Protein AF-A0A6J8DX84-F1 (afdb_monomer_lite)

pLDDT: mean 87.51, std 15.08, range [31.91, 98.5]

Sequence (432 aa):
MEESDRSSPSTPELLSYSADEEPLELAKKAGKKNLLQWMEITVSEPEKRTVTSMKVQDTFYVYLIETRITDNSLACKGDGTTSLWRRYNEFELLRNYLECTYPALVIPPLPEKKPSYLWQGAPTDKFDPEFVERRRAALEIFLLRLAAHPILSQDRMFISFLQQDEGWKETVYSTDFQSKSESRLKALSAAYRLKKPEKRFEELKNYSNELESNIANLLKIRARMADKVYGIHKVHSNYGRVFCEWSGIEKEMAEPLKSCGHYMNVYGQTVEGILEEEEQYADQLKEYMAFADSLRTVCRKYECMQYDFERAEDNLTNKQIQKEQLNLGKAGSSFSLTGMKSKIFGGDTPEQREQKIKQLEEQIKQADVDLRKVGEETQKFIDTALRDIDRFKRQKVKDLKEIFTNYAIMQIKQCKKGIAVWTSAKDCLTKM

Foldseek 3Di:
DDDDDDDDDDDPPLDDDDPPDDLLVVCVVVVNQFQVVFKDKAWDDWDWDWDDDPNDTDIFIKIKIKMAGRDPSRDDDPRRIAIAIGTPVVVVLVQLLCCLVPVLFLQFDAFDQWDPLAAPPDDGDSPPPLNVVLNSVRVRVNLVVLRPHRPSRSDPLSVCVRHPHPCSSVVSVVVVSVVSDDDPVLLVCLVVPQDDDDPVLVVLLVVLVVLLVVLVVVSNVVSVVLNVLLVVLVVLLVQLVVLQVVLVVDDPLNVLSNQLSVLSNVSSVCSVVLVSVVVSLNSLSVSSSSSSVSSVSSSSVLSSLSSVLVVLVVQLVVLVVVLVCLVVVVPDDCPDPRVVCCVVPNHDDPVRSVVVNVVSVVVSVVSVVVSVVSVVVSVVSVVSSVVNVVVVVVVVVVSVVVSVVVVVVSVVVSVVSVVVSVVSSVVSVVVD

Secondary structure (DSSP, 8-state):
------PPP---------TT--HHHHHHHTT--SGGGTEEEEEEEEEEEEEEETTEEEEEEEEEEEEEE--TTS--SSSSEEEEEEEHHHHHHHHHHHHHH-TTS-PPPPPPSS--S--TTS---TT-HHHHHHHHHHHHHHHHHHHHSTTGGG-HHHHHHHH--SSHHHHHHHTTGGGGSPPHHHHHHHHHH-SS--HHHHHHHHHHHHHHHHHHHHHHHHHHHHHHHHHHHHHHHHHHHHHHHHHTT-SSSHHHHHHHHHHHHHHHHTHHHHHHHHHHHHHHHHHHHHHHHHHHHHHHHHHHHHHHHHHHHHHHHHHHHHHHHHHTT--S-TTSHHHHHHHHS-PPPHHHHHHHHHHHHHHHHHHHHHHHHHHHHHHHHHHHHHHHHHHHHHHHHHHHHHHHHHHHHHHHHHHHHHHHHHHHHHHHHTT-

Radius of gyration: 33.15 Å; chains: 1; bounding box: 79×92×107 Å

Organism: Mytilus coruscus (NCBI:txid42192)

Structure (mmCIF, N/CA/C/O backbone):
data_AF-A0A6J8DX84-F1
#
_entry.id   AF-A0A6J8DX84-F1
#
loop_
_atom_site.group_PDB
_atom_site.id
_atom_site.type_symbol
_atom_site.label_atom_id
_atom_site.label_alt_id
_atom_site.label_comp_id
_atom_site.label_asym_id
_atom_site.label_entity_id
_atom_site.label_seq_id
_atom_site.pdbx_PDB_ins_code
_atom_site.Cartn_x
_atom_site.Cartn_y
_atom_site.Cartn_z
_atom_site.occupancy
_atom_site.B_iso_or_equiv
_atom_site.auth_seq_id
_atom_site.auth_comp_id
_atom_site.auth_asym_id
_atom_site.auth_atom_id
_atom_site.pdbx_PDB_model_num
ATOM 1 N N . MET A 1 1 ? -27.302 -58.833 -21.478 1.00 39.28 1 MET A N 1
ATOM 2 C CA . MET A 1 1 ? -26.771 -57.801 -22.385 1.00 39.28 1 MET A CA 1
ATOM 3 C C . MET A 1 1 ? -27.323 -56.499 -21.848 1.00 39.28 1 MET A C 1
ATOM 5 O O . MET A 1 1 ? -28.534 -56.342 -21.824 1.00 39.28 1 MET A O 1
ATOM 9 N N . GLU A 1 2 ? -26.454 -55.736 -21.196 1.00 37.16 2 GLU A N 1
ATOM 10 C CA . GLU A 1 2 ? -26.774 -54.548 -20.402 1.00 37.16 2 GLU A CA 1
ATOM 11 C C . GLU A 1 2 ? -27.304 -53.420 -21.294 1.00 37.16 2 GLU A C 1
ATOM 13 O O . GLU A 1 2 ? -26.654 -53.061 -22.273 1.00 37.16 2 GLU A O 1
ATOM 18 N N . GLU A 1 3 ? -28.448 -52.835 -20.937 1.00 36.31 3 GLU A N 1
ATOM 19 C CA . GLU A 1 3 ? -28.853 -51.513 -21.417 1.00 36.31 3 GLU A CA 1
ATOM 20 C C . GLU A 1 3 ? -28.711 -50.528 -20.258 1.00 36.31 3 GLU A C 1
ATOM 22 O O . GLU A 1 3 ? -29.363 -50.638 -19.221 1.00 36.31 3 GLU A O 1
ATOM 27 N N . SER A 1 4 ? -27.754 -49.619 -20.428 1.00 39.19 4 SER A N 1
ATOM 28 C CA . SER A 1 4 ? -27.330 -48.622 -19.457 1.00 39.19 4 SER A CA 1
ATOM 29 C C . SER A 1 4 ? -28.324 -47.466 -19.365 1.00 39.19 4 SER A C 1
ATOM 31 O O . SER A 1 4 ? -28.572 -46.771 -20.354 1.00 39.19 4 SER A O 1
ATOM 33 N N . ASP A 1 5 ? -28.791 -47.230 -18.147 1.00 37.59 5 ASP A N 1
ATOM 34 C CA . ASP A 1 5 ? -29.572 -46.082 -17.706 1.00 37.59 5 ASP A CA 1
ATOM 35 C C . ASP A 1 5 ? -28.742 -44.788 -17.855 1.00 37.59 5 ASP A C 1
ATOM 37 O O . ASP A 1 5 ? -27.687 -44.631 -17.233 1.00 37.59 5 ASP A O 1
ATOM 41 N N . ARG A 1 6 ? -29.166 -43.871 -18.736 1.00 39.31 6 ARG A N 1
ATOM 42 C CA . ARG A 1 6 ? -28.554 -42.540 -18.890 1.00 39.31 6 ARG A CA 1
ATOM 43 C C . ARG A 1 6 ? -29.381 -41.528 -18.111 1.00 39.31 6 ARG A C 1
ATOM 45 O O . ARG A 1 6 ? -30.400 -41.045 -18.597 1.00 39.31 6 ARG A O 1
ATOM 52 N N . SER A 1 7 ? -28.896 -41.176 -16.928 1.00 38.47 7 SER A N 1
ATOM 53 C CA . SER A 1 7 ? -29.360 -40.021 -16.170 1.00 38.47 7 SER A CA 1
ATOM 54 C C . SER A 1 7 ? -28.996 -38.719 -16.895 1.00 38.47 7 SER A C 1
ATOM 56 O O . SER A 1 7 ? -27.843 -38.456 -17.240 1.00 38.47 7 SER A O 1
ATOM 58 N N . SER A 1 8 ? -30.013 -37.900 -17.151 1.00 36.72 8 SER A N 1
ATOM 59 C CA . SER A 1 8 ? -29.891 -36.547 -17.692 1.00 36.72 8 SER A CA 1
ATOM 60 C C . SER A 1 8 ? -29.145 -35.633 -16.708 1.00 36.72 8 SER A C 1
ATOM 62 O O . SER A 1 8 ? -29.390 -35.728 -15.503 1.00 36.72 8 SER A O 1
ATOM 64 N N . PRO A 1 9 ? -28.286 -34.703 -17.166 1.00 35.38 9 PRO A N 1
ATOM 65 C CA . PRO A 1 9 ? -27.688 -33.719 -16.279 1.00 35.38 9 PRO A CA 1
ATOM 66 C C . PRO A 1 9 ? -28.745 -32.688 -15.872 1.00 35.38 9 PRO A C 1
ATOM 68 O O . PRO A 1 9 ? -29.364 -32.042 -16.716 1.00 35.38 9 PRO A O 1
ATOM 71 N N . SER A 1 10 ? -28.936 -32.542 -14.563 1.00 34.56 10 SER A N 1
ATOM 72 C CA . SER A 1 10 ? -29.720 -31.481 -13.939 1.00 34.56 10 SER A CA 1
ATOM 73 C C . SER A 1 10 ? -29.186 -30.110 -14.361 1.00 34.56 10 SER A C 1
ATOM 75 O O . SER A 1 10 ? -28.056 -29.745 -14.030 1.00 34.56 10 SER A O 1
ATOM 77 N N . THR A 1 11 ? -30.002 -29.355 -15.093 1.00 31.91 11 THR A N 1
ATOM 78 C CA . THR A 1 11 ? -29.823 -27.918 -15.333 1.00 31.91 11 THR A CA 1
ATOM 79 C C . THR A 1 11 ? -29.691 -27.177 -13.998 1.00 31.91 11 THR A C 1
ATOM 81 O O . THR A 1 11 ? -30.502 -27.439 -13.107 1.00 31.91 11 THR A O 1
ATOM 84 N N . PRO A 1 12 ? -28.727 -26.252 -13.831 1.00 36.62 12 PRO A N 1
ATOM 85 C CA . PRO A 1 12 ? -28.670 -25.414 -12.639 1.00 36.62 12 PRO A CA 1
ATOM 86 C C . PRO A 1 12 ? -29.944 -24.568 -12.562 1.00 36.62 12 PRO A C 1
ATOM 88 O O . PRO A 1 12 ? -30.301 -23.912 -13.542 1.00 36.62 12 PRO A O 1
ATOM 91 N N . GLU A 1 13 ? -30.629 -24.595 -11.419 1.00 33.78 13 GLU A N 1
ATOM 92 C CA . GLU A 1 13 ? -31.730 -23.678 -11.121 1.00 33.78 13 GLU A CA 1
ATOM 93 C C . GLU A 1 13 ? -31.248 -22.233 -11.309 1.00 33.78 13 GLU A C 1
ATOM 95 O O . GLU A 1 13 ? -30.372 -21.746 -10.592 1.00 33.78 13 GLU A O 1
ATOM 100 N N . LEU A 1 14 ? -31.817 -21.549 -12.303 1.00 34.41 14 LEU A N 1
ATOM 101 C CA . LEU A 1 14 ? -31.700 -20.106 -12.469 1.00 34.41 14 LEU A CA 1
ATOM 102 C C . LEU A 1 14 ? -32.360 -19.447 -11.256 1.00 34.41 14 LEU A C 1
ATOM 104 O O . LEU A 1 14 ? -33.585 -19.390 -11.156 1.00 34.41 14 LEU A O 1
ATOM 108 N N . LEU A 1 15 ? -31.534 -18.969 -10.325 1.00 38.62 15 LEU A N 1
ATOM 109 C CA . LEU A 1 15 ? -31.967 -18.123 -9.220 1.00 38.62 15 LEU A CA 1
ATOM 110 C C . LEU A 1 15 ? -32.721 -16.918 -9.803 1.00 38.62 15 LEU A C 1
ATOM 112 O O . LEU A 1 15 ? -32.176 -16.146 -10.590 1.00 38.62 15 LEU A O 1
ATOM 116 N N . SER A 1 16 ? -34.000 -16.781 -9.453 1.00 35.78 16 SER A N 1
ATOM 117 C CA . SER A 1 16 ? -34.826 -15.650 -9.868 1.00 35.78 16 SER A CA 1
ATOM 118 C C . SER A 1 16 ? -34.362 -14.392 -9.128 1.00 35.78 16 SER A C 1
ATOM 120 O O . SER A 1 16 ? -34.710 -14.191 -7.964 1.00 35.78 16 SER A O 1
ATOM 122 N N . TYR A 1 17 ? -33.550 -13.562 -9.778 1.00 42.50 17 TYR A N 1
ATOM 123 C CA . TYR A 1 17 ? -33.089 -12.291 -9.219 1.00 42.50 17 TYR A CA 1
ATOM 124 C C . TYR A 1 17 ? -34.085 -11.168 -9.534 1.00 42.50 17 TYR A C 1
ATOM 126 O O . TYR A 1 17 ? -34.532 -11.023 -10.673 1.00 42.50 17 TYR A O 1
ATOM 134 N N . SER A 1 18 ? -34.448 -10.368 -8.527 1.00 41.50 18 SER A N 1
ATOM 135 C CA . SER A 1 18 ? -35.234 -9.147 -8.731 1.00 41.50 18 SER A CA 1
ATOM 136 C C . SER A 1 18 ? -34.397 -8.096 -9.460 1.00 41.50 18 SER A C 1
ATOM 138 O O . SER A 1 18 ? -33.227 -7.911 -9.134 1.00 41.50 18 SER A O 1
ATOM 140 N N . ALA A 1 19 ? -35.007 -7.367 -10.395 1.00 48.06 19 ALA A N 1
ATOM 141 C CA . ALA A 1 19 ? -34.351 -6.420 -11.307 1.00 48.06 19 ALA A CA 1
ATOM 142 C C . ALA A 1 19 ? -33.681 -5.182 -10.652 1.00 48.06 19 ALA A C 1
ATOM 144 O O . ALA A 1 19 ? -33.149 -4.337 -11.374 1.00 48.06 19 ALA A O 1
ATOM 145 N N . ASP A 1 20 ? -33.695 -5.087 -9.318 1.00 52.03 20 ASP A N 1
ATOM 146 C CA . ASP A 1 20 ? -33.189 -3.957 -8.527 1.00 52.03 20 ASP A CA 1
ATOM 147 C C . ASP A 1 20 ? -32.052 -4.341 -7.550 1.00 52.03 20 ASP A C 1
ATOM 149 O O . ASP A 1 20 ? -31.664 -3.530 -6.711 1.00 52.03 20 ASP A O 1
ATOM 153 N N . GLU A 1 21 ? -31.506 -5.563 -7.612 1.00 62.00 21 GLU A N 1
ATOM 154 C CA . GLU A 1 21 ? -30.381 -5.951 -6.742 1.00 62.00 21 GLU A CA 1
ATOM 155 C C . GLU A 1 21 ? -29.042 -5.379 -7.232 1.00 62.00 21 GLU A C 1
ATOM 157 O O . GLU A 1 21 ? -28.645 -5.580 -8.378 1.00 62.00 21 GLU A O 1
ATOM 162 N N . GLU A 1 22 ? -28.317 -4.685 -6.344 1.00 74.62 22 GLU A N 1
ATOM 163 C CA . GLU A 1 22 ? -26.979 -4.163 -6.639 1.00 74.62 22 GLU A CA 1
ATOM 164 C C . GLU A 1 22 ? -25.992 -5.304 -6.979 1.00 74.62 22 GLU A C 1
ATOM 166 O O . GLU A 1 22 ? -25.985 -6.334 -6.292 1.00 74.62 22 GLU A O 1
ATOM 171 N N . PRO A 1 23 ? -25.080 -5.120 -7.961 1.00 77.50 23 PRO A N 1
ATOM 172 C CA . PRO A 1 23 ? -24.132 -6.154 -8.397 1.00 77.50 23 PRO A CA 1
ATOM 173 C C . PRO A 1 23 ? -23.300 -6.777 -7.268 1.00 77.50 23 PRO A C 1
ATOM 175 O O . PRO A 1 23 ? -22.990 -7.968 -7.299 1.00 77.50 23 PRO A O 1
ATOM 178 N N . LEU A 1 24 ? -22.975 -5.992 -6.236 1.00 81.69 24 LEU A N 1
ATOM 179 C CA . LEU A 1 24 ? -22.254 -6.475 -5.060 1.00 81.69 24 LEU A CA 1
ATOM 180 C C . LEU A 1 24 ? -23.029 -7.564 -4.302 1.00 81.69 24 LEU A C 1
ATOM 182 O O . LEU A 1 24 ? -22.434 -8.544 -3.852 1.00 81.69 24 LEU A O 1
ATOM 186 N N . GLU A 1 25 ? -24.340 -7.400 -4.136 1.00 83.06 25 GLU A N 1
ATOM 187 C CA . GLU A 1 25 ? -25.172 -8.351 -3.393 1.00 83.06 25 GLU A CA 1
ATOM 188 C C . GLU A 1 25 ? -25.382 -9.642 -4.192 1.00 83.06 25 GLU A C 1
ATOM 190 O O . GLU A 1 25 ? -25.306 -10.739 -3.633 1.00 83.06 25 GLU A O 1
ATOM 195 N N . LEU A 1 26 ? -25.521 -9.532 -5.516 1.00 81.50 26 LEU A N 1
ATOM 196 C CA . LEU A 1 26 ? -25.532 -10.683 -6.423 1.00 81.50 26 LEU A CA 1
ATOM 197 C C . LEU A 1 26 ? -24.214 -11.468 -6.354 1.00 81.50 26 LEU A C 1
ATOM 199 O O . LEU A 1 26 ? -24.224 -12.690 -6.192 1.00 81.50 26 LEU A O 1
ATOM 203 N N . ALA A 1 27 ? -23.074 -10.776 -6.382 1.00 80.12 27 ALA A N 1
ATOM 204 C CA . ALA A 1 27 ? -21.760 -11.403 -6.280 1.00 80.12 27 ALA A CA 1
ATOM 205 C C . ALA A 1 27 ? -21.558 -12.121 -4.934 1.00 80.12 27 ALA A C 1
ATOM 207 O O . ALA A 1 27 ? -21.010 -13.228 -4.895 1.00 80.12 27 ALA A O 1
ATOM 208 N N . LYS A 1 28 ? -22.048 -11.537 -3.831 1.00 82.56 28 LYS A N 1
ATOM 209 C CA . LYS A 1 28 ? -22.046 -12.189 -2.511 1.00 82.56 28 LYS A CA 1
ATOM 210 C C . LYS A 1 28 ? -22.879 -13.469 -2.514 1.00 82.56 28 LYS A C 1
ATOM 212 O O . LYS A 1 28 ? -22.397 -14.495 -2.031 1.00 82.56 28 LYS A O 1
ATOM 217 N N . LYS A 1 29 ? -24.087 -13.444 -3.091 1.00 83.81 29 LYS A N 1
ATOM 218 C CA . LYS A 1 29 ? -24.940 -14.640 -3.237 1.00 83.81 29 LYS A CA 1
ATOM 219 C C . LYS A 1 29 ? -24.279 -15.717 -4.102 1.00 83.81 29 LYS A C 1
ATOM 221 O O . LYS A 1 29 ? -24.393 -16.896 -3.789 1.00 83.81 29 LYS A O 1
ATOM 226 N N . ALA A 1 30 ? -23.533 -15.316 -5.129 1.00 82.38 30 ALA A N 1
ATOM 227 C CA . ALA A 1 30 ? -22.748 -16.209 -5.982 1.00 82.38 30 ALA A CA 1
ATOM 228 C C . ALA A 1 30 ? -21.448 -16.729 -5.324 1.00 82.38 30 ALA A C 1
ATOM 230 O O . ALA A 1 30 ? -20.655 -17.415 -5.969 1.00 82.38 30 ALA A O 1
ATOM 231 N N . GLY A 1 31 ? -21.191 -16.407 -4.049 1.00 84.25 31 GLY A N 1
ATOM 232 C CA . GLY A 1 31 ? -20.023 -16.887 -3.306 1.00 84.25 31 GLY A CA 1
ATOM 233 C C . GLY A 1 31 ? -18.696 -16.239 -3.718 1.00 84.25 31 GLY A C 1
ATOM 234 O O . GLY A 1 31 ? -17.626 -16.772 -3.399 1.00 84.25 31 GLY A O 1
ATOM 235 N N . LYS A 1 32 ? -18.736 -15.098 -4.419 1.00 86.31 32 LYS A N 1
ATOM 236 C CA . LYS A 1 32 ? -17.533 -14.366 -4.831 1.00 86.31 32 LYS A CA 1
ATOM 237 C C . LYS A 1 32 ? -16.861 -13.742 -3.609 1.00 86.31 32 LYS A C 1
ATOM 239 O O . LYS A 1 32 ? -17.492 -13.060 -2.806 1.00 86.31 32 LYS A O 1
ATOM 244 N N . LYS A 1 33 ? -15.557 -13.981 -3.456 1.00 88.38 33 LYS A N 1
ATOM 245 C CA . LYS A 1 33 ? -14.795 -13.588 -2.255 1.00 88.38 33 LYS A CA 1
ATOM 246 C C . LYS A 1 33 ? -14.284 -12.153 -2.294 1.00 88.38 33 LYS A C 1
ATOM 248 O O . LYS A 1 33 ? -14.005 -11.599 -1.234 1.00 88.38 33 LYS A O 1
ATOM 253 N N . ASN A 1 34 ? -14.073 -11.597 -3.484 1.00 92.69 34 ASN A N 1
ATOM 254 C CA . ASN A 1 34 ? -13.548 -10.249 -3.678 1.00 92.69 34 ASN A CA 1
ATOM 255 C C . ASN A 1 34 ? -13.954 -9.694 -5.059 1.00 92.69 34 ASN A C 1
ATOM 257 O O . ASN A 1 34 ? -14.447 -10.453 -5.899 1.00 92.69 34 ASN A O 1
ATOM 261 N N . LEU A 1 35 ? -13.771 -8.386 -5.280 1.00 92.62 35 LEU A N 1
ATOM 262 C CA . LEU A 1 35 ? -14.205 -7.699 -6.508 1.00 92.62 35 LEU A CA 1
ATOM 263 C C . LEU A 1 35 ? -13.506 -8.234 -7.763 1.00 92.62 35 LEU A C 1
ATOM 265 O O . LEU A 1 35 ? -14.151 -8.394 -8.792 1.00 92.62 35 LEU A O 1
ATOM 269 N N . LEU A 1 36 ? -12.222 -8.598 -7.672 1.00 93.88 36 LEU A N 1
ATOM 270 C CA . LEU A 1 36 ? -11.443 -9.065 -8.830 1.00 93.88 36 LEU A CA 1
ATOM 271 C C . LEU A 1 36 ? -11.960 -10.377 -9.452 1.00 93.88 36 LEU A C 1
ATOM 273 O O . LEU A 1 36 ? -11.496 -10.777 -10.514 1.00 93.88 36 LEU A O 1
ATOM 277 N N . GLN A 1 37 ? -12.899 -11.077 -8.807 1.00 92.12 37 GLN A N 1
ATOM 278 C CA . GLN A 1 37 ? -13.527 -12.286 -9.358 1.00 92.12 37 GLN A CA 1
ATOM 279 C C . GLN A 1 37 ? -14.687 -12.008 -10.324 1.00 92.12 37 GLN A C 1
ATOM 281 O O . GLN A 1 37 ? -15.241 -12.961 -10.882 1.00 92.12 37 GLN A O 1
ATOM 286 N N . TRP A 1 38 ? -15.108 -10.749 -10.446 1.00 90.75 38 TRP A N 1
ATOM 287 C CA . TRP A 1 38 ? -16.272 -10.361 -11.247 1.00 90.75 38 TRP A CA 1
ATOM 288 C C . TRP A 1 38 ? -16.231 -8.923 -11.781 1.00 90.75 38 TRP A C 1
ATOM 290 O O . TRP A 1 38 ? -17.115 -8.534 -12.542 1.00 90.75 38 TRP A O 1
ATOM 300 N N . MET A 1 39 ? -15.220 -8.137 -11.409 1.00 92.06 39 MET A N 1
ATOM 301 C CA . MET A 1 39 ? -15.001 -6.776 -11.878 1.00 92.06 39 MET A CA 1
ATOM 302 C C . MET A 1 39 ? -13.525 -6.567 -12.216 1.00 92.06 39 MET A C 1
ATOM 304 O O . MET A 1 39 ? -12.632 -6.906 -11.438 1.00 92.06 39 MET A O 1
ATOM 308 N N . GLU A 1 40 ? -13.289 -5.975 -13.374 1.00 94.56 40 GLU A N 1
ATOM 309 C CA . GLU A 1 40 ? -12.005 -5.439 -13.802 1.00 94.56 40 GLU A CA 1
ATOM 310 C C . GLU A 1 40 ? -11.945 -3.950 -13.476 1.00 94.56 40 GLU A C 1
ATOM 312 O O . GLU A 1 40 ? -12.950 -3.247 -13.598 1.00 94.56 40 GLU A O 1
ATOM 317 N N . ILE A 1 41 ? -10.782 -3.490 -13.019 1.00 96.94 41 ILE A N 1
ATOM 318 C CA . ILE A 1 41 ? -10.537 -2.110 -12.602 1.00 96.94 41 ILE A CA 1
ATOM 319 C C . ILE A 1 41 ? -9.221 -1.678 -13.235 1.00 96.94 41 ILE A C 1
ATOM 321 O O . ILE A 1 41 ? -8.202 -2.335 -13.023 1.00 96.94 41 ILE A O 1
ATOM 325 N N . THR A 1 42 ? -9.237 -0.568 -13.959 1.00 97.31 42 THR A N 1
ATOM 326 C CA . THR A 1 42 ? -8.048 0.053 -14.545 1.00 97.31 42 THR A CA 1
ATOM 327 C C . THR A 1 42 ? -8.008 1.527 -14.170 1.00 97.31 42 THR A C 1
ATOM 329 O O . THR A 1 42 ? -9.045 2.170 -13.997 1.00 97.31 42 THR A O 1
ATOM 332 N N . VAL A 1 43 ? -6.805 2.074 -14.004 1.00 97.12 43 VAL A N 1
ATOM 333 C CA . VAL A 1 43 ? -6.620 3.521 -13.855 1.00 97.12 43 VAL A CA 1
ATOM 334 C C . VAL A 1 43 ? -5.849 3.973 -15.074 1.00 97.12 43 VAL A C 1
ATOM 336 O O . VAL A 1 43 ? -4.654 3.734 -15.159 1.00 97.12 43 VAL A O 1
ATOM 339 N N . SER A 1 44 ? -6.522 4.568 -16.040 1.00 92.50 44 SER A N 1
ATOM 340 C CA . SER A 1 44 ? -5.943 4.983 -17.309 1.00 92.50 44 SER A CA 1
ATOM 341 C C . SER A 1 44 ? -5.518 6.458 -17.265 1.00 92.50 44 SER A C 1
ATOM 343 O O . SER A 1 44 ? -5.004 6.937 -16.251 1.00 92.50 44 SER A O 1
ATOM 345 N N . GLU A 1 45 ? -5.628 7.145 -18.397 1.00 88.25 45 GLU A N 1
ATOM 346 C CA . GLU A 1 45 ? -4.942 8.389 -18.745 1.00 88.25 45 GLU A CA 1
ATOM 347 C C . GLU A 1 45 ? -4.903 9.441 -17.614 1.00 88.25 45 GLU A C 1
ATOM 349 O O . GLU A 1 45 ? -5.935 9.754 -17.009 1.00 88.25 45 GLU A O 1
ATOM 354 N N . PRO A 1 46 ? -3.729 10.035 -17.319 1.00 94.00 46 PRO A N 1
ATOM 355 C CA . PRO A 1 46 ? -3.646 11.199 -16.451 1.00 94.00 46 PRO A CA 1
ATOM 356 C C . PRO A 1 46 ? -3.985 12.486 -17.221 1.00 94.00 46 PRO A C 1
ATOM 358 O O . PRO A 1 46 ? -3.348 12.819 -18.218 1.00 94.00 46 PRO A O 1
ATOM 361 N N . GLU A 1 47 ? -4.923 13.284 -16.710 1.00 94.12 47 GLU A N 1
ATOM 362 C CA . GLU A 1 47 ? -5.314 14.570 -17.302 1.00 94.12 47 GLU A CA 1
ATOM 363 C C . GLU A 1 47 ? -4.969 15.725 -16.352 1.00 94.12 47 GLU A C 1
ATOM 365 O O . GLU A 1 47 ? -5.328 15.732 -15.168 1.00 94.12 47 GLU A O 1
ATOM 370 N N . LYS A 1 48 ? -4.252 16.730 -16.865 1.00 93.88 48 LYS A N 1
ATOM 371 C CA . LYS A 1 48 ? -3.906 17.937 -16.109 1.00 93.88 48 LYS A CA 1
ATOM 372 C C . LYS A 1 48 ? -5.078 18.915 -16.135 1.00 93.88 48 LYS A C 1
ATOM 374 O O . LYS A 1 48 ? -5.389 19.479 -17.179 1.00 93.88 48 LYS A O 1
ATOM 379 N N . ARG A 1 49 ? -5.669 19.186 -14.972 1.00 93.00 49 ARG A N 1
ATOM 380 C CA . ARG A 1 49 ? -6.753 20.162 -14.799 1.00 93.00 49 ARG A CA 1
ATOM 381 C C . ARG A 1 49 ? -6.282 21.369 -13.997 1.00 93.00 49 ARG A C 1
ATOM 383 O O . ARG A 1 49 ? -5.549 21.239 -13.014 1.00 93.00 49 ARG A O 1
ATOM 390 N N . THR A 1 50 ? -6.748 22.546 -14.401 1.00 89.81 50 THR A N 1
ATOM 391 C CA . THR A 1 50 ? -6.505 23.805 -13.691 1.00 89.81 50 THR A CA 1
ATOM 392 C C . THR A 1 50 ? -7.838 24.412 -13.301 1.00 89.81 50 THR A C 1
ATOM 394 O O . THR A 1 50 ? -8.624 24.806 -14.160 1.00 89.81 50 THR A O 1
ATOM 397 N N . VAL A 1 51 ? -8.091 24.507 -11.999 1.00 86.00 51 VAL A N 1
ATOM 398 C CA . VAL A 1 51 ? -9.290 25.153 -11.463 1.00 86.00 51 VAL A CA 1
ATOM 399 C C . VAL A 1 51 ? -8.900 26.532 -10.954 1.00 86.00 51 VAL A C 1
ATOM 401 O O . VAL A 1 51 ? -7.989 26.675 -10.139 1.00 86.00 51 VAL A O 1
ATOM 404 N N . THR A 1 52 ? -9.593 27.560 -11.440 1.00 83.19 52 THR A N 1
ATOM 405 C CA . THR A 1 52 ? -9.414 28.934 -10.959 1.00 83.19 52 THR A CA 1
ATOM 406 C C . THR A 1 52 ? -10.535 29.253 -9.980 1.00 83.19 52 THR A C 1
ATOM 408 O O . THR A 1 52 ? -11.695 29.316 -10.376 1.00 83.19 52 THR A O 1
ATOM 411 N N . SER A 1 53 ? -10.201 29.467 -8.707 1.00 77.12 53 SER A N 1
ATOM 412 C CA . SER A 1 53 ? -11.159 29.913 -7.690 1.00 77.12 53 SER A CA 1
ATOM 413 C C . SER A 1 53 ? -10.588 31.095 -6.917 1.00 77.12 53 SER A C 1
ATOM 415 O O . SER A 1 53 ? -9.444 31.054 -6.474 1.00 77.12 53 SER A O 1
ATOM 417 N N . MET A 1 54 ? -11.371 32.173 -6.792 1.00 68.62 54 MET A N 1
ATOM 418 C CA . MET A 1 54 ? -11.071 33.362 -5.974 1.00 68.62 54 MET A CA 1
ATOM 419 C C . MET A 1 54 ? -9.594 33.826 -6.019 1.00 68.62 54 MET A C 1
ATOM 421 O O . MET A 1 54 ? -8.976 34.062 -4.985 1.00 68.62 54 MET A O 1
ATOM 425 N N . LYS A 1 55 ? -9.037 33.988 -7.233 1.00 67.19 55 LYS A N 1
ATOM 426 C CA . LYS A 1 55 ? -7.650 34.427 -7.537 1.00 67.19 55 LYS A CA 1
ATOM 427 C C . LYS A 1 55 ? -6.521 33.420 -7.261 1.00 67.19 55 LYS A C 1
ATOM 429 O O . LYS A 1 55 ? -5.361 33.765 -7.471 1.00 67.19 55 LYS A O 1
ATOM 434 N N . VAL A 1 56 ? -6.827 32.186 -6.868 1.00 72.88 56 VAL A N 1
ATOM 435 C CA . VAL A 1 56 ? -5.853 31.089 -6.775 1.00 72.88 56 VAL A CA 1
ATOM 436 C C . VAL A 1 56 ? -6.097 30.113 -7.926 1.00 72.88 56 VAL A C 1
ATOM 438 O O . VAL A 1 56 ? -7.210 29.618 -8.113 1.00 72.88 56 VAL A O 1
ATOM 441 N N . GLN A 1 57 ? -5.056 29.858 -8.720 1.00 81.81 57 GLN A N 1
ATOM 442 C CA . GLN A 1 57 ? -5.050 28.777 -9.705 1.00 81.81 57 GLN A CA 1
ATOM 443 C C . GLN A 1 57 ? -4.520 27.509 -9.029 1.00 81.81 57 GLN A C 1
ATOM 445 O O . GLN A 1 57 ? -3.346 27.453 -8.664 1.00 81.81 57 GLN A O 1
ATOM 450 N N . ASP A 1 58 ? -5.375 26.499 -8.854 1.00 84.44 58 ASP A N 1
ATOM 451 C CA . ASP A 1 58 ? -4.966 25.165 -8.399 1.00 84.44 58 ASP A CA 1
ATOM 452 C C . ASP A 1 58 ? -4.815 24.252 -9.618 1.00 84.44 58 ASP A C 1
ATOM 454 O O . ASP A 1 58 ? -5.773 24.017 -10.356 1.00 84.44 58 ASP A O 1
ATOM 458 N N . THR A 1 59 ? -3.596 23.764 -9.850 1.00 89.25 59 THR A N 1
ATOM 459 C CA . THR A 1 59 ? -3.273 22.853 -10.956 1.00 89.25 59 THR A CA 1
ATOM 460 C C . THR A 1 59 ? -2.981 21.467 -10.401 1.00 89.25 59 THR A C 1
ATOM 462 O O . THR A 1 59 ? -2.068 21.298 -9.586 1.00 89.25 59 THR A O 1
ATOM 465 N N . PHE A 1 60 ? -3.717 20.464 -10.868 1.00 91.50 60 PHE A N 1
ATOM 466 C CA . PHE A 1 60 ? -3.606 19.085 -10.400 1.00 91.50 60 PHE A CA 1
ATOM 467 C C . PHE A 1 60 ? -3.871 18.084 -11.525 1.00 91.50 60 PHE A C 1
ATOM 469 O O . PHE A 1 60 ? -4.473 18.415 -12.540 1.00 91.50 60 PHE A O 1
ATOM 476 N N . TYR A 1 61 ? -3.423 16.845 -11.327 1.00 93.75 61 TYR A N 1
ATOM 477 C CA . TYR A 1 61 ? -3.790 15.729 -12.194 1.00 93.75 61 TYR A CA 1
ATOM 478 C C . TYR A 1 61 ? -5.012 14.998 -11.643 1.00 93.75 61 TYR A C 1
ATOM 480 O O . TYR A 1 61 ? -5.130 14.783 -10.427 1.00 93.75 61 TYR A O 1
ATOM 488 N N . VAL A 1 62 ? -5.892 14.609 -12.554 1.00 95.56 62 VAL A N 1
ATOM 489 C CA . VAL A 1 62 ? -6.914 13.583 -12.353 1.00 95.56 62 VAL A CA 1
ATOM 490 C C . VAL A 1 62 ? -6.525 12.336 -13.142 1.00 95.56 62 VAL A C 1
ATOM 492 O O . VAL A 1 62 ? -5.763 12.422 -14.100 1.00 95.56 62 VAL A O 1
ATOM 495 N N . TYR A 1 63 ? -7.043 11.193 -12.723 1.00 97.25 63 TYR A N 1
ATOM 496 C CA . TYR A 1 63 ? -6.811 9.895 -13.338 1.00 97.25 63 TYR A CA 1
ATOM 497 C C . TYR A 1 63 ? -8.164 9.302 -13.704 1.00 97.25 63 TYR A C 1
ATOM 499 O O . TYR A 1 63 ? -9.093 9.349 -12.884 1.00 97.25 63 TYR A O 1
ATOM 507 N N . LEU A 1 64 ? -8.271 8.789 -14.923 1.00 97.38 64 LEU A N 1
ATOM 508 C CA . LEU A 1 64 ? -9.460 8.095 -15.385 1.00 97.38 64 LEU A CA 1
ATOM 509 C C . LEU A 1 64 ? -9.504 6.715 -14.726 1.00 97.38 64 LEU A C 1
ATOM 511 O O . LEU A 1 64 ? -8.557 5.947 -14.827 1.00 97.38 64 LEU A O 1
ATOM 515 N N . ILE A 1 65 ? -10.573 6.416 -14.002 1.00 97.94 65 ILE A N 1
ATOM 516 C CA . ILE A 1 65 ? -10.839 5.088 -13.453 1.00 97.94 65 ILE A CA 1
ATOM 517 C C . ILE A 1 65 ? -11.900 4.455 -14.330 1.00 97.94 65 ILE A C 1
ATOM 519 O O . ILE A 1 65 ? -12.984 5.018 -14.481 1.00 97.94 65 ILE A O 1
ATOM 523 N N . GLU A 1 66 ? -11.600 3.278 -14.857 1.00 96.06 66 GLU A N 1
ATOM 524 C CA . GLU A 1 66 ? -12.536 2.487 -15.641 1.00 96.06 66 GLU A CA 1
ATOM 525 C C . GLU A 1 66 ? -12.794 1.174 -14.913 1.00 96.06 66 GLU A C 1
ATOM 527 O O . GLU A 1 66 ? -11.886 0.527 -14.385 1.00 96.06 66 GLU A O 1
ATOM 532 N N . THR A 1 67 ? -14.060 0.786 -14.860 1.00 94.69 67 THR A N 1
ATOM 533 C CA . THR A 1 67 ? -14.477 -0.503 -14.322 1.00 94.69 67 THR A CA 1
ATOM 534 C C . THR A 1 67 ? -15.334 -1.232 -15.332 1.00 94.69 67 THR A C 1
ATOM 536 O O . THR A 1 67 ? -16.114 -0.612 -16.055 1.00 94.69 67 THR A O 1
ATOM 539 N N . ARG A 1 68 ? -15.183 -2.554 -15.386 1.00 91.75 68 ARG A N 1
ATOM 540 C CA . ARG A 1 68 ? -15.978 -3.435 -16.241 1.00 91.75 68 ARG A CA 1
ATOM 541 C C . ARG A 1 68 ? -16.394 -4.665 -15.460 1.00 91.75 68 ARG A C 1
ATOM 543 O O . ARG A 1 68 ? -15.548 -5.379 -14.926 1.00 91.75 68 ARG A O 1
ATOM 550 N N . ILE A 1 69 ? -17.688 -4.942 -15.418 1.00 89.19 69 ILE A N 1
ATOM 551 C CA . ILE A 1 69 ? -18.209 -6.186 -14.852 1.00 89.19 69 ILE A CA 1
ATOM 552 C C . ILE A 1 69 ? -17.915 -7.313 -15.843 1.00 89.19 69 ILE A C 1
ATOM 554 O O . ILE A 1 69 ? -18.313 -7.259 -17.003 1.00 89.19 69 ILE A O 1
ATOM 558 N N . THR A 1 70 ? -17.157 -8.311 -15.395 1.00 86.19 70 THR A N 1
ATOM 559 C CA . THR A 1 70 ? -16.683 -9.427 -16.229 1.00 86.19 70 THR A CA 1
ATOM 560 C C . THR A 1 70 ? -17.548 -10.673 -16.092 1.00 86.19 70 THR A C 1
ATOM 562 O O . THR A 1 70 ? -17.482 -11.568 -16.934 1.00 86.19 70 THR A O 1
ATOM 565 N N . ASP A 1 71 ? -18.356 -10.756 -15.035 1.00 82.12 71 ASP A N 1
ATOM 566 C CA . ASP A 1 71 ? -19.248 -11.884 -14.805 1.00 82.12 71 ASP A CA 1
ATOM 567 C C . ASP A 1 71 ? -20.633 -11.615 -15.399 1.00 82.12 71 ASP A C 1
ATOM 569 O O . ASP A 1 71 ? -21.453 -10.908 -14.815 1.00 82.12 71 ASP A O 1
ATOM 573 N N . ASN A 1 72 ? -20.904 -12.238 -16.548 1.00 73.56 72 ASN A N 1
ATOM 574 C CA . ASN A 1 72 ? -22.178 -12.126 -17.264 1.00 73.56 72 ASN A CA 1
ATOM 575 C C . ASN A 1 72 ? -23.383 -12.638 -16.454 1.00 73.56 72 ASN A C 1
ATOM 577 O O . ASN A 1 72 ? -24.521 -12.368 -16.835 1.00 73.56 72 ASN A O 1
ATOM 581 N N . SER A 1 73 ? -23.166 -13.395 -15.371 1.00 73.12 73 SER A N 1
ATOM 582 C CA . SER A 1 73 ? -24.255 -13.826 -14.486 1.00 73.12 73 SER A CA 1
ATOM 583 C C . SER A 1 73 ? -24.748 -12.715 -13.552 1.00 73.12 73 SER A C 1
ATOM 585 O O . SER A 1 73 ? -25.844 -12.818 -13.000 1.00 73.12 73 SER A O 1
ATOM 587 N N . LEU A 1 74 ? -23.973 -11.637 -13.395 1.00 71.94 74 LEU A N 1
ATOM 588 C CA . LEU A 1 74 ? -24.365 -10.455 -12.636 1.00 71.94 74 LEU A CA 1
ATOM 589 C C . LEU A 1 74 ? -25.171 -9.529 -13.550 1.00 71.94 74 LEU A C 1
ATOM 591 O O . LEU A 1 74 ? -24.618 -8.771 -14.345 1.00 71.94 74 LEU A O 1
ATOM 595 N N . ALA A 1 75 ? -26.499 -9.614 -13.452 1.00 57.62 75 ALA A N 1
ATOM 596 C CA . ALA A 1 75 ? -27.407 -8.775 -14.226 1.00 57.62 75 ALA A CA 1
ATOM 597 C C . ALA A 1 75 ? -27.133 -7.288 -13.948 1.00 57.62 75 ALA A C 1
ATOM 599 O O . ALA A 1 75 ? -27.298 -6.815 -12.826 1.00 57.62 75 ALA A O 1
ATOM 600 N N . CYS A 1 76 ? -26.729 -6.549 -14.981 1.00 58.84 76 CYS A N 1
ATOM 601 C CA . CYS A 1 76 ? -26.503 -5.109 -14.916 1.00 58.84 76 CYS A CA 1
ATOM 602 C C . CYS A 1 76 ? -27.334 -4.410 -15.995 1.00 58.84 76 CYS A C 1
ATOM 604 O O . CYS A 1 76 ? -27.499 -4.927 -17.100 1.00 58.84 76 CYS A O 1
ATOM 606 N N . LYS A 1 77 ? -27.867 -3.223 -15.689 1.00 54.34 77 LYS A N 1
ATOM 607 C CA . LYS A 1 77 ? -28.456 -2.349 -16.712 1.00 54.34 77 LYS A CA 1
ATOM 608 C C . LYS A 1 77 ? -27.305 -1.707 -17.501 1.00 54.34 77 LYS A C 1
ATOM 610 O O . LYS A 1 77 ? -26.604 -0.871 -16.947 1.00 54.34 77 LYS A O 1
ATOM 615 N N . GLY A 1 78 ? -27.116 -2.092 -18.765 1.00 63.22 78 GLY A N 1
ATOM 616 C CA . GLY A 1 78 ? -26.069 -1.550 -19.649 1.00 63.22 78 GLY A CA 1
ATOM 617 C C . GLY A 1 78 ? -24.961 -2.553 -19.982 1.00 63.22 78 GLY A C 1
ATOM 618 O O . GLY A 1 78 ? -25.115 -3.748 -19.752 1.00 63.22 78 GLY A O 1
ATOM 619 N N . ASP A 1 79 ? -23.845 -2.069 -20.531 1.00 67.00 79 ASP A N 1
ATOM 620 C CA . ASP A 1 79 ? -22.667 -2.883 -20.885 1.00 67.00 79 ASP A CA 1
ATOM 621 C C . ASP A 1 79 ? -21.784 -3.254 -19.675 1.00 67.00 79 ASP A C 1
ATOM 623 O O . ASP A 1 79 ? -20.749 -3.902 -19.826 1.00 67.00 79 ASP A O 1
ATOM 627 N N . GLY A 1 80 ? -22.203 -2.861 -18.466 1.00 75.69 80 GLY A N 1
ATOM 628 C CA . GLY A 1 80 ? -21.487 -3.135 -17.224 1.00 75.69 80 GLY A CA 1
ATOM 629 C C . GLY A 1 80 ? -20.190 -2.340 -17.082 1.00 75.69 80 GLY A C 1
ATOM 630 O O . GLY A 1 80 ? -19.362 -2.711 -16.247 1.00 75.69 80 GLY A O 1
ATOM 631 N N . THR A 1 81 ? -20.000 -1.288 -17.886 1.00 85.81 81 THR A N 1
ATOM 632 C CA . THR A 1 81 ? -18.831 -0.410 -17.820 1.00 85.81 81 THR A CA 1
ATOM 633 C C . THR A 1 81 ? -19.151 0.918 -17.138 1.00 85.81 81 THR A C 1
ATOM 635 O O . THR A 1 81 ? -20.228 1.487 -17.314 1.00 85.81 81 THR A O 1
ATOM 638 N N . THR A 1 82 ? -18.200 1.419 -16.352 1.00 90.12 82 THR A N 1
ATOM 639 C CA . THR A 1 82 ? -18.270 2.747 -15.731 1.00 90.12 82 THR A CA 1
ATOM 640 C C . THR A 1 82 ? -16.913 3.421 -15.834 1.00 90.12 82 THR A C 1
ATOM 642 O O . THR A 1 82 ? -15.897 2.801 -15.526 1.00 90.12 82 THR A O 1
ATOM 645 N N . SER A 1 83 ? -16.901 4.698 -16.211 1.00 94.25 83 SER A N 1
ATOM 646 C CA . SER A 1 83 ? -15.698 5.526 -16.293 1.00 94.25 83 SER A CA 1
ATOM 647 C C . SER A 1 83 ? -15.892 6.822 -15.508 1.00 94.25 83 SER A C 1
ATOM 649 O O . SER A 1 83 ? -16.886 7.515 -15.730 1.00 94.25 83 SER A O 1
ATOM 651 N N . LEU A 1 84 ? -14.958 7.174 -14.626 1.00 96.25 84 LEU A N 1
ATOM 652 C CA . LEU A 1 84 ? -15.008 8.426 -13.863 1.00 96.25 84 LEU A CA 1
ATOM 653 C C . LEU A 1 84 ? -13.615 8.981 -13.572 1.00 96.25 84 LEU A C 1
ATOM 655 O O . LEU A 1 84 ? -12.620 8.264 -13.627 1.00 96.25 84 LEU A O 1
ATOM 659 N N . TRP A 1 85 ? -13.529 10.265 -13.232 1.00 96.62 85 TRP A N 1
ATOM 660 C CA . TRP A 1 85 ? -12.250 10.929 -12.964 1.00 96.62 85 TRP A CA 1
ATOM 661 C C . TRP A 1 85 ? -12.025 11.136 -11.468 1.00 96.62 85 TRP A C 1
ATOM 663 O O . TRP A 1 85 ? -12.877 11.697 -10.777 1.00 96.62 85 TRP A O 1
ATOM 673 N N . ARG A 1 86 ? -10.840 10.765 -10.968 1.00 96.88 86 ARG A N 1
ATOM 674 C CA . ARG A 1 86 ? -10.428 11.032 -9.577 1.00 96.88 86 ARG A CA 1
ATOM 675 C C . ARG A 1 86 ? -9.089 11.737 -9.497 1.00 96.88 86 ARG A C 1
ATOM 677 O O . ARG A 1 86 ? -8.135 11.354 -10.163 1.00 96.88 86 ARG A O 1
ATOM 684 N N . ARG A 1 87 ? -8.964 12.738 -8.626 1.00 94.94 87 ARG A N 1
ATOM 685 C CA . ARG A 1 87 ? -7.663 13.338 -8.265 1.00 94.94 87 ARG A CA 1
ATOM 686 C C . ARG A 1 87 ? -7.017 12.589 -7.110 1.00 94.94 87 ARG A C 1
ATOM 688 O O . ARG A 1 87 ? -7.695 12.026 -6.259 1.00 94.94 87 ARG A O 1
ATOM 695 N N . TYR A 1 88 ? -5.696 12.706 -6.990 1.00 95.00 88 TYR A N 1
ATOM 696 C CA . TYR A 1 88 ? -4.912 12.067 -5.922 1.00 95.00 88 TYR A CA 1
ATOM 697 C C . TYR A 1 88 ? -5.482 12.291 -4.501 1.00 95.00 88 TYR A C 1
ATOM 699 O O . TYR A 1 88 ? -5.566 11.358 -3.710 1.00 95.00 88 TYR A O 1
ATOM 707 N N . ASN A 1 89 ? -5.946 13.505 -4.177 1.00 94.94 89 ASN A N 1
ATOM 708 C CA . ASN A 1 89 ? -6.507 13.802 -2.847 1.00 94.94 89 ASN A CA 1
ATOM 709 C C . ASN A 1 89 ? -7.784 12.997 -2.522 1.00 94.94 89 ASN A C 1
ATOM 711 O O . ASN A 1 89 ? -8.123 12.842 -1.353 1.00 94.94 89 ASN A O 1
ATOM 715 N N . GLU A 1 90 ? -8.508 12.503 -3.528 1.00 97.19 90 GLU A N 1
ATOM 716 C CA . GLU A 1 90 ? -9.679 11.640 -3.324 1.00 97.19 90 GLU A CA 1
ATOM 717 C C . GLU A 1 90 ? -9.264 10.229 -2.925 1.00 97.19 90 GLU A C 1
ATOM 719 O O . GLU A 1 90 ? -9.871 9.649 -2.029 1.00 97.19 90 GLU A O 1
ATOM 724 N N . PHE A 1 91 ? -8.168 9.726 -3.496 1.00 98.19 91 PHE A N 1
ATOM 725 C CA . PHE A 1 91 ? -7.540 8.492 -3.031 1.00 98.19 91 PHE A CA 1
ATOM 726 C C . PHE A 1 91 ? -7.046 8.633 -1.586 1.00 98.19 91 PHE A C 1
ATOM 728 O O . PHE A 1 91 ? -7.222 7.712 -0.791 1.00 98.19 91 PHE A O 1
ATOM 735 N N . GLU A 1 92 ? -6.487 9.793 -1.209 1.00 97.44 92 GLU A N 1
ATOM 736 C CA . GLU A 1 92 ? -6.118 10.063 0.191 1.00 97.44 92 GLU A CA 1
ATOM 737 C C . GLU A 1 92 ? -7.331 10.005 1.119 1.00 97.44 92 GLU A C 1
ATOM 739 O O . GLU A 1 92 ? -7.260 9.391 2.184 1.00 97.44 92 GLU A O 1
ATOM 744 N N . LEU A 1 93 ? -8.450 10.614 0.715 1.00 97.88 93 LEU A N 1
ATOM 745 C CA . LEU A 1 93 ? -9.686 10.572 1.491 1.00 97.88 93 LEU A CA 1
ATOM 746 C C . LEU A 1 93 ? -10.204 9.135 1.636 1.00 97.88 93 LEU A C 1
ATOM 748 O O . LEU A 1 93 ? -10.528 8.734 2.753 1.00 97.88 93 LEU A O 1
ATOM 752 N N . LEU A 1 94 ? -10.212 8.350 0.552 1.00 98.50 94 LEU A N 1
ATOM 753 C CA . LEU A 1 94 ? -10.606 6.938 0.577 1.00 98.50 94 LEU A CA 1
ATOM 754 C C . LEU A 1 94 ? -9.713 6.140 1.532 1.00 98.50 94 LEU A C 1
ATOM 756 O O . LEU A 1 94 ? -10.214 5.438 2.408 1.00 98.50 94 LEU A O 1
ATOM 760 N N . ARG A 1 95 ? -8.387 6.272 1.410 1.00 98.00 95 ARG A N 1
ATOM 761 C CA . ARG A 1 95 ? -7.448 5.561 2.284 1.00 98.00 95 ARG A CA 1
ATOM 762 C C . ARG A 1 95 ? -7.660 5.934 3.752 1.00 98.00 95 ARG A C 1
ATOM 764 O O . ARG A 1 95 ? -7.695 5.043 4.595 1.00 98.00 95 ARG A O 1
ATOM 771 N N . ASN A 1 96 ? -7.827 7.220 4.057 1.00 97.12 96 ASN A N 1
ATOM 772 C CA . ASN A 1 96 ? -8.062 7.691 5.425 1.00 97.12 96 ASN A CA 1
ATOM 773 C C . ASN A 1 96 ? -9.384 7.161 5.997 1.00 97.12 96 ASN A C 1
ATOM 775 O O . ASN A 1 96 ? -9.432 6.753 7.158 1.00 97.12 96 ASN A O 1
ATOM 779 N N . TYR A 1 97 ? -10.440 7.134 5.179 1.00 98.00 97 TYR A N 1
ATOM 780 C CA . TYR A 1 97 ? -11.721 6.530 5.538 1.00 98.00 97 TYR A CA 1
ATOM 781 C C . TYR A 1 97 ? -11.564 5.044 5.889 1.00 98.00 97 TYR A C 1
ATOM 783 O O . TYR A 1 97 ? -12.037 4.606 6.942 1.00 98.00 97 TYR A O 1
ATOM 791 N N . LEU A 1 98 ? -10.864 4.280 5.044 1.00 98.06 98 LEU A N 1
ATOM 792 C CA . LEU A 1 98 ? -10.637 2.849 5.257 1.00 98.06 98 LEU A CA 1
ATOM 793 C C . LEU A 1 98 ? -9.765 2.587 6.491 1.00 98.06 98 LEU A C 1
ATOM 795 O O . LEU A 1 98 ? -10.063 1.673 7.254 1.00 98.06 98 LEU A O 1
ATOM 799 N N . GLU A 1 99 ? -8.742 3.409 6.733 1.00 96.19 99 GLU A N 1
ATOM 800 C CA . GLU A 1 99 ? -7.872 3.309 7.913 1.00 96.19 99 GLU A CA 1
ATOM 801 C C . GLU A 1 99 ? -8.650 3.519 9.222 1.00 96.19 99 GLU A C 1
ATOM 803 O O . GLU A 1 99 ? -8.452 2.780 10.187 1.00 96.19 99 GLU A O 1
ATOM 808 N N . CYS A 1 100 ? -9.590 4.468 9.248 1.00 95.31 100 CYS A N 1
ATOM 809 C CA . CYS A 1 100 ? -10.437 4.708 10.421 1.00 95.31 100 CYS A CA 1
ATOM 810 C C . CYS A 1 100 ? -11.538 3.649 10.585 1.00 95.31 100 CYS A C 1
ATOM 812 O O . CYS A 1 100 ? -11.901 3.295 11.707 1.00 95.31 100 CYS A O 1
ATOM 814 N N . THR A 1 101 ? -12.095 3.158 9.477 1.00 96.06 101 THR A N 1
ATOM 815 C CA . THR A 1 101 ? -13.228 2.219 9.486 1.00 96.06 101 THR A CA 1
ATOM 816 C C . THR A 1 101 ? -12.783 0.783 9.755 1.00 96.06 101 THR A C 1
ATOM 818 O O . THR A 1 101 ? -13.486 0.043 10.444 1.00 96.06 101 THR A O 1
ATOM 821 N N . TYR A 1 102 ? -11.598 0.401 9.277 1.00 97.19 102 TYR A N 1
ATOM 822 C CA . TYR A 1 102 ? -11.051 -0.951 9.378 1.00 97.19 102 TYR A CA 1
ATOM 823 C C . TYR A 1 102 ? -9.676 -0.960 10.060 1.00 97.19 102 TYR A C 1
ATOM 825 O O . TYR A 1 102 ? -8.684 -1.377 9.461 1.00 97.19 102 TYR A O 1
ATOM 833 N N . PRO A 1 103 ? -9.585 -0.563 11.339 1.00 96.06 103 PRO A N 1
ATOM 834 C CA . PRO A 1 103 ? -8.297 -0.316 11.982 1.00 96.06 103 PRO A CA 1
ATOM 835 C C . PRO A 1 103 ? -7.497 -1.598 12.287 1.00 96.06 103 PRO A C 1
ATOM 837 O O . PRO A 1 103 ? -6.330 -1.524 12.663 1.00 96.06 103 PRO A O 1
ATOM 840 N N . ALA A 1 104 ? -8.123 -2.773 12.151 1.00 97.31 104 ALA A N 1
ATOM 841 C CA . ALA A 1 104 ? -7.467 -4.075 12.272 1.00 97.31 104 ALA A CA 1
ATOM 842 C C . ALA A 1 104 ? -6.832 -4.554 10.952 1.00 97.31 104 ALA A C 1
ATOM 844 O O . ALA A 1 104 ? -6.135 -5.561 10.961 1.00 97.31 104 ALA A O 1
ATOM 845 N N . LEU A 1 105 ? -7.089 -3.890 9.820 1.00 98.31 105 LEU A N 1
ATOM 846 C CA . LEU A 1 105 ? -6.621 -4.332 8.505 1.00 98.31 105 LEU A CA 1
ATOM 847 C C . LEU A 1 105 ? -5.383 -3.546 8.060 1.00 98.31 105 LEU A C 1
ATOM 849 O O . LEU A 1 105 ? -5.248 -2.350 8.320 1.00 98.31 105 LEU A O 1
ATOM 853 N N . VAL A 1 106 ? -4.486 -4.212 7.337 1.00 98.12 106 VAL A N 1
ATOM 854 C CA . VAL A 1 106 ? -3.308 -3.603 6.718 1.00 98.12 106 VAL A CA 1
ATOM 855 C C . VAL A 1 106 ? -3.742 -2.894 5.434 1.00 98.12 106 VAL A C 1
ATOM 857 O O . VAL A 1 106 ? -3.767 -3.476 4.347 1.00 98.12 106 VAL A O 1
ATOM 860 N N . ILE A 1 107 ? -4.098 -1.616 5.564 1.00 98.19 107 ILE A N 1
ATOM 861 C CA . ILE A 1 107 ? -4.563 -0.800 4.437 1.00 98.19 107 ILE A CA 1
ATOM 862 C C . ILE A 1 107 ? -3.406 -0.524 3.460 1.00 98.19 107 ILE A C 1
ATOM 864 O O . ILE A 1 107 ? -2.349 -0.059 3.901 1.00 98.19 107 ILE A O 1
ATOM 868 N N . PRO A 1 108 ? -3.572 -0.769 2.144 1.00 97.94 108 PRO A N 1
ATOM 869 C CA . PRO A 1 108 ? -2.560 -0.435 1.145 1.00 97.94 108 PRO A CA 1
ATOM 870 C C . PRO A 1 108 ? -2.111 1.039 1.217 1.00 97.94 108 PRO A C 1
ATOM 872 O O . PRO A 1 108 ? -2.942 1.931 1.426 1.00 97.94 108 PRO A O 1
ATOM 875 N N . PRO A 1 109 ? -0.803 1.328 1.103 1.00 97.00 109 PRO A N 1
ATOM 876 C CA . PRO A 1 109 ? -0.299 2.694 1.047 1.00 97.00 109 PRO A CA 1
ATOM 877 C C . PRO A 1 109 ? -0.610 3.341 -0.308 1.00 97.00 109 PRO A C 1
ATOM 879 O O . PRO A 1 109 ? -0.854 2.657 -1.298 1.00 97.00 109 PRO A O 1
ATOM 882 N N . LEU A 1 110 ? -0.585 4.673 -0.348 1.00 96.81 110 LEU A N 1
ATOM 883 C CA . LEU A 1 110 ? -0.635 5.432 -1.600 1.00 96.81 110 LEU A CA 1
ATOM 884 C C . LEU A 1 110 ? 0.783 5.740 -2.093 1.00 96.81 110 LEU A C 1
ATOM 886 O O . LEU A 1 110 ? 1.696 5.841 -1.267 1.00 96.81 110 LEU A O 1
ATOM 890 N N . PRO A 1 111 ? 0.977 5.931 -3.411 1.00 93.81 111 PRO A N 1
ATOM 891 C CA . PRO A 1 111 ? 2.257 6.375 -3.948 1.00 93.81 111 PRO A CA 1
ATOM 892 C C . PRO A 1 111 ? 2.655 7.753 -3.420 1.00 93.81 111 PRO A C 1
ATOM 894 O O . PRO A 1 111 ? 1.834 8.553 -2.987 1.00 93.81 111 PRO A O 1
ATOM 897 N N . GLU A 1 112 ? 3.941 8.066 -3.491 1.00 88.06 112 GLU A N 1
ATOM 898 C CA . GLU A 1 112 ? 4.484 9.307 -2.951 1.00 88.06 112 GLU A CA 1
ATOM 899 C C . GLU A 1 112 ? 3.959 10.588 -3.636 1.00 88.06 112 GLU A C 1
ATOM 901 O O . GLU A 1 112 ? 3.685 10.663 -4.841 1.00 88.06 112 GLU A O 1
ATOM 906 N N . LYS A 1 113 ? 3.860 11.672 -2.852 1.00 85.19 113 LYS A N 1
ATOM 907 C CA . LYS A 1 113 ? 3.481 13.006 -3.360 1.00 85.19 113 LYS A CA 1
ATOM 908 C C . LYS A 1 113 ? 4.584 13.667 -4.179 1.00 85.19 113 LYS A C 1
ATOM 910 O O . LYS A 1 113 ? 4.292 14.516 -5.025 1.00 85.19 113 LYS A O 1
ATOM 915 N N . LYS A 1 114 ? 5.833 13.308 -3.902 1.00 84.75 114 LYS A N 1
ATOM 916 C CA . LYS A 1 114 ? 7.027 13.837 -4.552 1.00 84.75 114 LYS A CA 1
ATOM 917 C C . LYS A 1 114 ? 7.962 12.673 -4.861 1.00 84.75 114 LYS A C 1
ATOM 919 O O . LYS A 1 114 ? 8.038 11.795 -4.007 1.00 84.75 114 LYS A O 1
ATOM 924 N N . PRO A 1 115 ? 8.668 12.701 -5.999 1.00 82.44 115 PRO A N 1
ATOM 925 C CA . PRO A 1 115 ? 9.664 11.688 -6.311 1.00 82.44 115 PRO A CA 1
ATOM 926 C C . PRO A 1 115 ? 10.711 11.555 -5.194 1.00 82.44 115 PRO A C 1
ATOM 928 O O . PRO A 1 115 ? 11.224 12.566 -4.701 1.00 82.44 115 PRO A O 1
ATOM 931 N N . SER A 1 116 ? 11.054 10.328 -4.811 1.00 86.56 116 SER A N 1
ATOM 932 C CA . SER A 1 116 ? 12.159 10.035 -3.894 1.00 86.56 116 SER A CA 1
ATOM 933 C C . SER A 1 116 ? 13.019 8.863 -4.381 1.00 86.56 116 SER A C 1
ATOM 935 O O . SER A 1 116 ? 12.636 8.111 -5.274 1.00 86.56 116 SER A O 1
ATOM 937 N N . TYR A 1 117 ? 14.229 8.734 -3.817 1.00 84.69 117 TYR A N 1
ATOM 938 C CA . TYR A 1 117 ? 15.250 7.750 -4.231 1.00 84.69 117 TYR A CA 1
ATOM 939 C C . TYR A 1 117 ? 15.652 7.829 -5.713 1.00 84.69 117 TYR A C 1
ATOM 941 O O . TYR A 1 117 ? 16.048 6.832 -6.315 1.00 84.69 117 TYR A O 1
ATOM 949 N N . LEU A 1 118 ? 15.583 9.035 -6.274 1.00 83.31 118 LEU A N 1
ATOM 950 C CA . LEU A 1 118 ? 16.013 9.325 -7.633 1.00 83.31 118 LEU A CA 1
ATOM 951 C C . LEU A 1 118 ? 17.539 9.258 -7.776 1.00 83.31 118 LEU A C 1
ATOM 953 O O . LEU A 1 118 ? 18.280 9.639 -6.866 1.00 83.31 118 LEU A O 1
ATOM 957 N N . TRP A 1 119 ? 17.994 8.809 -8.944 1.00 83.56 119 TRP A N 1
ATOM 958 C CA . TRP A 1 119 ? 19.373 8.975 -9.404 1.00 83.56 119 TRP A CA 1
ATOM 959 C C . TRP A 1 119 ? 19.552 10.380 -10.016 1.00 83.56 119 TRP A C 1
ATOM 961 O O . TRP A 1 119 ? 18.565 11.055 -10.316 1.00 83.56 119 TRP A O 1
ATOM 971 N N . GLN A 1 120 ? 20.788 10.863 -10.173 1.00 74.44 120 GLN A N 1
ATOM 972 C CA . GLN A 1 120 ? 21.077 12.282 -10.457 1.00 74.44 120 GLN A CA 1
ATOM 973 C C . GLN A 1 120 ? 20.461 12.821 -11.756 1.00 74.44 120 GLN A C 1
ATOM 975 O O . GLN A 1 120 ? 20.258 14.029 -11.868 1.00 74.44 120 GLN A O 1
ATOM 980 N N . GLY A 1 121 ? 20.180 11.958 -12.733 1.00 65.50 121 GLY A N 1
ATOM 981 C CA . GLY A 1 121 ? 19.583 12.348 -14.011 1.00 65.50 121 GLY A CA 1
ATOM 982 C C . GLY A 1 121 ? 18.057 12.293 -14.055 1.00 65.50 121 GLY A C 1
ATOM 983 O O . GLY A 1 121 ? 17.494 12.641 -15.089 1.00 65.50 121 GLY A O 1
ATOM 984 N N . ALA A 1 122 ? 17.381 11.875 -12.980 1.00 73.31 122 ALA A N 1
ATOM 985 C CA . ALA A 1 122 ? 15.927 11.766 -12.986 1.00 73.31 122 ALA A CA 1
ATOM 986 C C . ALA A 1 122 ? 15.244 13.116 -12.665 1.00 73.31 122 ALA A C 1
ATOM 988 O O . ALA A 1 122 ? 15.727 13.879 -11.818 1.00 73.31 122 ALA A O 1
ATOM 989 N N . PRO A 1 123 ? 14.100 13.420 -13.299 1.00 74.19 123 PRO A N 1
ATOM 990 C CA . PRO A 1 123 ? 13.361 14.653 -13.057 1.00 74.19 123 PRO A CA 1
ATOM 991 C C . PRO A 1 123 ? 12.812 14.711 -11.624 1.00 74.19 123 PRO A C 1
ATOM 993 O O . PRO A 1 123 ? 12.269 13.745 -11.094 1.00 74.19 123 PRO A O 1
ATOM 996 N N . THR A 1 124 ? 12.936 15.879 -10.986 1.00 77.81 124 THR A N 1
ATOM 997 C CA . THR A 1 124 ? 12.481 16.112 -9.598 1.00 77.81 124 THR A CA 1
ATOM 998 C C . THR A 1 124 ? 11.100 16.767 -9.511 1.00 77.81 124 THR A C 1
ATOM 1000 O O . THR A 1 124 ? 10.548 16.914 -8.415 1.00 77.81 124 THR A O 1
ATOM 1003 N N . ASP A 1 125 ? 10.532 17.175 -10.649 1.00 82.12 125 ASP A N 1
ATOM 1004 C CA . ASP A 1 125 ? 9.238 17.848 -10.701 1.00 82.12 125 ASP A CA 1
ATOM 1005 C C . ASP A 1 125 ? 8.090 16.851 -10.486 1.00 82.12 125 ASP A C 1
ATOM 1007 O O . ASP A 1 125 ? 8.021 15.787 -11.090 1.00 82.12 125 ASP A O 1
ATOM 1011 N N . LYS A 1 126 ? 7.124 17.231 -9.648 1.00 79.12 126 LYS A N 1
ATOM 1012 C CA . LYS A 1 126 ? 5.893 16.462 -9.422 1.00 79.12 126 LYS A CA 1
ATOM 1013 C C . LYS A 1 126 ? 4.947 16.467 -10.631 1.00 79.12 126 LYS A C 1
ATOM 1015 O O . LYS A 1 126 ? 3.964 15.726 -10.608 1.00 79.12 126 LYS A O 1
ATOM 1020 N N . PHE A 1 127 ? 5.168 17.363 -11.595 1.00 82.94 127 PHE A N 1
ATOM 1021 C CA . PHE A 1 127 ? 4.417 17.434 -12.850 1.00 82.94 127 PHE A CA 1
ATOM 1022 C C . PHE A 1 127 ? 5.120 16.741 -14.018 1.00 82.94 127 PHE A C 1
ATOM 1024 O O . PHE A 1 127 ? 4.576 16.758 -15.123 1.00 82.94 127 PHE A O 1
ATOM 1031 N N . ASP A 1 128 ? 6.286 16.143 -13.768 1.00 87.38 128 ASP A N 1
ATOM 1032 C CA . ASP A 1 128 ? 7.001 15.341 -14.745 1.00 87.38 128 ASP A CA 1
ATOM 1033 C C . ASP A 1 128 ? 6.106 14.201 -15.283 1.00 87.38 128 ASP A C 1
ATOM 1035 O O . ASP A 1 128 ? 5.519 13.471 -14.476 1.00 87.38 128 ASP A O 1
ATOM 1039 N N . PRO A 1 129 ? 5.957 14.049 -16.615 1.00 88.81 129 PRO A N 1
ATOM 1040 C CA . PRO A 1 129 ? 5.070 13.045 -17.199 1.00 88.81 129 PRO A CA 1
ATOM 1041 C C . PRO A 1 129 ? 5.392 11.612 -16.765 1.00 88.81 129 PRO A C 1
ATOM 1043 O O . PRO A 1 129 ? 4.474 10.841 -16.494 1.00 88.81 129 PRO A O 1
ATOM 1046 N N . GLU A 1 130 ? 6.676 11.268 -16.639 1.00 86.88 130 GLU A N 1
ATOM 1047 C CA . GLU A 1 130 ? 7.113 9.929 -16.235 1.00 86.88 130 GLU A CA 1
ATOM 1048 C C . GLU A 1 130 ? 6.715 9.654 -14.778 1.00 86.88 130 GLU A C 1
ATOM 1050 O O . GLU A 1 130 ? 6.166 8.604 -14.448 1.00 86.88 130 GLU A O 1
ATOM 1055 N N . PHE A 1 131 ? 6.904 10.633 -13.890 1.00 88.69 131 PHE A N 1
ATOM 1056 C CA . PHE A 1 131 ? 6.438 10.530 -12.508 1.00 88.69 131 PHE A CA 1
ATOM 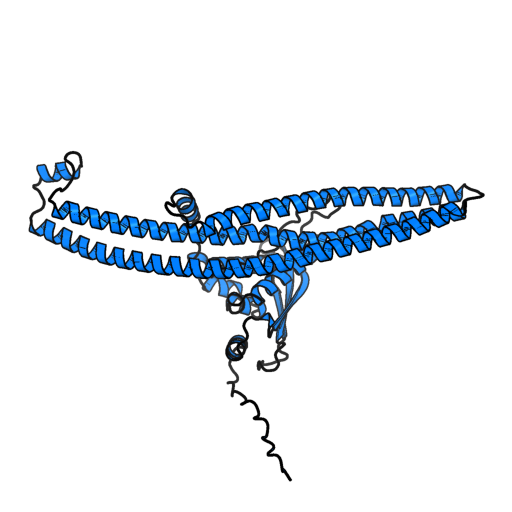1057 C C . PHE A 1 131 ? 4.913 10.423 -12.389 1.00 88.69 131 PHE A C 1
ATOM 1059 O O . PHE A 1 131 ? 4.410 9.672 -11.549 1.00 88.69 131 PHE A O 1
ATOM 1066 N N . VAL A 1 132 ? 4.169 11.170 -13.203 1.00 91.81 132 VAL A N 1
ATOM 1067 C CA . VAL A 1 132 ? 2.700 11.124 -13.217 1.00 91.81 132 VAL A CA 1
ATOM 1068 C C . VAL A 1 132 ? 2.207 9.753 -13.679 1.00 91.81 132 VAL A C 1
ATOM 1070 O O . VAL A 1 132 ? 1.292 9.209 -13.060 1.00 91.81 132 VAL A O 1
ATOM 1073 N N . GLU A 1 133 ? 2.850 9.165 -14.686 1.00 91.81 133 GLU A N 1
ATOM 1074 C CA . GLU A 1 133 ? 2.536 7.819 -15.168 1.00 91.81 133 GLU A CA 1
ATOM 1075 C C . GLU A 1 133 ? 2.878 6.739 -14.129 1.00 91.81 133 GLU A C 1
ATOM 1077 O O . GLU A 1 133 ? 2.043 5.887 -13.817 1.00 91.81 133 GLU A O 1
ATOM 1082 N N . ARG A 1 134 ? 4.048 6.821 -13.481 1.00 90.62 134 ARG A N 1
ATOM 1083 C CA . ARG A 1 134 ? 4.410 5.918 -12.366 1.00 90.62 134 ARG A CA 1
ATOM 1084 C C . ARG A 1 134 ? 3.407 6.007 -11.217 1.00 90.62 134 ARG A C 1
ATOM 1086 O O . ARG A 1 134 ? 2.995 4.994 -10.648 1.00 90.62 134 ARG A O 1
ATOM 1093 N N . ARG A 1 135 ? 2.940 7.219 -10.899 1.00 93.81 135 ARG A N 1
ATOM 1094 C CA . ARG A 1 135 ? 1.877 7.420 -9.908 1.00 93.81 135 ARG A CA 1
ATOM 1095 C C . ARG A 1 135 ? 0.557 6.798 -10.357 1.00 93.81 135 ARG A C 1
ATOM 1097 O O . ARG A 1 135 ? -0.084 6.168 -9.522 1.00 93.81 135 ARG A O 1
ATOM 1104 N N . ARG A 1 136 ? 0.141 6.964 -11.616 1.00 95.75 136 ARG A N 1
ATOM 1105 C CA . ARG A 1 136 ? -1.077 6.336 -12.158 1.00 95.75 136 ARG A CA 1
ATOM 1106 C C . ARG A 1 136 ? -1.023 4.816 -11.980 1.00 95.75 136 ARG A C 1
ATOM 1108 O O . ARG A 1 136 ? -1.941 4.255 -11.384 1.00 95.75 136 ARG A O 1
ATOM 1115 N N . ALA A 1 137 ? 0.084 4.181 -12.372 1.00 94.75 137 ALA A N 1
ATOM 1116 C CA . ALA A 1 137 ? 0.294 2.743 -12.187 1.00 94.75 137 ALA A CA 1
ATOM 1117 C C . ALA A 1 137 ? 0.179 2.320 -10.712 1.00 94.75 137 ALA A C 1
ATOM 1119 O O . ALA A 1 137 ? -0.493 1.346 -10.380 1.00 94.75 137 ALA A O 1
ATOM 1120 N N . ALA A 1 138 ? 0.782 3.079 -9.796 1.00 95.56 138 ALA A N 1
ATOM 1121 C CA . ALA A 1 138 ? 0.702 2.785 -8.368 1.00 95.56 138 ALA A CA 1
ATOM 1122 C C . ALA A 1 138 ? -0.698 3.029 -7.764 1.00 95.56 138 ALA A C 1
ATOM 1124 O O . ALA A 1 138 ? -1.096 2.323 -6.836 1.00 95.56 138 ALA A O 1
ATOM 1125 N N . LEU A 1 139 ? -1.468 3.993 -8.283 1.00 97.62 139 LEU A N 1
ATOM 1126 C CA . LEU A 1 139 ? -2.874 4.187 -7.908 1.00 97.62 139 LEU A CA 1
ATOM 1127 C C . LEU A 1 139 ? -3.749 3.024 -8.394 1.00 97.62 139 LEU A C 1
ATOM 1129 O O . LEU A 1 139 ? -4.637 2.594 -7.659 1.00 97.62 139 LEU A O 1
ATOM 1133 N N . GLU A 1 140 ? -3.472 2.476 -9.577 1.00 97.62 140 GLU A N 1
ATOM 1134 C CA . GLU A 1 140 ? -4.117 1.250 -10.056 1.00 97.62 140 GLU A CA 1
ATOM 1135 C C . GLU A 1 140 ? -3.837 0.077 -9.118 1.00 97.62 140 GLU A C 1
ATOM 1137 O O . GLU A 1 140 ? -4.771 -0.554 -8.623 1.00 97.62 140 GLU A O 1
ATOM 1142 N N . ILE A 1 141 ? -2.564 -0.156 -8.780 1.00 96.75 141 ILE A N 1
ATOM 1143 C CA . ILE A 1 141 ? -2.162 -1.201 -7.828 1.00 96.75 141 ILE A CA 1
ATOM 1144 C C . ILE A 1 141 ? -2.880 -1.014 -6.485 1.00 96.75 141 ILE A C 1
ATOM 1146 O O . ILE A 1 141 ? -3.388 -1.988 -5.926 1.00 96.75 141 ILE A O 1
ATOM 1150 N N . PHE A 1 142 ? -2.989 0.219 -5.980 1.00 98.19 142 PHE A N 1
ATOM 1151 C CA . PHE A 1 142 ? -3.741 0.518 -4.760 1.00 98.19 142 PHE A CA 1
ATOM 1152 C C . PHE A 1 142 ? -5.202 0.040 -4.853 1.00 98.19 142 PHE A C 1
ATOM 1154 O O . PHE A 1 142 ? -5.651 -0.701 -3.972 1.00 98.19 142 PHE A O 1
ATOM 1161 N N . LEU A 1 143 ? -5.927 0.385 -5.925 1.00 98.44 143 LEU A N 1
ATOM 1162 C CA . LEU A 1 143 ? -7.317 -0.057 -6.118 1.00 98.44 143 LEU A CA 1
ATOM 1163 C C . LEU A 1 143 ? -7.415 -1.575 -6.283 1.00 98.44 143 LEU A C 1
ATOM 1165 O O . LEU A 1 143 ? -8.276 -2.198 -5.662 1.00 98.44 143 LEU A O 1
ATOM 1169 N N . LEU A 1 144 ? -6.506 -2.187 -7.042 1.00 98.00 144 LEU A N 1
ATOM 1170 C CA . LEU A 1 144 ? -6.459 -3.638 -7.225 1.00 98.00 144 LEU A CA 1
ATOM 1171 C C . LEU A 1 144 ? -6.202 -4.365 -5.899 1.00 98.00 144 LEU A C 1
ATOM 1173 O O . LEU A 1 144 ? -6.814 -5.399 -5.629 1.00 98.00 144 LEU A O 1
ATOM 1177 N N . ARG A 1 145 ? -5.358 -3.821 -5.014 1.00 97.75 145 ARG A N 1
ATOM 1178 C CA . ARG A 1 145 ? -5.120 -4.402 -3.682 1.00 97.75 145 ARG A CA 1
ATOM 1179 C C . ARG A 1 145 ? -6.338 -4.297 -2.771 1.00 97.75 145 ARG A C 1
ATOM 1181 O O . ARG A 1 145 ? -6.593 -5.247 -2.023 1.00 97.75 145 ARG A O 1
ATOM 1188 N N . LEU A 1 146 ? -7.088 -3.194 -2.836 1.00 98.31 146 LEU A N 1
ATOM 1189 C CA . LEU A 1 146 ? -8.375 -3.060 -2.145 1.00 98.31 146 LEU A CA 1
ATOM 1190 C C . LEU A 1 146 ? -9.399 -4.059 -2.696 1.00 98.31 146 LEU A C 1
ATOM 1192 O O . LEU A 1 146 ? -10.003 -4.809 -1.931 1.00 98.31 146 LEU A O 1
ATOM 1196 N N . ALA A 1 147 ? -9.519 -4.140 -4.020 1.00 97.69 147 ALA A N 1
ATOM 1197 C CA . ALA A 1 147 ? -10.423 -5.040 -4.726 1.00 97.69 147 ALA A CA 1
ATOM 1198 C C . ALA A 1 147 ? -10.095 -6.524 -4.512 1.00 97.69 147 ALA A C 1
ATOM 1200 O O . ALA A 1 147 ? -11.005 -7.348 -4.494 1.00 97.69 147 ALA A O 1
ATOM 1201 N N . ALA A 1 148 ? -8.825 -6.877 -4.299 1.00 96.94 148 ALA A N 1
ATOM 1202 C CA . ALA A 1 148 ? -8.391 -8.234 -3.966 1.00 96.94 148 ALA A CA 1
ATOM 1203 C C . ALA A 1 148 ? -8.676 -8.617 -2.503 1.00 96.94 148 ALA A C 1
ATOM 1205 O O . ALA A 1 148 ? -8.696 -9.806 -2.158 1.00 96.94 148 ALA A O 1
ATOM 1206 N N . HIS A 1 149 ? -8.833 -7.633 -1.616 1.00 97.19 149 HIS A N 1
ATOM 1207 C CA . HIS A 1 149 ? -8.984 -7.869 -0.188 1.00 97.19 149 HIS A CA 1
ATOM 1208 C C . HIS A 1 149 ? -10.418 -8.337 0.141 1.00 97.19 149 HIS A C 1
ATOM 1210 O O . HIS A 1 149 ? -11.368 -7.608 -0.136 1.00 97.19 149 HIS A O 1
ATOM 1216 N N . PRO A 1 150 ? -10.619 -9.481 0.829 1.00 94.31 150 PRO A N 1
ATOM 1217 C CA . PRO A 1 150 ? -11.956 -10.042 1.060 1.00 94.31 150 PRO A CA 1
ATOM 1218 C C . PRO A 1 150 ? -12.945 -9.108 1.770 1.00 94.31 150 PRO A C 1
ATOM 1220 O O . PRO A 1 150 ? -14.118 -9.092 1.429 1.00 94.31 150 PRO A O 1
ATOM 1223 N N . ILE A 1 151 ? -12.468 -8.329 2.749 1.00 95.69 151 ILE A N 1
ATOM 1224 C CA . ILE A 1 151 ? -13.285 -7.359 3.499 1.00 95.69 151 ILE A CA 1
ATOM 1225 C C . ILE A 1 151 ? -13.374 -5.997 2.787 1.00 95.69 151 ILE A C 1
ATOM 1227 O O . ILE A 1 151 ? -14.477 -5.555 2.496 1.00 95.69 151 ILE A O 1
ATOM 1231 N N . LEU A 1 152 ? -12.241 -5.344 2.479 1.00 97.31 152 LEU A N 1
ATOM 1232 C CA . LEU A 1 152 ? -12.234 -3.991 1.889 1.00 97.31 152 LEU A CA 1
ATOM 1233 C C . LEU A 1 152 ? -12.955 -3.918 0.537 1.00 97.31 152 LEU A C 1
ATOM 1235 O O . LEU A 1 152 ? -13.595 -2.919 0.242 1.00 97.31 152 LEU A O 1
ATOM 1239 N N . SER A 1 153 ? -12.903 -4.985 -0.262 1.00 95.62 153 SER A N 1
ATOM 1240 C CA . SER A 1 153 ? -13.590 -5.052 -1.556 1.00 95.62 153 SER A CA 1
ATOM 1241 C C . SER A 1 153 ? -15.123 -5.005 -1.449 1.00 95.62 153 SER A C 1
ATOM 1243 O O . SER A 1 153 ? -15.798 -4.734 -2.433 1.00 95.62 153 SER A O 1
ATOM 1245 N N . GLN A 1 154 ? -15.680 -5.237 -0.257 1.00 93.12 154 GLN A N 1
ATOM 1246 C CA . GLN A 1 154 ? -17.119 -5.167 0.011 1.00 93.12 154 GLN A CA 1
ATOM 1247 C C . GLN A 1 154 ? -17.545 -3.831 0.632 1.00 93.12 154 GLN A C 1
ATOM 1249 O O . GLN A 1 154 ? -18.720 -3.659 0.963 1.00 93.12 154 GLN A O 1
ATOM 1254 N N . ASP A 1 155 ? -16.602 -2.911 0.849 1.00 95.75 155 ASP A N 1
ATOM 1255 C CA . ASP A 1 155 ? -16.890 -1.613 1.442 1.00 95.75 155 ASP A CA 1
ATOM 1256 C C . ASP A 1 155 ? -17.701 -0.729 0.484 1.00 95.75 155 ASP A C 1
ATOM 1258 O O . ASP A 1 155 ? -17.378 -0.581 -0.697 1.00 95.75 155 ASP A O 1
ATOM 1262 N N . ARG A 1 156 ? -18.756 -0.102 1.014 1.00 94.06 156 ARG A N 1
ATOM 1263 C CA . ARG A 1 156 ? -19.671 0.715 0.209 1.00 94.06 156 ARG A CA 1
ATOM 1264 C C . ARG A 1 156 ? -19.013 1.990 -0.306 1.00 94.06 156 ARG A C 1
ATOM 1266 O O . ARG A 1 156 ? -19.304 2.388 -1.428 1.00 94.06 156 ARG A O 1
ATOM 1273 N N . MET A 1 157 ? -18.146 2.630 0.483 1.00 96.00 157 MET A N 1
ATOM 1274 C CA . MET A 1 157 ? -17.480 3.865 0.054 1.00 96.00 157 MET A CA 1
ATOM 1275 C C . MET A 1 157 ? -16.416 3.583 -1.003 1.00 96.00 157 MET A C 1
ATOM 1277 O O . MET A 1 157 ? -16.243 4.395 -1.909 1.00 96.00 157 MET A O 1
ATOM 1281 N N . PHE A 1 158 ? -15.745 2.433 -0.933 1.00 97.56 158 PHE A N 1
ATOM 1282 C CA . PHE A 1 158 ? -14.836 1.976 -1.979 1.00 97.56 158 PHE A CA 1
ATOM 1283 C C . PHE A 1 158 ? -15.570 1.656 -3.287 1.00 97.56 158 PHE A C 1
ATOM 1285 O O . PHE A 1 158 ? -15.150 2.113 -4.343 1.00 97.56 158 PHE A O 1
ATOM 1292 N N . ILE A 1 159 ? -16.694 0.941 -3.242 1.00 94.25 159 ILE A N 1
ATOM 1293 C CA . ILE A 1 159 ? -17.475 0.648 -4.458 1.00 94.25 159 ILE A CA 1
ATOM 1294 C C . ILE A 1 159 ? -18.049 1.936 -5.055 1.00 94.25 159 ILE A C 1
ATOM 1296 O O . ILE A 1 159 ? -17.910 2.190 -6.248 1.00 94.25 159 ILE A O 1
ATOM 1300 N N . SER A 1 160 ? -18.601 2.804 -4.208 1.00 94.50 160 SER A N 1
ATOM 1301 C CA . SER A 1 160 ? -19.053 4.136 -4.604 1.00 94.50 160 SER A CA 1
ATOM 1302 C C . SER A 1 160 ? -17.902 4.985 -5.173 1.00 94.50 160 SER A C 1
ATOM 1304 O O . SER A 1 160 ? -18.099 5.698 -6.151 1.00 94.50 160 SER A O 1
ATOM 1306 N N . PHE A 1 161 ? -16.663 4.848 -4.681 1.00 97.19 161 PHE A N 1
ATOM 1307 C CA . PHE A 1 161 ? -15.502 5.546 -5.254 1.00 97.19 161 PHE A CA 1
ATOM 1308 C C . PHE A 1 161 ? -15.273 5.184 -6.725 1.00 97.19 161 PHE A C 1
ATOM 1310 O O . PHE A 1 161 ? -14.870 6.061 -7.492 1.00 97.19 161 PHE A O 1
ATOM 1317 N N . LEU A 1 162 ? -15.568 3.937 -7.107 1.00 95.50 162 LEU A N 1
ATOM 1318 C CA . LEU A 1 162 ? -15.433 3.408 -8.467 1.00 95.50 162 LEU A CA 1
ATOM 1319 C C . LEU A 1 162 ? -16.631 3.721 -9.381 1.00 95.50 162 LEU A C 1
ATOM 1321 O O . LEU A 1 162 ? -16.498 3.601 -10.594 1.00 95.50 162 LEU A O 1
ATOM 1325 N N . GLN A 1 163 ? -17.787 4.104 -8.825 1.00 91.06 163 GLN A N 1
ATOM 1326 C CA . GLN A 1 163 ? -19.047 4.188 -9.582 1.00 91.06 163 GLN A CA 1
ATOM 1327 C C . GLN A 1 163 ? -19.763 5.547 -9.512 1.00 91.06 163 GLN A C 1
ATOM 1329 O O . GLN A 1 163 ? -20.482 5.907 -10.439 1.00 91.06 163 GLN A O 1
ATOM 1334 N N . GLN A 1 164 ? -19.602 6.304 -8.427 1.00 92.38 164 GLN A N 1
ATOM 1335 C CA . GLN A 1 164 ? -20.348 7.538 -8.171 1.00 92.38 164 GLN A CA 1
ATOM 1336 C C . GLN A 1 164 ? -19.564 8.764 -8.647 1.00 92.38 164 GLN A C 1
ATOM 1338 O O . GLN A 1 164 ? -18.668 9.218 -7.944 1.00 92.38 164 GLN A O 1
ATOM 1343 N N . ASP A 1 165 ? -19.899 9.347 -9.795 1.00 88.81 165 ASP A N 1
ATOM 1344 C CA . ASP A 1 165 ? -19.135 10.479 -10.344 1.00 88.81 165 ASP A CA 1
ATOM 1345 C C . ASP A 1 165 ? -19.170 11.728 -9.431 1.00 88.81 165 ASP A C 1
ATOM 1347 O O . ASP A 1 165 ? -18.119 12.216 -9.001 1.00 88.81 165 ASP A O 1
ATOM 1351 N N . GLU A 1 166 ? -20.365 12.166 -9.013 1.00 91.06 166 GLU A N 1
ATOM 1352 C CA . GLU A 1 166 ? -20.575 13.375 -8.199 1.00 91.06 166 GLU A CA 1
ATOM 1353 C C . GLU A 1 166 ? -20.974 13.089 -6.738 1.00 91.06 166 GLU A C 1
ATOM 1355 O O . GLU A 1 166 ? -21.635 12.100 -6.420 1.00 91.06 166 GLU A O 1
ATOM 1360 N N . GLY A 1 167 ? -20.610 13.985 -5.813 1.00 92.12 167 GLY A N 1
ATOM 1361 C CA . GLY A 1 167 ? -21.057 13.921 -4.411 1.00 92.12 167 GLY A CA 1
ATOM 1362 C C . GLY A 1 167 ? -20.374 12.849 -3.546 1.00 92.12 167 GLY A C 1
ATOM 1363 O O . GLY A 1 167 ? -20.787 12.599 -2.407 1.00 92.12 167 GLY A O 1
ATOM 1364 N N . TRP A 1 168 ? -19.352 12.165 -4.077 1.00 96.00 168 TRP A N 1
ATOM 1365 C CA . TRP A 1 168 ? -18.685 11.061 -3.379 1.00 96.00 168 TRP A CA 1
ATOM 1366 C C . TRP A 1 168 ? -18.024 11.516 -2.069 1.00 96.00 168 TRP A C 1
ATOM 1368 O O . TRP A 1 168 ? -18.168 10.866 -1.034 1.00 96.00 168 TRP A O 1
ATOM 1378 N N . LYS A 1 169 ? -17.341 12.670 -2.073 1.00 95.44 169 LYS A N 1
ATOM 1379 C CA . LYS A 1 169 ? -16.657 13.200 -0.879 1.00 95.44 169 LYS A CA 1
ATOM 1380 C C . LYS A 1 169 ? -17.642 13.493 0.240 1.00 95.44 169 LYS A C 1
ATOM 1382 O O . LYS A 1 169 ? -17.402 13.124 1.385 1.00 95.44 169 LYS A O 1
ATOM 1387 N N . GLU A 1 170 ? -18.739 14.155 -0.098 1.00 96.00 170 GLU A N 1
ATOM 1388 C CA . GLU A 1 170 ? -19.823 14.515 0.808 1.00 96.00 170 GLU A CA 1
ATOM 1389 C C . GLU A 1 170 ? -20.418 13.251 1.431 1.00 96.00 170 GLU A C 1
ATOM 1391 O O . GLU A 1 170 ? -20.605 13.189 2.647 1.00 96.00 170 GLU A O 1
ATOM 1396 N N . THR A 1 171 ? -20.603 12.208 0.616 1.00 95.12 171 THR A N 1
ATOM 1397 C CA . THR A 1 171 ? -21.056 10.887 1.067 1.00 95.12 171 THR A CA 1
ATOM 1398 C C . THR A 1 171 ? -20.067 10.277 2.064 1.00 95.12 171 THR A C 1
ATOM 1400 O O . THR A 1 171 ? -20.475 9.853 3.144 1.00 95.12 171 THR A O 1
ATOM 1403 N N . VAL A 1 172 ? -18.759 10.318 1.791 1.00 95.75 172 VAL A N 1
ATOM 1404 C CA . VAL A 1 172 ? -17.737 9.834 2.736 1.00 95.75 172 VAL A CA 1
ATOM 1405 C C . VAL A 1 172 ? -17.737 10.637 4.036 1.00 95.75 172 VAL A C 1
ATOM 1407 O O . VAL A 1 172 ? -17.700 10.045 5.116 1.00 95.75 172 VAL A O 1
ATOM 1410 N N . TYR A 1 173 ? -17.812 11.967 3.976 1.00 95.50 173 TYR A N 1
ATOM 1411 C CA . TYR A 1 173 ? -17.863 12.805 5.179 1.00 95.50 173 TYR A CA 1
ATOM 1412 C C . TYR A 1 173 ? -19.139 12.581 5.997 1.00 95.50 173 TYR A C 1
ATOM 1414 O O . TYR A 1 173 ? -19.076 12.608 7.225 1.00 95.50 173 TYR A O 1
ATOM 1422 N N . SER A 1 174 ? -20.265 12.272 5.351 1.00 95.19 174 SER A N 1
ATOM 1423 C CA . SER A 1 174 ? -21.525 11.951 6.036 1.00 95.19 174 SER A CA 1
ATOM 1424 C C . SER A 1 174 ? -21.461 10.679 6.892 1.00 95.19 174 SER A C 1
ATOM 1426 O O . SER A 1 174 ? -22.266 10.514 7.805 1.00 95.19 174 SER A O 1
ATOM 1428 N N . THR A 1 175 ? -20.476 9.800 6.656 1.00 94.38 175 THR A N 1
ATOM 1429 C CA . THR A 1 175 ? -20.256 8.599 7.484 1.00 94.38 175 THR A CA 1
ATOM 1430 C C . THR A 1 175 ? -19.703 8.901 8.878 1.00 94.38 175 THR A C 1
ATOM 1432 O O . THR A 1 175 ? -19.607 7.984 9.697 1.00 94.38 175 THR A O 1
ATOM 1435 N N . ASP A 1 176 ? -19.280 10.146 9.125 1.00 93.56 176 ASP A N 1
ATOM 1436 C CA . ASP A 1 176 ? -18.601 10.581 10.348 1.00 93.56 176 ASP A CA 1
ATOM 1437 C C . ASP A 1 176 ? -17.394 9.693 10.716 1.00 93.56 176 ASP A C 1
ATOM 1439 O O . ASP A 1 176 ? -17.095 9.428 11.877 1.00 93.56 176 ASP A O 1
ATOM 1443 N N . PHE A 1 177 ? -16.648 9.196 9.720 1.00 93.00 177 PHE A N 1
ATOM 1444 C CA . PHE A 1 177 ? -15.488 8.329 9.977 1.00 93.00 177 PHE A CA 1
ATOM 1445 C C . PHE A 1 177 ? -14.408 9.003 10.837 1.00 93.00 177 PHE A C 1
ATOM 1447 O O . PHE A 1 177 ? -13.619 8.320 11.490 1.00 93.00 177 PHE A O 1
ATOM 1454 N N . GLN A 1 178 ? -14.369 10.337 10.845 1.00 90.25 178 GLN A N 1
ATOM 1455 C CA . GLN A 1 178 ? -13.400 11.118 11.605 1.00 90.25 178 GLN A CA 1
ATOM 1456 C C . GLN A 1 178 ? -13.582 10.956 13.117 1.00 90.25 178 GLN A C 1
ATOM 1458 O O . GLN A 1 178 ? -12.583 10.957 13.836 1.00 90.25 178 GLN A O 1
ATOM 1463 N N . SER A 1 179 ? -14.810 10.740 13.604 1.00 89.12 179 SER A N 1
ATOM 1464 C CA . SER A 1 179 ? -15.060 10.486 15.031 1.00 89.12 179 SER A CA 1
ATOM 1465 C C . SER A 1 179 ? -14.479 9.152 15.512 1.00 89.12 179 SER A C 1
ATOM 1467 O O . SER A 1 179 ? -14.228 8.981 16.704 1.00 89.12 179 SER A O 1
ATOM 1469 N N . LYS A 1 180 ? -14.181 8.227 14.587 1.00 85.56 180 LYS A N 1
ATOM 1470 C CA . LYS A 1 180 ? -13.527 6.938 14.873 1.00 85.56 180 LYS A CA 1
ATOM 1471 C C . LYS A 1 180 ? -12.004 7.045 15.001 1.00 85.56 180 LYS A C 1
ATOM 1473 O O . LYS A 1 180 ? -11.362 6.087 15.438 1.00 85.56 180 LYS A O 1
ATOM 1478 N N . SER A 1 181 ? -11.411 8.178 14.615 1.00 82.88 181 SER A N 1
ATOM 1479 C CA . SER A 1 181 ? -9.969 8.398 14.732 1.00 82.88 181 SER A CA 1
ATOM 1480 C C . SER A 1 181 ? -9.565 8.557 16.195 1.00 82.88 181 SER A C 1
ATOM 1482 O O . SER A 1 181 ? -10.100 9.388 16.924 1.00 82.88 181 SER A O 1
ATOM 1484 N N . GLU A 1 182 ? -8.533 7.826 16.610 1.00 81.38 182 GLU A N 1
ATOM 1485 C CA . GLU A 1 182 ? -7.948 8.007 17.936 1.00 81.38 182 GLU A CA 1
ATOM 1486 C C . GLU A 1 182 ? -7.199 9.343 18.030 1.00 81.38 182 GLU A C 1
ATOM 1488 O O . GLU A 1 182 ? -6.542 9.790 17.084 1.00 81.38 182 GLU A O 1
ATOM 1493 N N . SER A 1 183 ? -7.251 9.978 19.202 1.00 83.75 183 SER A N 1
ATOM 1494 C CA . SER A 1 183 ? -6.463 11.185 19.459 1.00 83.75 183 SER A CA 1
ATOM 1495 C C . SER A 1 183 ? -4.972 10.853 19.533 1.00 83.75 183 SER A C 1
ATOM 1497 O O . SER A 1 183 ? -4.561 9.898 20.196 1.00 83.75 183 SER A O 1
ATOM 1499 N N . ARG A 1 184 ? -4.129 11.708 18.940 1.00 80.75 184 ARG A N 1
ATOM 1500 C CA . ARG A 1 184 ? -2.660 11.583 19.015 1.00 80.75 184 ARG A CA 1
ATOM 1501 C C . ARG A 1 184 ? -2.152 11.522 20.458 1.00 80.75 184 ARG A C 1
ATOM 1503 O O . ARG A 1 184 ? -1.225 10.774 20.744 1.00 80.75 184 ARG A O 1
ATOM 1510 N N . LEU A 1 185 ? -2.776 12.270 21.372 1.00 82.06 185 LEU A N 1
ATOM 1511 C CA . LEU A 1 185 ? -2.416 12.260 22.795 1.00 82.06 185 LEU A CA 1
ATOM 1512 C C . LEU A 1 185 ? -2.694 10.900 23.446 1.00 82.06 185 LEU A C 1
ATOM 1514 O O . LEU A 1 185 ? -1.898 10.438 24.267 1.00 82.06 185 LEU A O 1
ATOM 1518 N N . LYS A 1 186 ? -3.795 10.245 23.061 1.00 87.62 186 LYS A N 1
ATOM 1519 C CA . LYS A 1 186 ? -4.136 8.903 23.539 1.00 87.62 186 LYS A CA 1
ATOM 1520 C C . LYS A 1 186 ? -3.150 7.874 22.999 1.00 87.62 186 LYS A C 1
ATOM 1522 O O . LYS A 1 186 ? -2.611 7.113 23.790 1.00 87.62 186 LYS A O 1
ATOM 1527 N N . ALA A 1 187 ? -2.840 7.921 21.704 1.00 86.44 187 ALA A N 1
ATOM 1528 C CA . ALA A 1 187 ? -1.859 7.022 21.096 1.00 86.44 187 ALA A CA 1
ATOM 1529 C C . ALA A 1 187 ? -0.471 7.134 21.754 1.00 86.44 187 ALA A C 1
ATOM 1531 O O . ALA A 1 187 ? 0.146 6.123 22.074 1.00 86.44 187 ALA A O 1
ATOM 1532 N N . LEU A 1 188 ? -0.003 8.357 22.029 1.00 84.88 188 LEU A N 1
ATOM 1533 C CA . LEU A 1 188 ? 1.259 8.578 22.747 1.00 84.88 188 LEU A CA 1
ATOM 1534 C C . LEU A 1 188 ? 1.204 8.072 24.194 1.00 84.88 188 LEU A C 1
ATOM 1536 O O . LEU A 1 188 ? 2.161 7.469 24.676 1.00 84.88 188 LEU A O 1
ATOM 1540 N N . SER A 1 189 ? 0.083 8.304 24.883 1.00 86.25 189 SER A N 1
ATOM 1541 C CA . SER A 1 189 ? -0.112 7.819 26.253 1.00 86.25 189 SER A CA 1
ATOM 1542 C C . SER A 1 189 ? -0.093 6.294 26.311 1.00 86.25 189 SER A C 1
ATOM 1544 O O . SER A 1 189 ? 0.577 5.738 27.177 1.00 86.25 189 SER A O 1
ATOM 1546 N N . ALA A 1 190 ? -0.779 5.637 25.375 1.00 89.44 190 ALA A N 1
ATOM 1547 C CA . ALA A 1 190 ? -0.815 4.188 25.249 1.00 89.44 190 ALA A CA 1
ATOM 1548 C C . ALA A 1 190 ? 0.586 3.618 24.999 1.00 89.44 190 ALA A C 1
ATOM 1550 O O . ALA A 1 190 ? 1.032 2.765 25.757 1.00 89.44 190 ALA A O 1
ATOM 1551 N N . ALA A 1 191 ? 1.325 4.163 24.028 1.00 86.56 191 ALA A N 1
ATOM 1552 C CA . ALA A 1 191 ? 2.670 3.695 23.692 1.00 86.56 191 ALA A CA 1
ATOM 1553 C C . ALA A 1 191 ? 3.670 3.771 24.865 1.00 86.56 191 ALA A C 1
ATOM 1555 O O . ALA A 1 191 ? 4.593 2.964 24.925 1.00 86.56 191 ALA A O 1
ATOM 1556 N N . TYR A 1 192 ? 3.508 4.729 25.787 1.00 85.25 192 TYR A N 1
ATOM 1557 C CA . TYR A 1 192 ? 4.422 4.909 26.923 1.00 85.25 192 TYR A CA 1
ATOM 1558 C C . TYR A 1 192 ? 3.967 4.209 28.213 1.00 85.25 192 TYR A C 1
ATOM 1560 O O . TYR A 1 192 ? 4.793 3.907 29.072 1.00 85.25 192 TYR A O 1
ATOM 1568 N N . ARG A 1 193 ? 2.658 4.000 28.402 1.00 88.12 193 ARG A N 1
ATOM 1569 C CA . ARG A 1 193 ? 2.081 3.529 29.679 1.00 88.12 193 ARG A CA 1
ATOM 1570 C C . ARG A 1 193 ? 1.587 2.087 29.654 1.00 88.12 193 ARG A C 1
ATOM 1572 O O . ARG A 1 193 ? 1.055 1.638 30.667 1.00 88.12 193 ARG A O 1
ATOM 1579 N N . LEU A 1 194 ? 1.736 1.394 28.530 1.00 89.38 194 LEU A N 1
ATOM 1580 C CA . LEU A 1 194 ? 1.324 0.005 28.387 1.00 89.38 194 LEU A CA 1
ATOM 1581 C C . LEU A 1 194 ? 2.107 -0.896 29.347 1.00 89.38 194 LEU A C 1
ATOM 1583 O O . LEU A 1 194 ? 3.339 -0.872 29.354 1.00 89.38 194 LEU A O 1
ATOM 1587 N N . LYS A 1 195 ? 1.403 -1.691 30.155 1.00 88.94 195 LYS A N 1
ATOM 1588 C CA . LYS A 1 195 ? 2.030 -2.581 31.143 1.00 88.94 195 LYS A CA 1
ATOM 1589 C C . LYS A 1 195 ? 2.277 -3.977 30.580 1.00 88.94 195 LYS A C 1
ATOM 1591 O O . LYS A 1 195 ? 3.297 -4.586 30.898 1.00 88.94 195 LYS A O 1
ATOM 1596 N N . LYS A 1 196 ? 1.339 -4.503 29.788 1.00 87.31 196 LYS A N 1
ATOM 1597 C CA . LYS A 1 196 ? 1.329 -5.892 29.304 1.00 87.31 196 LYS A CA 1
ATOM 1598 C C . LYS A 1 196 ? 1.125 -5.935 27.778 1.00 87.31 196 LYS A C 1
ATOM 1600 O O . LYS A 1 196 ? 0.066 -6.367 27.322 1.00 87.31 196 LYS A O 1
ATOM 1605 N N . PRO A 1 197 ? 2.108 -5.495 26.966 1.00 87.94 197 PRO A N 1
ATOM 1606 C CA . PRO A 1 197 ? 2.027 -5.636 25.517 1.00 87.94 197 PRO A CA 1
ATOM 1607 C C . PRO A 1 197 ? 2.048 -7.105 25.093 1.00 87.94 197 PRO A C 1
ATOM 1609 O O . PRO A 1 197 ? 2.790 -7.930 25.628 1.00 87.94 197 PRO A O 1
ATOM 1612 N N . GLU A 1 198 ? 1.280 -7.427 24.061 1.00 90.88 198 GLU A N 1
ATOM 1613 C CA . GLU A 1 198 ? 1.349 -8.718 23.405 1.00 90.88 198 GLU A CA 1
ATOM 1614 C C . GLU A 1 198 ? 2.579 -8.802 22.495 1.00 90.88 198 GLU A C 1
ATOM 1616 O O . GLU A 1 198 ? 2.744 -8.031 21.544 1.00 90.88 198 GLU A O 1
ATOM 1621 N N . LYS A 1 199 ? 3.405 -9.826 22.734 1.00 94.00 199 LYS A N 1
ATOM 1622 C CA . LYS A 1 199 ? 4.668 -10.067 22.023 1.00 94.00 199 LYS A CA 1
ATOM 1623 C C . LYS A 1 199 ? 4.538 -10.036 20.493 1.00 94.00 199 LYS A C 1
ATOM 1625 O O . LYS A 1 199 ? 5.412 -9.512 19.811 1.00 94.00 199 LYS A O 1
ATOM 1630 N N . ARG A 1 200 ? 3.436 -10.557 19.938 1.00 94.69 200 ARG A N 1
ATOM 1631 C CA . ARG A 1 200 ? 3.207 -10.622 18.480 1.00 94.69 200 ARG A CA 1
ATOM 1632 C C . ARG A 1 200 ? 3.160 -9.238 17.820 1.00 94.69 200 ARG A C 1
ATOM 1634 O O . ARG A 1 200 ? 3.640 -9.086 16.698 1.00 94.69 200 ARG A O 1
ATOM 1641 N N . PHE A 1 201 ? 2.606 -8.232 18.498 1.00 95.62 201 PHE A N 1
ATOM 1642 C CA . PHE A 1 201 ? 2.545 -6.861 17.979 1.00 95.62 201 PHE A CA 1
ATOM 1643 C C . PHE A 1 201 ? 3.869 -6.115 18.153 1.00 95.62 201 PHE A C 1
ATOM 1645 O O . PHE A 1 201 ? 4.227 -5.305 17.297 1.00 95.62 201 PHE A O 1
ATOM 1652 N N . GLU A 1 202 ? 4.627 -6.421 19.205 1.00 93.19 202 GLU A N 1
ATOM 1653 C CA . GLU A 1 202 ? 5.988 -5.907 19.381 1.00 93.19 202 GLU A CA 1
ATOM 1654 C C . GLU A 1 202 ? 6.929 -6.444 18.292 1.00 93.19 202 GLU A C 1
ATOM 1656 O O . GLU A 1 202 ? 7.611 -5.671 17.615 1.00 93.19 202 GLU A O 1
ATOM 1661 N N . GLU A 1 203 ? 6.884 -7.754 18.033 1.00 95.94 203 GLU A N 1
ATOM 1662 C CA . GLU A 1 203 ? 7.596 -8.390 16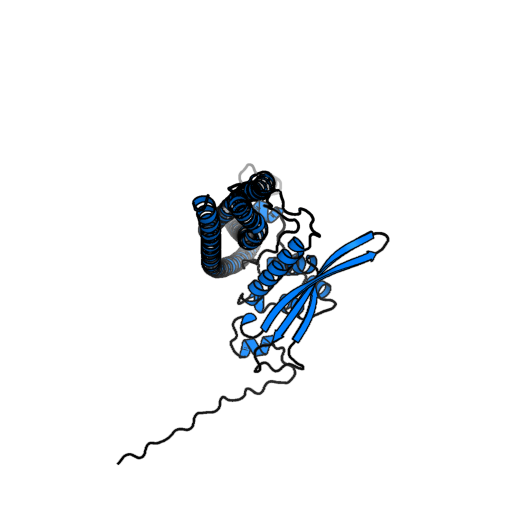.921 1.00 95.94 203 GLU A C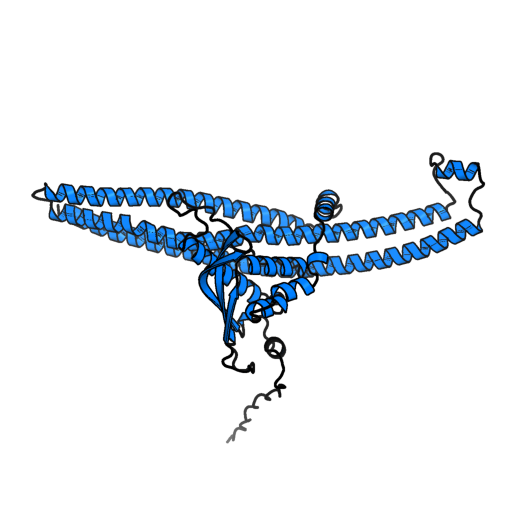A 1
ATOM 1663 C C . GLU A 1 203 ? 7.192 -7.777 15.573 1.00 95.94 203 GLU A C 1
ATOM 1665 O O . GLU A 1 203 ? 8.053 -7.495 14.740 1.00 95.94 203 GLU A O 1
ATOM 1670 N N . LEU A 1 204 ? 5.898 -7.513 15.357 1.00 96.62 204 LEU A N 1
ATOM 1671 C CA . LEU A 1 204 ? 5.416 -6.867 14.134 1.00 96.62 204 LEU A CA 1
ATOM 1672 C C . LEU A 1 204 ? 5.930 -5.431 13.981 1.00 96.62 204 LEU A C 1
ATOM 1674 O O . LEU A 1 204 ? 6.283 -5.020 12.874 1.00 96.62 204 LEU A O 1
ATOM 1678 N N . LYS A 1 205 ? 5.984 -4.666 15.075 1.00 95.06 205 LYS A N 1
ATOM 1679 C CA . LYS A 1 205 ? 6.495 -3.291 15.083 1.00 95.06 205 LYS A CA 1
ATOM 1680 C C . LYS A 1 205 ? 7.983 -3.271 14.739 1.00 95.06 205 LYS A C 1
ATOM 1682 O O . LYS A 1 205 ? 8.384 -2.527 13.844 1.00 95.06 205 LYS A O 1
ATOM 1687 N N . ASN A 1 206 ? 8.776 -4.140 15.360 1.00 96.19 206 ASN A N 1
ATOM 1688 C CA . ASN A 1 206 ? 10.198 -4.291 15.041 1.00 96.19 206 ASN A CA 1
ATOM 1689 C C . ASN A 1 206 ? 10.393 -4.711 13.581 1.00 96.19 206 ASN A C 1
ATOM 1691 O O . ASN A 1 206 ? 11.131 -4.059 12.845 1.00 96.19 206 ASN A O 1
ATOM 1695 N N . TYR A 1 207 ? 9.626 -5.704 13.130 1.00 96.19 207 TYR A N 1
ATOM 1696 C CA . TYR A 1 207 ? 9.617 -6.145 11.740 1.00 96.19 207 TYR A CA 1
ATOM 1697 C C . TYR A 1 207 ? 9.301 -5.009 10.756 1.00 96.19 207 TYR A C 1
ATOM 1699 O O . TYR A 1 207 ? 9.943 -4.901 9.715 1.00 96.19 207 TYR A O 1
ATOM 1707 N N . SER A 1 208 ? 8.330 -4.144 11.067 1.00 97.06 208 SER A N 1
ATOM 1708 C CA . SER A 1 208 ? 7.974 -3.018 10.195 1.00 97.06 208 SER A CA 1
ATOM 1709 C C . SER A 1 208 ? 9.117 -2.006 10.051 1.00 97.06 208 SER A C 1
ATOM 1711 O O . SER A 1 208 ? 9.397 -1.565 8.939 1.00 97.06 208 SER A O 1
ATOM 1713 N N . ASN A 1 209 ? 9.837 -1.715 11.141 1.00 96.62 209 ASN A N 1
ATOM 1714 C CA . ASN A 1 209 ? 11.005 -0.831 11.116 1.00 96.62 209 ASN A CA 1
ATOM 1715 C C . ASN A 1 209 ? 12.155 -1.444 10.303 1.00 96.62 209 ASN A C 1
ATOM 1717 O O . ASN A 1 209 ? 12.815 -0.754 9.527 1.00 96.62 209 ASN A O 1
ATOM 1721 N N . GLU A 1 210 ? 12.389 -2.749 10.459 1.00 97.12 210 GLU A N 1
ATOM 1722 C CA . GLU A 1 210 ? 13.398 -3.473 9.683 1.00 97.12 210 GLU A CA 1
ATOM 1723 C C . GLU A 1 210 ? 13.051 -3.515 8.194 1.00 97.12 210 GLU A C 1
ATOM 1725 O O . GLU A 1 210 ? 13.925 -3.299 7.358 1.00 97.12 210 GLU A O 1
ATOM 1730 N N . LEU A 1 211 ? 11.783 -3.759 7.848 1.00 95.88 211 LEU A N 1
ATOM 1731 C CA . LEU A 1 211 ? 11.307 -3.762 6.465 1.00 95.88 211 LEU A CA 1
ATOM 1732 C C . LEU A 1 211 ? 11.557 -2.407 5.793 1.00 95.88 211 LEU A C 1
ATOM 1734 O O . LEU A 1 211 ? 12.147 -2.363 4.712 1.00 95.88 211 LEU A O 1
ATOM 1738 N N . GLU A 1 212 ? 11.157 -1.318 6.451 1.00 96.94 212 GLU A N 1
ATOM 1739 C CA . GLU A 1 212 ? 11.371 0.049 5.973 1.00 96.94 212 GLU A CA 1
ATOM 1740 C C . GLU A 1 212 ? 12.863 0.346 5.787 1.00 96.94 212 GLU A C 1
ATOM 1742 O O . GLU A 1 212 ? 13.286 0.763 4.709 1.00 96.94 212 GLU A O 1
ATOM 1747 N N . SER A 1 213 ? 13.678 0.062 6.808 1.00 97.69 213 SER A N 1
ATOM 1748 C CA . SER A 1 213 ? 15.125 0.299 6.786 1.00 97.69 213 SER A CA 1
ATOM 1749 C C . SER A 1 213 ? 15.826 -0.487 5.675 1.00 97.69 213 SER A C 1
ATOM 1751 O O . SER A 1 213 ? 16.610 0.074 4.904 1.00 97.69 213 SER A O 1
ATOM 1753 N N . ASN A 1 214 ? 15.519 -1.779 5.540 1.00 97.00 214 ASN A N 1
ATOM 1754 C CA . ASN A 1 214 ? 16.146 -2.650 4.549 1.00 97.00 214 ASN A CA 1
ATOM 1755 C C . ASN A 1 214 ? 15.793 -2.229 3.120 1.00 97.00 214 ASN A C 1
ATOM 1757 O O . ASN A 1 214 ? 16.688 -2.136 2.276 1.00 97.00 214 ASN A O 1
ATOM 1761 N N . ILE A 1 215 ? 14.520 -1.920 2.850 1.00 97.00 215 ILE A N 1
ATOM 1762 C CA . ILE A 1 215 ? 14.105 -1.453 1.523 1.00 97.00 215 ILE A CA 1
ATOM 1763 C C . ILE A 1 215 ? 14.679 -0.061 1.237 1.00 97.00 215 ILE A C 1
ATOM 1765 O O . ILE A 1 215 ? 15.214 0.160 0.152 1.00 97.00 215 ILE A O 1
ATOM 1769 N N . ALA A 1 216 ? 14.668 0.860 2.203 1.00 96.75 216 ALA A N 1
ATOM 1770 C CA . ALA A 1 216 ? 15.269 2.182 2.033 1.00 96.75 216 ALA A CA 1
ATOM 1771 C C . ALA A 1 216 ? 16.771 2.095 1.712 1.00 96.75 216 ALA A C 1
ATOM 1773 O O . ALA A 1 216 ? 17.274 2.837 0.865 1.00 96.75 216 ALA A O 1
ATOM 1774 N N . ASN A 1 217 ? 17.500 1.188 2.366 1.00 97.19 217 ASN A N 1
ATOM 1775 C CA . ASN A 1 217 ? 18.913 0.945 2.076 1.00 97.19 217 ASN A CA 1
ATOM 1776 C C . ASN A 1 217 ? 19.111 0.357 0.676 1.00 97.19 217 ASN A C 1
ATOM 1778 O O . ASN A 1 217 ? 20.000 0.811 -0.048 1.00 97.19 217 ASN A O 1
ATOM 1782 N N . LEU A 1 218 ? 18.265 -0.592 0.271 1.00 96.38 218 LEU A N 1
ATOM 1783 C CA . LEU A 1 218 ? 18.279 -1.164 -1.074 1.00 96.38 218 LEU A CA 1
ATOM 1784 C C . LEU A 1 218 ? 18.047 -0.087 -2.144 1.00 96.38 218 LEU A C 1
ATOM 1786 O O . LEU A 1 218 ? 18.844 0.021 -3.073 1.00 96.38 218 LEU A O 1
ATOM 1790 N N . LEU A 1 219 ? 17.034 0.767 -1.973 1.00 95.94 219 LEU A N 1
ATOM 1791 C CA . LEU A 1 219 ? 16.730 1.872 -2.888 1.00 95.94 219 LEU A CA 1
ATOM 1792 C C . LEU A 1 219 ? 17.891 2.877 -2.985 1.00 95.94 219 LEU A C 1
ATOM 1794 O O . LEU A 1 219 ? 18.260 3.294 -4.082 1.00 95.94 219 LEU A O 1
ATOM 1798 N N . LYS A 1 220 ? 18.541 3.215 -1.861 1.00 95.69 220 LYS A N 1
ATOM 1799 C CA . LYS A 1 220 ? 19.742 4.079 -1.845 1.00 95.69 220 LYS A CA 1
ATOM 1800 C C . LYS A 1 220 ? 20.939 3.447 -2.554 1.00 95.69 220 LYS A C 1
ATOM 1802 O O . LYS A 1 220 ? 21.734 4.151 -3.177 1.00 95.69 220 LYS A O 1
ATOM 1807 N N . ILE A 1 221 ? 21.144 2.139 -2.400 1.00 95.75 221 ILE A N 1
ATOM 1808 C CA . ILE A 1 221 ? 22.204 1.419 -3.117 1.00 95.75 221 ILE A CA 1
ATOM 1809 C C . ILE A 1 221 ? 21.894 1.428 -4.612 1.00 95.75 221 ILE A C 1
ATOM 1811 O O . ILE A 1 221 ? 22.767 1.792 -5.394 1.00 95.75 221 ILE A O 1
ATOM 1815 N N . ARG A 1 222 ? 20.652 1.115 -4.989 1.00 94.50 222 ARG A N 1
ATOM 1816 C CA . ARG A 1 222 ? 20.183 1.117 -6.375 1.00 94.50 222 ARG A CA 1
ATOM 1817 C C . ARG A 1 222 ? 20.374 2.477 -7.045 1.00 94.50 222 ARG A C 1
ATOM 1819 O O . ARG A 1 222 ? 20.994 2.521 -8.097 1.00 94.50 222 ARG A O 1
ATOM 1826 N N . ALA A 1 223 ? 19.973 3.583 -6.414 1.00 93.50 223 ALA A N 1
ATOM 1827 C CA . ALA A 1 223 ? 20.180 4.928 -6.966 1.00 93.50 223 ALA A CA 1
ATOM 1828 C C . ALA A 1 223 ? 21.670 5.227 -7.240 1.00 93.50 223 ALA A C 1
ATOM 1830 O O . ALA A 1 223 ? 22.035 5.660 -8.329 1.00 93.50 223 ALA A O 1
ATOM 1831 N N . ARG A 1 224 ? 22.559 4.884 -6.294 1.00 94.38 224 ARG A N 1
ATOM 1832 C CA . ARG A 1 224 ? 24.017 5.030 -6.482 1.00 94.38 224 ARG A CA 1
ATOM 1833 C C . ARG A 1 224 ? 24.579 4.119 -7.575 1.00 94.38 224 ARG A C 1
ATOM 1835 O O . ARG A 1 224 ? 25.584 4.459 -8.196 1.00 94.38 224 ARG A O 1
ATOM 1842 N N . MET A 1 225 ? 24.000 2.935 -7.763 1.00 94.38 225 MET A N 1
ATOM 1843 C CA . MET A 1 225 ? 24.389 2.018 -8.835 1.00 94.38 225 MET A CA 1
ATOM 1844 C C . MET A 1 225 ? 23.932 2.541 -10.196 1.00 94.38 225 MET A C 1
ATOM 1846 O O . MET A 1 225 ? 24.737 2.529 -11.124 1.00 94.38 225 MET A O 1
ATOM 1850 N N . ALA A 1 226 ? 22.712 3.074 -10.287 1.00 93.94 226 ALA A N 1
ATOM 1851 C CA . ALA A 1 226 ? 22.188 3.722 -11.484 1.00 93.94 226 ALA A CA 1
ATOM 1852 C C . ALA A 1 226 ? 23.097 4.872 -11.944 1.00 93.94 226 ALA A C 1
ATOM 18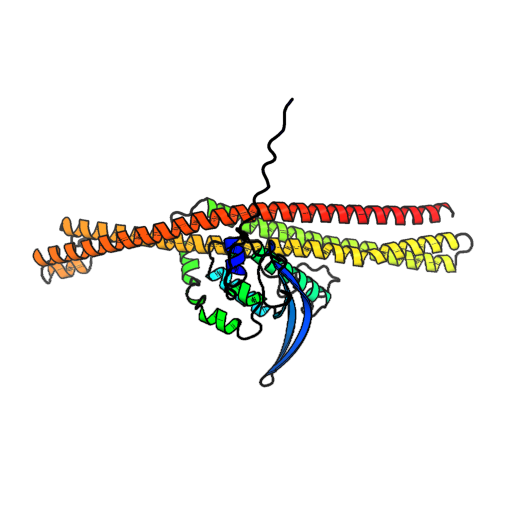54 O O . ALA A 1 226 ? 23.502 4.889 -13.104 1.00 93.94 226 ALA A O 1
ATOM 1855 N N . ASP A 1 227 ? 23.535 5.749 -11.030 1.00 93.06 227 ASP A N 1
ATOM 1856 C CA . ASP A 1 227 ? 24.482 6.834 -11.347 1.00 93.06 227 ASP A CA 1
ATOM 1857 C C . ASP A 1 227 ? 25.794 6.309 -11.959 1.00 93.06 227 ASP A C 1
ATOM 1859 O O . ASP A 1 227 ? 26.305 6.840 -12.949 1.00 93.06 227 ASP A O 1
ATOM 1863 N N . LYS A 1 228 ? 26.348 5.231 -11.389 1.00 94.38 228 LYS A N 1
ATOM 1864 C CA . LYS A 1 228 ? 27.589 4.618 -11.886 1.00 94.38 228 LYS A CA 1
ATOM 1865 C C . LYS A 1 228 ? 27.398 3.974 -13.254 1.00 94.38 228 LYS A C 1
ATOM 1867 O O . LYS A 1 228 ? 28.239 4.164 -14.129 1.00 94.38 228 LYS A O 1
ATOM 1872 N N . VAL A 1 229 ? 26.318 3.216 -13.435 1.00 93.25 229 VAL A N 1
ATOM 1873 C CA . VAL A 1 229 ? 25.988 2.562 -14.709 1.00 93.25 229 VAL A CA 1
ATOM 1874 C C . VAL A 1 229 ? 25.774 3.618 -15.790 1.00 93.25 229 VAL A C 1
ATOM 1876 O O . VAL A 1 229 ? 26.376 3.523 -16.859 1.00 93.25 229 VAL A O 1
ATOM 1879 N N . TYR A 1 230 ? 25.027 4.679 -15.484 1.00 94.44 230 TYR A N 1
ATOM 1880 C CA . TYR A 1 230 ? 24.852 5.825 -16.370 1.00 94.44 230 TYR A CA 1
ATOM 1881 C C . TYR A 1 230 ? 26.194 6.430 -16.792 1.00 94.44 230 TYR A C 1
ATOM 1883 O O . TYR A 1 230 ? 26.473 6.547 -17.986 1.00 94.44 230 TYR A O 1
ATOM 1891 N N . GLY A 1 231 ? 27.069 6.735 -15.828 1.00 94.25 231 GLY A N 1
ATOM 1892 C CA . GLY A 1 231 ? 28.404 7.269 -16.101 1.00 94.25 231 GLY A CA 1
ATOM 1893 C C . GLY A 1 231 ? 29.240 6.359 -17.006 1.00 94.25 231 GLY A C 1
ATOM 1894 O O . GLY A 1 231 ? 29.816 6.830 -17.987 1.00 94.25 231 GLY A O 1
ATOM 1895 N N . ILE A 1 232 ? 29.255 5.050 -16.736 1.00 93.75 232 ILE A N 1
ATOM 1896 C CA . ILE A 1 232 ? 29.964 4.060 -17.561 1.00 93.75 232 ILE A CA 1
ATOM 1897 C C . ILE A 1 232 ? 29.431 4.074 -18.997 1.00 93.75 232 ILE A C 1
ATOM 1899 O O . ILE A 1 232 ? 30.218 4.129 -19.941 1.00 93.75 232 ILE A O 1
ATOM 1903 N N . HIS A 1 233 ? 28.116 4.064 -19.198 1.00 94.31 233 HIS A N 1
ATOM 1904 C CA . HIS A 1 233 ? 27.538 4.082 -20.543 1.00 94.31 233 HIS A CA 1
ATOM 1905 C C . HIS A 1 233 ? 27.826 5.389 -21.293 1.00 94.31 233 HIS A C 1
ATOM 1907 O O . HIS A 1 233 ? 28.117 5.350 -22.488 1.00 94.31 233 HIS A O 1
ATOM 1913 N N . LYS A 1 234 ? 27.855 6.540 -20.609 1.00 94.56 234 LYS A N 1
ATOM 1914 C CA . LYS A 1 234 ? 28.238 7.813 -21.244 1.00 94.56 234 LYS A CA 1
ATOM 1915 C C . LYS A 1 234 ? 29.719 7.844 -21.641 1.00 94.56 234 LYS A C 1
ATOM 1917 O O . LYS A 1 234 ? 30.052 8.435 -22.666 1.00 94.56 234 LYS A O 1
ATOM 1922 N N . VAL A 1 235 ? 30.600 7.137 -20.924 1.00 95.62 235 VAL A N 1
ATOM 1923 C CA . VAL A 1 235 ? 31.984 6.903 -21.387 1.00 95.62 235 VAL A CA 1
ATOM 1924 C C . VAL A 1 235 ? 32.002 6.099 -22.692 1.00 95.62 235 VAL A C 1
ATOM 1926 O O . VAL A 1 235 ? 32.749 6.454 -23.600 1.00 95.62 235 VAL A O 1
ATOM 1929 N N . HIS A 1 236 ? 31.144 5.087 -22.845 1.00 94.69 236 HIS A N 1
ATOM 1930 C CA . HIS A 1 236 ? 31.045 4.338 -24.105 1.00 94.69 236 HIS A CA 1
ATOM 1931 C C . HIS A 1 236 ? 30.513 5.205 -25.251 1.00 94.69 236 HIS A C 1
ATOM 1933 O O . HIS A 1 236 ? 31.069 5.157 -26.343 1.00 94.69 236 HIS A O 1
ATOM 1939 N N . SER A 1 237 ? 29.527 6.078 -25.014 1.00 95.12 237 SER A N 1
ATOM 1940 C CA . SER A 1 237 ? 29.126 7.080 -26.017 1.00 95.12 237 SER A CA 1
ATOM 1941 C C . SER A 1 237 ? 30.294 7.988 -26.424 1.00 95.12 237 SER A C 1
ATOM 1943 O O . SER A 1 237 ? 30.468 8.293 -27.603 1.00 95.12 237 SER A O 1
ATOM 1945 N N . ASN A 1 238 ? 31.146 8.384 -25.473 1.00 96.25 238 ASN A N 1
ATOM 1946 C CA . ASN A 1 238 ? 32.340 9.168 -25.787 1.00 96.25 238 ASN A CA 1
ATOM 1947 C C . ASN A 1 238 ? 33.353 8.370 -26.622 1.00 96.25 238 ASN A C 1
ATOM 1949 O O . ASN A 1 238 ? 33.887 8.920 -27.582 1.00 96.25 238 ASN A O 1
ATOM 1953 N N . TYR A 1 239 ? 33.586 7.088 -26.319 1.00 94.50 239 TYR A N 1
ATOM 1954 C CA . TYR A 1 239 ? 34.401 6.217 -27.178 1.00 94.50 239 TYR A CA 1
ATOM 1955 C C . TYR A 1 239 ? 33.811 6.090 -28.577 1.00 94.50 239 TYR A C 1
ATOM 1957 O O . TYR A 1 239 ? 34.549 6.166 -29.554 1.00 94.50 239 TYR A O 1
ATOM 1965 N N . GLY A 1 240 ? 32.486 5.983 -28.680 1.00 95.12 240 GLY A N 1
ATOM 1966 C CA . GLY A 1 240 ? 31.781 5.986 -29.953 1.00 95.12 240 GLY A CA 1
ATOM 1967 C C . GLY A 1 240 ? 32.106 7.215 -30.797 1.00 95.12 240 GLY A C 1
ATOM 1968 O O . GLY A 1 240 ? 32.479 7.084 -31.962 1.00 95.12 240 GLY A O 1
ATOM 1969 N N . ARG A 1 241 ? 32.049 8.410 -30.195 1.00 95.62 241 ARG A N 1
ATOM 1970 C CA . ARG A 1 241 ? 32.453 9.662 -30.856 1.00 95.62 241 ARG A CA 1
ATOM 1971 C C . ARG A 1 241 ? 33.930 9.657 -31.257 1.00 95.62 241 ARG A C 1
ATOM 1973 O O . ARG A 1 241 ? 34.233 9.936 -32.412 1.00 95.62 241 ARG A O 1
ATOM 1980 N N . VAL A 1 242 ? 34.830 9.314 -30.334 1.00 96.19 242 VAL A N 1
ATOM 1981 C CA . VAL A 1 242 ? 36.286 9.339 -30.571 1.00 96.19 242 VAL A CA 1
ATOM 1982 C C . VAL A 1 242 ? 36.693 8.373 -31.685 1.00 96.19 242 VAL A C 1
ATOM 1984 O O . VAL A 1 242 ? 37.476 8.746 -32.553 1.00 96.19 242 VAL A O 1
ATOM 1987 N N . PHE A 1 243 ? 36.149 7.153 -31.711 1.00 94.94 243 PHE A N 1
ATOM 1988 C CA . PHE A 1 243 ? 36.442 6.191 -32.776 1.00 94.94 243 PHE A CA 1
ATOM 1989 C C . PHE A 1 243 ? 35.920 6.655 -34.137 1.00 94.94 243 PHE A C 1
ATOM 1991 O O . PHE A 1 243 ? 36.618 6.496 -35.137 1.00 94.94 243 PHE A O 1
ATOM 1998 N N . CYS A 1 244 ? 34.741 7.281 -34.188 1.00 94.06 244 CYS A N 1
ATOM 1999 C CA . CYS A 1 244 ? 34.234 7.882 -35.420 1.00 94.06 244 CYS A CA 1
ATOM 2000 C C . CYS A 1 244 ? 35.122 9.040 -35.906 1.00 94.06 244 CYS A C 1
ATOM 2002 O O . CYS A 1 244 ? 35.441 9.103 -37.090 1.00 94.06 244 CYS A O 1
ATOM 2004 N N . GLU A 1 245 ? 35.562 9.931 -35.018 1.00 95.69 245 GLU A N 1
ATOM 2005 C CA . GLU A 1 245 ? 36.463 11.036 -35.377 1.00 95.69 245 GLU A CA 1
ATOM 2006 C C . GLU A 1 245 ? 37.828 10.521 -35.855 1.00 95.69 245 GLU A C 1
ATOM 2008 O O . GLU A 1 245 ? 38.311 10.948 -36.905 1.00 95.69 245 GLU A O 1
ATOM 2013 N N . TRP A 1 246 ? 38.416 9.544 -35.153 1.00 95.25 246 TRP A N 1
ATOM 2014 C CA . TRP A 1 246 ? 39.675 8.916 -35.562 1.00 95.25 246 TRP A CA 1
ATOM 2015 C C . TRP A 1 246 ? 39.533 8.218 -36.919 1.00 95.25 246 TRP A C 1
ATOM 2017 O O . TRP A 1 246 ? 40.390 8.390 -37.784 1.00 95.25 246 TRP A O 1
ATOM 2027 N N . SER A 1 247 ? 38.415 7.531 -37.173 1.00 95.12 247 SER A N 1
ATOM 2028 C CA . SER A 1 247 ? 38.170 6.892 -38.473 1.00 95.12 247 SER A CA 1
ATOM 2029 C C . SER A 1 247 ? 38.189 7.862 -39.660 1.00 95.12 247 SER A C 1
ATOM 2031 O O . SER A 1 247 ? 38.479 7.440 -40.772 1.00 95.12 247 SER A O 1
ATOM 2033 N N . GLY A 1 248 ? 37.905 9.152 -39.441 1.00 94.19 248 GLY A N 1
ATOM 2034 C CA . GLY A 1 248 ? 37.942 10.173 -40.493 1.00 94.19 248 GLY A CA 1
ATOM 2035 C C . GLY A 1 248 ? 39.352 10.639 -40.872 1.00 94.19 248 GLY A C 1
ATOM 2036 O O . GLY A 1 248 ? 39.523 11.261 -41.918 1.00 94.19 248 GLY A O 1
ATOM 2037 N N . ILE A 1 249 ? 40.349 10.357 -40.030 1.00 95.38 249 ILE A N 1
ATOM 2038 C CA . ILE A 1 249 ? 41.755 10.744 -40.231 1.00 95.38 249 ILE A CA 1
ATOM 2039 C C . ILE A 1 249 ? 42.608 9.515 -40.576 1.00 95.38 249 ILE A C 1
ATOM 2041 O O . ILE A 1 249 ? 43.584 9.616 -41.321 1.00 95.38 249 ILE A O 1
ATOM 2045 N N . GLU A 1 250 ? 42.236 8.358 -40.033 1.00 92.88 250 GLU A N 1
ATOM 2046 C CA . GLU A 1 250 ? 42.924 7.088 -40.227 1.00 92.88 250 GLU A CA 1
ATOM 2047 C C . GLU A 1 250 ? 42.725 6.537 -41.646 1.00 92.88 250 GLU A C 1
ATOM 2049 O O . GLU A 1 250 ? 41.659 6.702 -42.235 1.00 92.88 250 GLU A O 1
ATOM 2054 N N . LYS A 1 251 ? 43.740 5.866 -42.206 1.00 87.19 251 LYS A N 1
ATOM 2055 C CA . LYS A 1 251 ? 43.688 5.368 -43.596 1.00 87.19 251 LYS A CA 1
ATOM 2056 C C . LYS A 1 251 ? 43.443 3.869 -43.688 1.00 87.19 251 LYS A C 1
ATOM 2058 O O . LYS A 1 251 ? 42.651 3.441 -44.520 1.00 87.19 251 LYS A O 1
ATOM 2063 N N . GLU A 1 252 ? 44.112 3.078 -42.855 1.00 88.31 252 GLU A N 1
ATOM 2064 C CA . GLU A 1 252 ? 44.092 1.611 -42.972 1.00 88.31 252 GLU A CA 1
ATOM 2065 C C . GLU A 1 252 ? 42.976 0.985 -42.127 1.00 88.31 252 GLU A C 1
ATOM 2067 O O . GLU A 1 252 ? 42.295 0.063 -42.567 1.00 88.31 252 GLU A O 1
ATOM 2072 N N . MET A 1 253 ? 42.720 1.543 -40.940 1.00 90.25 253 MET A N 1
ATOM 2073 C CA . MET A 1 253 ? 41.761 1.001 -39.965 1.00 90.25 253 MET A CA 1
ATOM 2074 C C . MET A 1 253 ? 40.450 1.799 -39.883 1.00 90.25 253 MET A C 1
ATOM 2076 O O . MET A 1 253 ? 39.685 1.634 -38.930 1.00 90.25 253 MET A O 1
ATOM 2080 N N . ALA A 1 254 ? 40.172 2.670 -40.858 1.00 92.00 254 ALA A N 1
ATOM 2081 C CA . ALA A 1 254 ? 39.020 3.573 -40.831 1.00 92.00 254 ALA A CA 1
ATOM 2082 C C . ALA A 1 254 ? 37.684 2.831 -40.644 1.00 92.00 254 ALA A C 1
ATOM 2084 O O . ALA A 1 254 ? 36.908 3.142 -39.741 1.00 92.00 254 ALA A O 1
ATOM 2085 N N . GLU A 1 255 ? 37.423 1.806 -41.458 1.00 91.19 255 GLU A N 1
ATOM 2086 C CA . GLU A 1 255 ? 36.142 1.092 -41.436 1.00 91.19 255 GLU A CA 1
ATOM 2087 C C . GLU A 1 255 ? 35.935 0.264 -40.144 1.00 91.19 255 GLU A C 1
ATOM 2089 O O . GLU A 1 255 ? 34.864 0.370 -39.527 1.00 91.19 255 GLU A O 1
ATOM 2094 N N . PRO A 1 256 ? 36.942 -0.487 -39.645 1.00 92.25 256 PRO A N 1
ATOM 2095 C CA . PRO A 1 256 ? 36.882 -1.098 -38.318 1.00 92.25 256 PRO A CA 1
ATOM 2096 C C . PRO A 1 256 ? 36.681 -0.102 -37.164 1.00 92.25 256 PRO A C 1
ATOM 2098 O O . PRO A 1 256 ? 35.879 -0.377 -36.266 1.00 92.25 256 PRO A O 1
ATOM 2101 N N . LEU A 1 257 ? 37.354 1.059 -37.183 1.00 92.81 257 LEU A N 1
ATOM 2102 C CA . LEU A 1 257 ? 37.191 2.111 -36.167 1.00 92.81 257 LEU A CA 1
ATOM 2103 C C . LEU A 1 257 ? 35.768 2.669 -36.177 1.00 92.81 257 LEU A C 1
ATOM 2105 O O . LEU A 1 257 ? 35.126 2.748 -35.130 1.00 92.81 257 LEU A O 1
ATOM 2109 N N . LYS A 1 258 ? 35.240 2.990 -37.359 1.00 93.81 258 LYS A N 1
ATOM 2110 C CA . LYS A 1 258 ? 33.871 3.487 -37.526 1.00 93.81 258 LYS A CA 1
ATOM 2111 C C . LYS A 1 258 ? 32.837 2.475 -37.031 1.00 93.81 258 LYS A C 1
ATOM 2113 O O . LYS A 1 258 ? 31.903 2.844 -36.318 1.00 93.81 258 LYS A O 1
ATOM 2118 N N . SER A 1 259 ? 33.029 1.195 -37.354 1.00 93.56 259 SER A N 1
ATOM 2119 C CA . SER A 1 259 ? 32.157 0.107 -36.896 1.00 93.56 259 SER A CA 1
ATOM 2120 C C . SER A 1 259 ? 32.204 -0.064 -35.374 1.00 93.56 259 SER A C 1
ATOM 2122 O O . SER A 1 259 ? 31.160 -0.138 -34.726 1.00 93.56 259 SER A O 1
ATOM 2124 N N . CYS A 1 260 ? 33.400 -0.055 -34.775 1.00 93.81 260 CYS A N 1
ATOM 2125 C CA . CYS A 1 260 ? 33.562 -0.084 -33.320 1.00 93.81 260 CYS A CA 1
ATOM 2126 C C . CYS A 1 260 ? 32.890 1.134 -32.662 1.00 93.81 260 CYS A C 1
ATOM 2128 O O . CYS A 1 260 ? 32.155 0.992 -31.683 1.00 93.81 260 CYS A O 1
ATOM 2130 N N . GLY A 1 261 ? 33.059 2.322 -33.251 1.00 94.56 261 GLY A N 1
ATOM 2131 C CA . GLY A 1 261 ? 32.419 3.555 -32.802 1.00 94.56 261 GLY A CA 1
ATOM 2132 C C . GLY A 1 261 ? 30.891 3.470 -32.797 1.00 94.56 261 GLY A C 1
ATOM 2133 O O . GLY A 1 261 ? 30.246 3.868 -31.823 1.00 94.56 261 GLY A O 1
ATOM 2134 N N . HIS A 1 262 ? 30.302 2.874 -33.837 1.00 94.81 262 HIS A N 1
ATOM 2135 C CA . HIS A 1 262 ? 28.867 2.600 -33.888 1.00 94.81 262 HIS A CA 1
ATOM 2136 C C . HIS A 1 262 ? 28.414 1.696 -32.732 1.00 94.81 262 HIS A C 1
ATOM 2138 O O . HIS A 1 262 ? 27.494 2.067 -32.003 1.00 94.81 262 HIS A O 1
ATOM 2144 N N . TYR A 1 263 ? 29.082 0.560 -32.503 1.00 94.81 263 TYR A N 1
ATOM 2145 C CA . TYR A 1 263 ? 28.723 -0.358 -31.414 1.00 94.81 263 TYR A CA 1
ATOM 2146 C C . TYR A 1 263 ? 28.841 0.289 -30.026 1.00 94.81 263 TYR A C 1
ATOM 2148 O O . TYR A 1 263 ? 27.961 0.094 -29.186 1.00 94.81 263 TYR A O 1
ATOM 2156 N N . MET A 1 264 ? 29.866 1.113 -29.789 1.00 94.81 264 MET A N 1
ATOM 2157 C CA . MET A 1 264 ? 30.020 1.847 -28.525 1.00 94.81 264 MET A CA 1
ATOM 2158 C C . MET A 1 264 ? 28.912 2.888 -28.313 1.00 94.81 264 MET A C 1
ATOM 2160 O O . MET A 1 264 ? 28.391 3.016 -27.203 1.00 94.81 264 MET A O 1
ATOM 2164 N N . ASN A 1 265 ? 28.494 3.583 -29.377 1.00 94.06 265 ASN A N 1
ATOM 2165 C CA . ASN A 1 265 ? 27.350 4.496 -29.327 1.00 94.06 265 ASN A CA 1
ATOM 2166 C C . ASN A 1 265 ? 26.042 3.760 -29.028 1.00 94.06 265 ASN A C 1
ATOM 2168 O O . ASN A 1 265 ? 25.304 4.184 -28.139 1.00 94.06 265 ASN A O 1
ATOM 2172 N N . VAL A 1 266 ? 25.789 2.642 -29.717 1.00 92.44 266 VAL A N 1
ATOM 2173 C CA . VAL A 1 266 ? 24.617 1.790 -29.469 1.00 92.44 266 VAL A CA 1
ATOM 2174 C C . VAL A 1 266 ? 24.597 1.345 -28.011 1.00 92.44 266 VAL A C 1
ATOM 2176 O O . VAL A 1 266 ? 23.577 1.502 -27.343 1.00 92.44 266 VAL A O 1
ATOM 2179 N N . TYR A 1 267 ? 25.726 0.865 -27.478 1.00 93.62 267 TYR A N 1
ATOM 2180 C CA . TYR A 1 267 ? 25.810 0.469 -26.074 1.00 93.62 267 TYR A CA 1
ATOM 2181 C C . TYR A 1 267 ? 25.505 1.636 -25.132 1.00 93.62 267 TYR A C 1
ATOM 2183 O O . TYR A 1 267 ? 24.680 1.501 -24.226 1.00 93.62 267 TYR A O 1
ATOM 2191 N N . GLY A 1 268 ? 26.114 2.799 -25.364 1.00 93.19 268 GLY A N 1
ATOM 2192 C CA . GLY A 1 268 ? 25.902 3.988 -24.543 1.00 93.19 268 GLY A CA 1
ATOM 2193 C C . GLY A 1 268 ? 24.451 4.484 -24.533 1.00 93.19 268 GLY A C 1
ATOM 2194 O O . GLY A 1 268 ? 23.967 4.914 -23.490 1.00 93.19 268 GLY A O 1
ATOM 2195 N N . GLN A 1 269 ? 23.725 4.348 -25.648 1.00 91.44 269 GLN A N 1
ATOM 2196 C CA . GLN A 1 269 ? 22.309 4.727 -25.762 1.00 91.44 269 GLN A CA 1
ATOM 2197 C C . GLN A 1 269 ? 21.351 3.760 -25.052 1.00 91.44 269 GLN A C 1
ATOM 2199 O O . GLN A 1 269 ? 20.237 4.148 -24.717 1.00 91.44 269 GLN A O 1
ATOM 2204 N N . THR A 1 270 ? 21.762 2.517 -24.773 1.00 92.06 270 THR A N 1
ATOM 2205 C CA . THR A 1 270 ? 20.872 1.553 -24.097 1.00 92.06 270 THR A CA 1
ATOM 2206 C C . THR A 1 270 ? 20.542 1.922 -22.651 1.00 92.06 270 THR A C 1
ATOM 2208 O O . THR A 1 270 ? 19.540 1.445 -22.128 1.00 92.06 270 THR A O 1
ATOM 2211 N N . VAL A 1 271 ? 21.357 2.760 -22.001 1.00 92.94 271 VAL A N 1
ATOM 2212 C CA . VAL A 1 271 ? 21.282 2.963 -20.548 1.00 92.94 271 VAL A CA 1
ATOM 2213 C C . VAL A 1 271 ? 19.984 3.606 -20.079 1.00 92.94 271 VAL A C 1
ATOM 2215 O O . VAL A 1 271 ? 19.497 3.253 -19.015 1.00 92.94 271 VAL A O 1
ATOM 2218 N N . GLU A 1 272 ? 19.399 4.503 -20.868 1.00 90.25 272 GLU A N 1
ATOM 2219 C CA . GLU A 1 272 ? 18.181 5.224 -20.479 1.00 90.25 272 GLU A CA 1
ATOM 2220 C C . GLU A 1 272 ? 17.007 4.251 -20.319 1.00 90.25 272 GLU A C 1
ATOM 2222 O O . GLU A 1 272 ? 16.415 4.188 -19.245 1.00 90.25 272 GLU A O 1
ATOM 2227 N N . GLY A 1 273 ? 16.783 3.376 -21.305 1.00 90.75 273 GLY A N 1
ATOM 2228 C CA . GLY A 1 273 ? 15.751 2.340 -21.206 1.00 90.75 273 GLY A CA 1
ATOM 2229 C C . GLY A 1 273 ? 16.030 1.289 -20.123 1.00 90.75 273 GLY A C 1
ATOM 2230 O O . GLY A 1 273 ? 15.096 0.728 -19.559 1.00 90.75 273 GLY A O 1
ATOM 2231 N N . ILE A 1 274 ? 17.303 1.020 -19.797 1.00 91.69 274 ILE A N 1
ATOM 2232 C CA . ILE A 1 274 ? 17.659 0.124 -18.681 1.00 91.69 274 ILE A CA 1
ATOM 2233 C C . ILE A 1 274 ? 17.240 0.741 -17.348 1.00 91.69 274 ILE A C 1
ATOM 2235 O O . ILE A 1 274 ? 16.660 0.051 -16.514 1.00 91.69 274 ILE A O 1
ATOM 2239 N N . LEU A 1 275 ? 17.557 2.019 -17.140 1.00 92.19 275 LEU A N 1
ATOM 2240 C CA . LEU A 1 275 ? 17.266 2.709 -15.887 1.00 92.19 275 LEU A CA 1
ATOM 2241 C C . LEU A 1 275 ? 15.768 2.980 -15.716 1.00 92.19 275 LEU A C 1
ATOM 2243 O O . LEU A 1 275 ? 15.283 2.913 -14.587 1.00 92.19 275 LEU A O 1
ATOM 2247 N N . GLU A 1 276 ? 15.043 3.216 -16.812 1.00 88.88 276 GLU A N 1
ATOM 2248 C CA . GLU A 1 276 ? 13.579 3.320 -16.831 1.00 88.88 276 GLU A CA 1
ATOM 2249 C C . GLU A 1 276 ? 12.914 1.986 -16.444 1.00 88.88 276 GLU A C 1
ATOM 2251 O O . GLU A 1 276 ? 12.096 1.947 -15.524 1.00 88.88 276 GLU A O 1
ATOM 2256 N N . GLU A 1 277 ? 13.323 0.865 -17.059 1.00 90.81 277 GLU A N 1
ATOM 2257 C CA . GLU A 1 277 ? 12.854 -0.483 -16.681 1.00 90.81 277 GLU A CA 1
ATOM 2258 C C . GLU A 1 277 ? 13.217 -0.793 -15.214 1.00 90.81 277 GLU A C 1
ATOM 2260 O O . GLU A 1 277 ? 12.420 -1.371 -14.474 1.00 90.81 277 GLU A O 1
ATOM 2265 N N . GLU A 1 278 ? 14.392 -0.352 -14.750 1.00 92.44 278 GLU A N 1
ATOM 2266 C CA . GLU A 1 278 ? 14.820 -0.508 -13.360 1.00 92.44 278 GLU A CA 1
ATOM 2267 C C . GLU A 1 278 ? 13.973 0.315 -12.364 1.00 92.44 278 GLU A C 1
ATOM 2269 O O . GLU A 1 278 ? 13.755 -0.127 -11.230 1.00 92.44 278 GLU A O 1
ATOM 2274 N N . GLU A 1 279 ? 13.497 1.502 -12.751 1.00 90.00 279 GLU A N 1
ATOM 2275 C CA . GLU A 1 279 ? 12.676 2.373 -11.891 1.00 90.00 279 GLU A CA 1
ATOM 2276 C C . GLU A 1 279 ? 11.328 1.727 -11.557 1.00 90.00 279 GLU A C 1
ATOM 2278 O O . GLU A 1 279 ? 10.867 1.834 -10.421 1.00 90.00 279 GLU A O 1
ATOM 2283 N N . GLN A 1 280 ? 10.750 0.957 -12.482 1.00 90.31 280 GLN A N 1
ATOM 2284 C CA . GLN A 1 280 ? 9.497 0.232 -12.243 1.00 90.31 280 GLN A CA 1
ATOM 2285 C C . GLN A 1 280 ? 9.612 -0.746 -11.061 1.00 90.31 280 GLN A C 1
ATOM 2287 O O . GLN A 1 280 ? 8.709 -0.838 -10.226 1.00 90.31 280 GLN A O 1
ATOM 2292 N N . TYR A 1 281 ? 10.747 -1.443 -10.929 1.00 92.94 281 TYR A N 1
ATOM 2293 C CA . TYR A 1 281 ? 11.003 -2.313 -9.773 1.00 92.94 281 TYR A CA 1
ATOM 2294 C C . TYR A 1 281 ? 11.256 -1.510 -8.494 1.00 92.94 281 TYR A C 1
ATOM 2296 O O . TYR A 1 281 ? 10.868 -1.940 -7.405 1.00 92.94 281 TYR A O 1
ATOM 2304 N N . ALA A 1 282 ? 11.895 -0.341 -8.604 1.00 93.69 282 ALA A N 1
ATOM 2305 C CA . ALA A 1 282 ? 12.088 0.554 -7.469 1.00 93.69 282 ALA A CA 1
ATOM 2306 C C . ALA A 1 282 ? 10.741 1.036 -6.912 1.00 93.69 282 ALA A C 1
ATOM 2308 O O . ALA A 1 282 ? 10.564 1.044 -5.696 1.00 93.69 282 ALA A O 1
ATOM 2309 N N . ASP A 1 283 ? 9.770 1.356 -7.766 1.00 92.44 283 ASP A N 1
ATOM 2310 C CA . ASP A 1 283 ? 8.431 1.770 -7.338 1.00 92.44 283 ASP A CA 1
ATOM 2311 C C . ASP A 1 283 ? 7.664 0.656 -6.619 1.00 92.44 283 ASP A C 1
ATOM 2313 O O . ASP A 1 283 ? 7.068 0.893 -5.565 1.00 92.44 283 ASP A O 1
ATOM 2317 N N . GLN A 1 284 ? 7.757 -0.583 -7.109 1.00 93.81 284 GLN A N 1
ATOM 2318 C CA . GLN A 1 284 ? 7.184 -1.750 -6.425 1.00 93.81 284 GLN A CA 1
ATOM 2319 C C . GLN A 1 284 ? 7.820 -1.973 -5.039 1.00 93.81 284 GLN A C 1
ATOM 2321 O O . GLN A 1 284 ? 7.149 -2.366 -4.084 1.00 93.81 284 GLN A O 1
ATOM 2326 N N . LEU A 1 285 ? 9.115 -1.679 -4.884 1.00 95.94 285 LEU A N 1
ATOM 2327 C CA . LEU A 1 285 ? 9.785 -1.708 -3.581 1.00 95.94 285 LEU A CA 1
ATOM 2328 C C . LEU A 1 285 ? 9.357 -0.537 -2.681 1.00 95.94 285 LEU A C 1
ATOM 2330 O O . LEU A 1 285 ? 9.111 -0.755 -1.492 1.00 95.94 285 LEU A O 1
ATOM 2334 N N . LYS A 1 286 ? 9.226 0.684 -3.221 1.00 95.19 286 LYS A N 1
ATOM 2335 C CA . LYS A 1 286 ? 8.729 1.865 -2.484 1.00 95.19 286 LYS A CA 1
ATOM 2336 C C . LYS A 1 286 ? 7.341 1.600 -1.898 1.00 95.19 286 LYS A C 1
ATOM 2338 O O . LYS A 1 286 ? 7.081 1.991 -0.762 1.00 95.19 286 LYS A O 1
ATOM 2343 N N . GLU A 1 287 ? 6.483 0.873 -2.612 1.00 95.19 287 GLU A N 1
ATOM 2344 C CA . GLU A 1 287 ? 5.193 0.426 -2.082 1.00 95.19 287 GLU A CA 1
ATOM 2345 C C . GLU A 1 287 ? 5.359 -0.413 -0.800 1.00 95.19 287 GLU A C 1
ATOM 2347 O O . GLU A 1 287 ? 4.744 -0.122 0.227 1.00 95.19 287 GLU A O 1
ATOM 2352 N N . TYR A 1 288 ? 6.227 -1.429 -0.815 1.00 95.81 288 TYR A N 1
ATOM 2353 C CA . TYR A 1 288 ? 6.475 -2.275 0.359 1.00 95.81 288 TYR A CA 1
ATOM 2354 C C . TYR A 1 288 ? 7.168 -1.562 1.513 1.00 95.81 288 TYR A C 1
ATOM 2356 O O . TYR A 1 288 ? 6.919 -1.899 2.672 1.00 95.81 288 TYR A O 1
ATOM 2364 N N . MET A 1 289 ? 7.997 -0.568 1.212 1.00 96.19 289 MET A N 1
ATOM 2365 C CA . MET A 1 289 ? 8.524 0.344 2.220 1.00 96.19 289 MET A CA 1
ATOM 2366 C C . MET A 1 289 ? 7.382 1.124 2.882 1.00 96.19 289 MET A C 1
ATOM 2368 O O . MET A 1 289 ? 7.310 1.171 4.106 1.00 96.19 289 MET A O 1
ATOM 2372 N N . ALA A 1 290 ? 6.437 1.653 2.100 1.00 95.94 290 ALA A N 1
ATOM 2373 C CA . ALA A 1 290 ? 5.288 2.393 2.621 1.00 95.94 290 ALA A CA 1
ATOM 2374 C C . ALA A 1 290 ? 4.291 1.506 3.397 1.00 95.94 290 ALA A C 1
ATOM 2376 O O . ALA A 1 290 ? 3.621 1.980 4.315 1.00 95.94 290 ALA A O 1
ATOM 2377 N N . PHE A 1 291 ? 4.226 0.200 3.119 1.00 97.31 291 PHE A N 1
ATOM 2378 C CA . PHE A 1 291 ? 3.451 -0.743 3.937 1.00 97.31 291 PHE A CA 1
ATOM 2379 C C . PHE A 1 291 ? 3.938 -0.828 5.394 1.00 97.31 291 PHE A C 1
ATOM 2381 O O . PHE A 1 291 ? 3.154 -1.215 6.265 1.00 97.31 291 PHE A O 1
ATOM 2388 N N . ALA A 1 292 ? 5.186 -0.448 5.692 1.00 97.25 292 ALA A N 1
ATOM 2389 C CA . ALA A 1 292 ? 5.677 -0.387 7.068 1.00 97.25 292 ALA A CA 1
ATOM 2390 C C . ALA A 1 292 ? 4.847 0.576 7.932 1.00 97.25 292 ALA A C 1
ATOM 2392 O O . ALA A 1 292 ? 4.492 0.231 9.061 1.00 97.25 292 ALA A O 1
ATOM 2393 N N . ASP A 1 293 ? 4.454 1.734 7.389 1.00 96.25 293 ASP A N 1
ATOM 2394 C CA . ASP A 1 293 ? 3.558 2.673 8.072 1.00 96.25 293 ASP A CA 1
ATOM 2395 C C . ASP A 1 293 ? 2.190 2.042 8.359 1.00 96.25 293 ASP A C 1
ATOM 2397 O O . ASP A 1 293 ? 1.676 2.174 9.473 1.00 96.25 293 ASP A O 1
ATOM 2401 N N . SER A 1 294 ? 1.622 1.309 7.395 1.00 97.31 294 SER A N 1
ATOM 2402 C CA . SER A 1 294 ? 0.339 0.616 7.569 1.00 97.31 294 SER A CA 1
ATOM 2403 C C . SER A 1 294 ? 0.400 -0.434 8.684 1.00 97.31 294 SER A C 1
ATOM 2405 O O . SER A 1 294 ? -0.506 -0.496 9.514 1.00 97.31 294 SER A O 1
ATOM 2407 N N . LEU A 1 295 ? 1.490 -1.205 8.778 1.00 97.94 295 LEU A N 1
ATOM 2408 C CA . LEU A 1 295 ? 1.708 -2.137 9.894 1.00 97.94 295 LEU A CA 1
ATOM 2409 C C . LEU A 1 295 ? 1.814 -1.397 11.234 1.00 97.94 295 LEU A C 1
ATOM 2411 O O . LEU A 1 295 ? 1.179 -1.792 12.214 1.00 97.94 295 LEU A O 1
ATOM 2415 N N . ARG A 1 296 ? 2.563 -0.287 11.278 1.00 96.50 296 ARG A N 1
ATOM 2416 C CA . ARG A 1 296 ? 2.688 0.546 12.485 1.00 96.50 296 ARG A CA 1
ATOM 2417 C C . ARG A 1 296 ? 1.355 1.167 12.896 1.00 96.50 296 ARG A C 1
ATOM 2419 O O . ARG A 1 296 ? 1.128 1.353 14.089 1.00 96.50 296 ARG A O 1
ATOM 2426 N N . THR A 1 297 ? 0.460 1.487 11.964 1.00 95.56 297 THR A N 1
ATOM 2427 C CA . THR A 1 297 ? -0.904 1.932 12.290 1.00 95.56 297 THR A CA 1
ATOM 2428 C C . THR A 1 297 ? -1.699 0.844 13.010 1.00 95.56 297 THR A C 1
ATOM 2430 O O . THR A 1 297 ? -2.278 1.134 14.057 1.00 95.56 297 THR A O 1
ATOM 2433 N N . VAL A 1 298 ? -1.658 -0.404 12.534 1.00 97.06 298 VAL A N 1
ATOM 2434 C CA . VAL A 1 298 ? -2.327 -1.529 13.214 1.00 97.06 298 VAL A CA 1
ATOM 2435 C C . VAL A 1 298 ? -1.753 -1.731 14.624 1.00 97.06 298 VAL A C 1
ATOM 2437 O O . VAL A 1 298 ? -2.516 -1.839 15.585 1.00 97.06 298 VAL A O 1
ATOM 2440 N N . CYS A 1 299 ? -0.423 -1.683 14.787 1.00 96.19 299 CYS A N 1
ATOM 2441 C CA . CYS A 1 299 ? 0.214 -1.758 16.111 1.00 96.19 299 CYS A CA 1
ATOM 2442 C C . CYS A 1 299 ? -0.210 -0.606 17.034 1.00 96.19 299 CYS A C 1
ATOM 2444 O O . CYS A 1 299 ? -0.513 -0.836 18.199 1.00 96.19 299 CYS A O 1
ATOM 2446 N N . ARG A 1 300 ? -0.279 0.632 16.528 1.00 94.88 300 ARG A N 1
ATOM 2447 C CA . ARG A 1 300 ? -0.728 1.791 17.320 1.00 94.88 300 ARG A CA 1
ATOM 2448 C C . ARG A 1 300 ? -2.172 1.636 17.788 1.00 94.88 300 ARG A C 1
ATOM 2450 O O . ARG A 1 300 ? -2.491 2.022 18.913 1.00 94.88 300 ARG A O 1
ATOM 2457 N N . LYS A 1 301 ? -3.051 1.067 16.953 1.00 95.19 301 LYS A N 1
ATOM 2458 C CA . LYS A 1 301 ? -4.426 0.779 17.377 1.00 95.19 301 LYS A CA 1
ATOM 2459 C C . LYS A 1 301 ? -4.459 -0.304 18.451 1.00 95.19 301 LYS A C 1
ATOM 2461 O O . LYS A 1 301 ? -5.146 -0.104 19.449 1.00 95.19 301 LYS A O 1
ATOM 2466 N N . TYR A 1 302 ? -3.702 -1.389 18.275 1.00 96.00 302 TYR A N 1
ATOM 2467 C CA . TYR A 1 302 ? -3.550 -2.427 19.298 1.00 96.00 302 TYR A CA 1
ATOM 2468 C C . TYR A 1 302 ? -3.136 -1.820 20.646 1.00 96.00 302 TYR A C 1
ATOM 2470 O O . TYR A 1 302 ? -3.816 -2.032 21.647 1.00 96.00 302 TYR A O 1
ATOM 2478 N N . GLU A 1 303 ? -2.078 -1.002 20.655 1.00 95.12 303 GLU A N 1
ATOM 2479 C CA . GLU A 1 303 ? -1.571 -0.333 21.860 1.00 95.12 303 GLU A CA 1
ATOM 2480 C C . GLU A 1 303 ? -2.669 0.504 22.540 1.00 95.12 303 GLU A C 1
ATOM 2482 O O . GLU A 1 303 ? -2.823 0.441 23.758 1.00 95.12 303 GLU A O 1
ATOM 2487 N N . CYS A 1 304 ? -3.479 1.243 21.770 1.00 94.81 304 CYS A N 1
ATOM 2488 C CA . CYS A 1 304 ? -4.602 2.018 22.311 1.00 94.81 304 CYS A CA 1
ATOM 2489 C C . CYS A 1 304 ? -5.678 1.135 22.955 1.00 94.81 304 CYS A C 1
ATOM 2491 O O . CYS A 1 304 ? -6.163 1.467 24.033 1.00 94.81 304 CYS A O 1
ATOM 2493 N N . MET A 1 305 ? -6.053 0.031 22.306 1.00 94.19 305 MET A N 1
ATOM 2494 C CA . MET A 1 305 ? -7.093 -0.872 22.813 1.00 94.19 305 MET A CA 1
ATOM 2495 C C . MET A 1 305 ? -6.626 -1.623 24.060 1.00 94.19 305 MET A C 1
ATOM 2497 O O . MET A 1 305 ? -7.342 -1.673 25.056 1.00 94.19 305 MET A O 1
ATOM 2501 N N . GLN A 1 306 ? -5.388 -2.117 24.046 1.00 94.94 306 GLN A N 1
ATOM 2502 C CA . GLN A 1 306 ? -4.769 -2.754 25.203 1.00 94.94 306 GLN A CA 1
ATOM 2503 C C . GLN A 1 306 ? -4.640 -1.772 26.380 1.00 94.94 306 GLN A C 1
ATOM 2505 O O . GLN A 1 306 ? -4.898 -2.141 27.523 1.00 94.94 306 GLN A O 1
ATOM 2510 N N . TYR A 1 307 ? -4.313 -0.504 26.116 1.00 94.94 307 TYR A N 1
ATOM 2511 C CA . TYR A 1 307 ? -4.284 0.537 27.145 1.00 94.94 307 TYR A CA 1
ATOM 2512 C C . TYR A 1 307 ? -5.668 0.802 27.762 1.00 94.94 307 TYR A C 1
ATOM 2514 O O . TYR A 1 307 ? -5.785 0.937 28.982 1.00 94.94 307 TYR A O 1
ATOM 2522 N N . ASP A 1 308 ? -6.723 0.859 26.944 1.00 93.69 308 ASP A N 1
ATOM 2523 C CA . ASP A 1 308 ? -8.095 1.028 27.435 1.00 93.69 308 ASP A CA 1
ATOM 2524 C C . ASP A 1 308 ? -8.546 -0.183 28.273 1.00 93.69 308 ASP A C 1
ATOM 2526 O O . ASP A 1 308 ? -9.182 -0.003 29.315 1.00 93.69 308 ASP A O 1
ATOM 2530 N N . PHE A 1 309 ? -8.156 -1.398 27.873 1.00 95.19 309 PHE A N 1
ATOM 2531 C CA . PHE A 1 309 ? -8.394 -2.627 28.633 1.00 95.19 309 PHE A CA 1
ATOM 2532 C C . PHE A 1 309 ? -7.700 -2.603 30.003 1.00 95.19 309 PHE A C 1
ATOM 2534 O O . PHE A 1 309 ? -8.355 -2.793 31.029 1.00 95.19 309 PHE A O 1
ATOM 2541 N N . GLU A 1 310 ? -6.403 -2.283 30.048 1.00 95.06 310 GLU A N 1
ATOM 2542 C CA . GLU A 1 310 ? -5.641 -2.164 31.302 1.00 95.06 310 GLU A CA 1
ATOM 2543 C C . GLU A 1 310 ? -6.223 -1.083 32.226 1.00 95.06 310 GLU A C 1
ATOM 2545 O O . GLU A 1 310 ? -6.273 -1.246 33.445 1.00 95.06 310 GLU A O 1
ATOM 2550 N N . ARG A 1 311 ? -6.725 0.020 31.659 1.00 94.38 311 ARG A N 1
ATOM 2551 C CA . ARG A 1 311 ? -7.384 1.081 32.429 1.00 94.38 311 ARG A CA 1
ATOM 2552 C C . ARG A 1 311 ? -8.725 0.628 33.010 1.00 94.38 311 ARG A C 1
ATOM 2554 O O . ARG A 1 311 ? -9.067 1.039 34.123 1.00 94.38 311 ARG A O 1
ATOM 2561 N N . ALA A 1 312 ? -9.492 -0.178 32.279 1.00 95.50 312 ALA A N 1
ATOM 2562 C CA . ALA A 1 312 ? -10.720 -0.776 32.794 1.00 95.50 312 ALA A CA 1
ATOM 2563 C C . ALA A 1 312 ? -10.418 -1.779 33.926 1.00 95.50 312 ALA A C 1
ATOM 2565 O O . ALA A 1 312 ? -11.101 -1.752 34.953 1.00 95.50 312 ALA A O 1
ATOM 2566 N N . GLU A 1 313 ? -9.350 -2.575 33.789 1.00 95.50 313 GLU A N 1
ATOM 2567 C CA . GLU A 1 313 ? -8.866 -3.521 34.811 1.00 95.50 313 GLU A CA 1
ATOM 2568 C C . GLU A 1 313 ? -8.452 -2.778 36.095 1.00 95.50 313 GLU A C 1
ATOM 2570 O O . GLU A 1 313 ? -8.920 -3.102 37.193 1.00 95.50 313 GLU A O 1
ATOM 2575 N N . ASP A 1 314 ? -7.650 -1.717 35.958 1.00 95.25 314 ASP A N 1
ATOM 2576 C CA . ASP A 1 314 ? -7.234 -0.861 37.074 1.00 95.25 314 ASP A CA 1
ATOM 2577 C C . ASP A 1 314 ? -8.449 -0.202 37.758 1.00 95.25 314 ASP A C 1
ATOM 2579 O O . ASP A 1 314 ? -8.515 -0.131 38.985 1.00 95.25 314 ASP A O 1
ATOM 2583 N N . ASN A 1 315 ? -9.435 0.284 36.993 1.00 95.25 315 ASN A N 1
ATOM 2584 C CA . ASN A 1 315 ? -10.647 0.907 37.540 1.00 95.25 315 ASN A CA 1
ATOM 2585 C C . ASN A 1 315 ? -11.473 -0.082 38.376 1.00 95.25 315 ASN A C 1
ATOM 2587 O O . ASN A 1 315 ? -11.894 0.255 39.486 1.00 95.25 315 ASN A O 1
ATOM 2591 N N . LEU A 1 316 ? -11.677 -1.302 37.870 1.00 95.38 316 LEU A N 1
ATOM 2592 C CA . LEU A 1 316 ? -12.381 -2.357 38.599 1.00 95.38 316 LEU A CA 1
ATOM 2593 C C . LEU A 1 316 ? -11.639 -2.721 39.890 1.00 95.38 316 LEU A C 1
ATOM 2595 O O . LEU A 1 316 ? -12.238 -2.710 40.968 1.00 95.38 316 LEU A O 1
ATOM 2599 N N . THR A 1 317 ? -10.330 -2.952 39.787 1.00 95.81 317 THR A N 1
ATOM 2600 C CA . THR A 1 317 ? -9.463 -3.297 40.922 1.00 95.81 317 THR A CA 1
ATOM 2601 C C . THR A 1 317 ? -9.499 -2.206 41.995 1.00 95.81 317 THR A C 1
ATOM 2603 O O . THR A 1 317 ? -9.710 -2.485 43.175 1.00 95.81 317 THR A O 1
ATOM 2606 N N . ASN A 1 318 ? -9.386 -0.936 41.597 1.00 94.88 318 ASN A N 1
ATOM 2607 C CA . ASN A 1 318 ? -9.435 0.195 42.523 1.00 94.88 318 ASN A CA 1
ATOM 2608 C C . ASN A 1 318 ? -10.782 0.291 43.254 1.00 94.88 318 ASN A C 1
ATOM 2610 O O . ASN A 1 318 ? -10.804 0.549 44.458 1.00 94.88 318 ASN A O 1
ATOM 2614 N N . LYS A 1 319 ? -11.905 0.058 42.563 1.00 93.44 319 LYS A N 1
ATOM 2615 C CA . LYS A 1 319 ? -13.237 0.053 43.190 1.00 93.44 319 LYS A CA 1
ATOM 2616 C C . LYS A 1 319 ? -13.419 -1.122 44.156 1.00 93.44 319 LYS A C 1
ATOM 2618 O O . LYS A 1 319 ? -13.984 -0.933 45.233 1.00 93.44 319 LYS A O 1
ATOM 2623 N N . GLN A 1 320 ? -12.911 -2.307 43.814 1.00 93.38 320 GLN A N 1
ATOM 2624 C CA . GLN A 1 320 ? -12.916 -3.474 44.707 1.00 93.38 320 GLN A CA 1
ATOM 2625 C C . GLN A 1 320 ? -12.119 -3.197 45.991 1.00 93.38 320 GLN A C 1
ATOM 2627 O O . GLN A 1 320 ? -12.638 -3.411 47.087 1.00 93.38 320 GLN A O 1
ATOM 2632 N N . ILE A 1 321 ? -10.920 -2.616 45.864 1.00 92.12 321 ILE A N 1
ATOM 2633 C CA . ILE A 1 321 ? -10.088 -2.208 47.006 1.00 92.12 321 ILE A CA 1
ATOM 2634 C C . ILE A 1 321 ? -10.808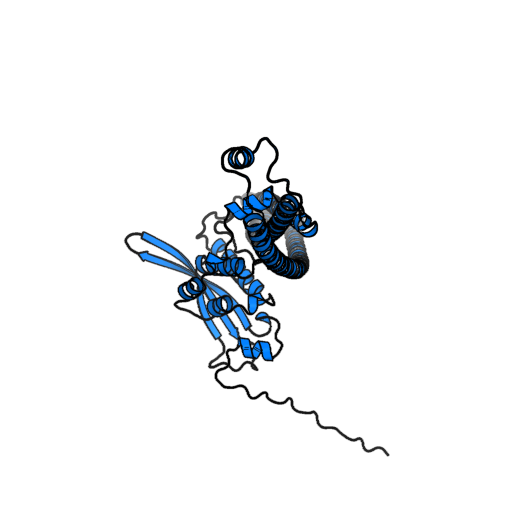 -1.154 47.865 1.00 92.12 321 ILE A C 1
ATOM 2636 O O . ILE A 1 321 ? -10.805 -1.253 49.092 1.00 92.12 321 ILE A O 1
ATOM 2640 N N . GLN A 1 322 ? -11.465 -0.160 47.255 1.00 89.50 322 GLN A N 1
ATOM 2641 C CA . GLN A 1 322 ? -12.239 0.851 47.994 1.00 89.50 322 GLN A CA 1
ATOM 2642 C C . GLN A 1 322 ? -13.393 0.231 48.795 1.00 89.50 322 GLN A C 1
ATOM 2644 O O . GLN A 1 322 ? -13.600 0.600 49.953 1.00 89.50 322 GLN A O 1
ATOM 2649 N N . LYS A 1 323 ? -14.120 -0.733 48.213 1.00 88.44 323 LYS A N 1
ATOM 2650 C CA . LYS A 1 323 ? -15.185 -1.467 48.914 1.00 88.44 323 LYS A CA 1
ATOM 2651 C C . LYS A 1 323 ? -14.630 -2.244 50.110 1.00 88.44 323 LYS A C 1
ATOM 2653 O O . LYS A 1 323 ? -15.200 -2.177 51.198 1.00 88.44 323 LYS A O 1
ATOM 2658 N N . GLU A 1 324 ? -13.513 -2.947 49.936 1.00 88.50 324 GLU A N 1
ATOM 2659 C CA . GLU A 1 324 ? -12.874 -3.707 51.015 1.00 88.50 324 GLU A CA 1
ATOM 2660 C C . GLU A 1 324 ? -12.404 -2.794 52.160 1.00 88.50 324 GLU A C 1
ATOM 2662 O O . GLU A 1 324 ? -12.654 -3.082 53.331 1.00 88.50 324 GLU A O 1
ATOM 2667 N N . GLN A 1 325 ? -11.814 -1.639 51.839 1.00 86.12 325 GLN A N 1
ATOM 2668 C CA . GLN A 1 325 ? -11.401 -0.645 52.837 1.00 86.12 325 GLN A CA 1
ATOM 2669 C C . GLN A 1 325 ? -12.581 -0.093 53.650 1.00 86.12 325 GLN A C 1
ATOM 2671 O O . GLN A 1 325 ? -12.456 0.087 54.867 1.00 86.12 325 GLN A O 1
ATOM 2676 N N . LEU A 1 326 ? -13.729 0.144 53.006 1.00 82.25 326 LEU A N 1
ATOM 2677 C CA . LEU A 1 326 ? -14.952 0.574 53.690 1.00 82.25 326 LEU A CA 1
ATOM 2678 C C . LEU A 1 326 ? -15.546 -0.531 54.570 1.00 82.25 326 LEU A C 1
ATOM 2680 O O . LEU A 1 326 ? -15.981 -0.232 55.684 1.00 82.25 326 LEU A O 1
ATOM 2684 N N . ASN A 1 327 ? -15.511 -1.789 54.121 1.00 81.00 327 ASN A N 1
ATOM 2685 C CA . ASN A 1 327 ? -15.954 -2.943 54.910 1.00 81.00 327 ASN A CA 1
ATOM 2686 C C . ASN A 1 327 ? -15.090 -3.157 56.161 1.00 81.00 327 ASN A C 1
ATOM 2688 O O . ASN A 1 327 ? -15.615 -3.442 57.233 1.00 81.00 327 ASN A O 1
ATOM 2692 N N . LEU A 1 328 ? -13.773 -2.962 56.051 1.00 80.50 328 LEU A N 1
ATOM 2693 C CA . LEU A 1 328 ? -12.834 -3.081 57.172 1.00 80.50 328 LEU A CA 1
ATOM 2694 C C . LEU A 1 328 ? -12.883 -1.886 58.143 1.00 80.50 328 LEU A C 1
ATOM 2696 O O . LEU A 1 328 ? -12.098 -1.837 59.090 1.00 80.50 328 LEU A O 1
ATOM 2700 N N . GLY A 1 329 ? -13.747 -0.889 57.905 1.00 65.38 329 GLY A N 1
ATOM 2701 C CA . GLY A 1 329 ? -13.849 0.316 58.737 1.00 65.38 329 GLY A CA 1
ATOM 2702 C C . GLY A 1 329 ? -12.596 1.201 58.710 1.00 65.38 329 GLY A C 1
ATOM 2703 O O . GLY A 1 329 ? -12.508 2.173 59.461 1.00 65.38 329 GLY A O 1
ATOM 2704 N N . LYS A 1 330 ? -11.631 0.907 57.831 1.00 58.03 330 LYS A N 1
ATOM 2705 C CA . LYS A 1 330 ? -10.419 1.703 57.620 1.00 58.03 330 LYS A CA 1
ATOM 2706 C C . LYS A 1 330 ? -10.727 2.826 56.635 1.00 58.03 330 LYS A C 1
ATOM 2708 O O . LYS A 1 330 ? -10.202 2.871 55.525 1.00 58.03 330 LYS A O 1
ATOM 2713 N N . ALA A 1 331 ? -11.588 3.752 57.050 1.00 48.66 331 ALA A N 1
ATOM 2714 C CA . ALA A 1 331 ? -11.791 5.002 56.333 1.00 48.66 331 ALA A CA 1
ATOM 2715 C C . ALA A 1 331 ? -10.535 5.881 56.479 1.00 48.66 331 ALA A C 1
ATOM 2717 O O . ALA A 1 331 ? -10.444 6.712 57.373 1.00 48.66 331 ALA A O 1
ATOM 2718 N N . GLY A 1 332 ? -9.559 5.672 55.594 1.00 47.84 332 GLY A N 1
ATOM 2719 C CA . GLY A 1 332 ? -8.393 6.536 55.426 1.00 47.84 332 GLY A CA 1
ATOM 2720 C C . GLY A 1 332 ? -7.301 6.356 56.483 1.00 47.84 332 GLY A C 1
ATOM 2721 O O . GLY A 1 332 ? -7.510 6.488 57.684 1.00 47.84 332 GLY A O 1
ATOM 2722 N N . SER A 1 333 ? -6.081 6.116 56.005 1.00 44.47 333 SER A N 1
ATOM 2723 C CA . SER A 1 333 ? -4.850 6.352 56.762 1.00 44.47 333 SER A CA 1
ATOM 2724 C C . SER A 1 333 ? -4.909 7.693 57.513 1.00 44.47 333 SER A C 1
ATOM 2726 O O . SER A 1 333 ? -5.393 8.690 56.969 1.00 44.47 333 SER A O 1
ATOM 2728 N N . SER A 1 334 ? -4.360 7.727 58.732 1.00 45.09 334 SER A N 1
ATOM 2729 C CA . SER A 1 334 ? -4.312 8.864 59.671 1.00 45.09 334 SER A CA 1
ATOM 2730 C C . SER A 1 334 ? -3.663 10.160 59.128 1.00 45.09 334 SER A C 1
ATOM 2732 O O . SER A 1 334 ? -3.524 11.123 59.878 1.00 45.09 334 SER A O 1
ATOM 2734 N N . PHE A 1 335 ? -3.279 10.201 57.848 1.00 46.25 335 PHE A N 1
ATOM 2735 C CA . PHE A 1 335 ? -2.615 11.318 57.167 1.00 46.25 335 PHE A CA 1
ATOM 2736 C C . PHE A 1 335 ? -3.374 11.865 55.940 1.00 46.25 335 PHE A C 1
ATOM 2738 O O . PHE A 1 335 ? -2.865 12.738 55.244 1.00 46.25 335 PHE A O 1
ATOM 2745 N N . SER A 1 336 ? -4.591 11.387 55.656 1.00 51.16 336 SER A N 1
ATOM 2746 C CA . SER A 1 336 ? -5.440 11.925 54.580 1.00 51.16 336 SER A CA 1
ATOM 2747 C C . SER A 1 336 ? -6.340 13.067 55.079 1.00 51.16 336 SER A C 1
ATOM 2749 O O . SER A 1 336 ? -6.896 12.994 56.174 1.00 51.16 336 SER A O 1
ATOM 2751 N N . LEU A 1 337 ? -6.554 14.090 54.241 1.00 5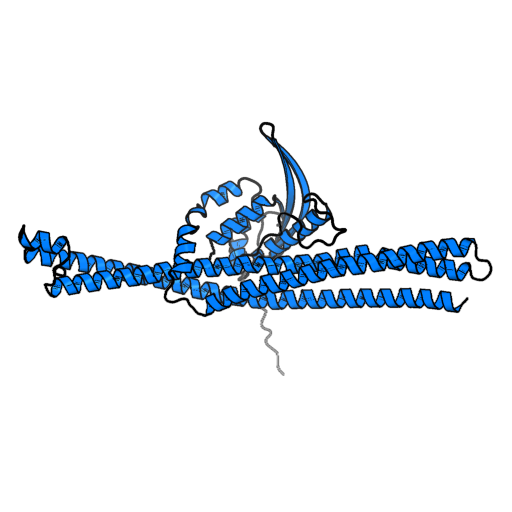4.34 337 LEU A N 1
ATOM 2752 C CA . LEU A 1 337 ? -7.459 15.235 54.469 1.00 54.34 337 LEU A CA 1
ATOM 2753 C C . LEU A 1 337 ? -8.901 14.796 54.822 1.00 54.34 337 LEU A C 1
ATOM 2755 O O . LEU A 1 337 ? -9.630 15.501 55.523 1.00 54.34 337 LEU A O 1
ATOM 2759 N N . THR A 1 338 ? -9.292 13.588 54.404 1.00 54.91 338 THR A N 1
ATOM 2760 C CA . THR A 1 338 ? -10.565 12.941 54.754 1.00 54.91 338 THR A CA 1
ATOM 2761 C C . THR A 1 338 ? -10.602 12.454 56.211 1.00 54.91 338 THR A C 1
ATOM 2763 O O . THR A 1 338 ? -11.638 12.571 56.863 1.00 54.91 338 THR A O 1
ATOM 2766 N N . GLY A 1 339 ? -9.473 11.990 56.759 1.00 52.72 339 GLY A N 1
ATOM 2767 C CA . GLY A 1 339 ? -9.345 11.551 58.157 1.00 52.72 339 GLY A CA 1
ATOM 2768 C C . GLY A 1 339 ? -9.361 12.702 59.173 1.00 52.72 339 GLY A C 1
ATOM 2769 O O . GLY A 1 339 ? -9.740 12.513 60.329 1.00 52.72 339 GLY A O 1
ATOM 2770 N N . MET A 1 340 ? -9.010 13.921 58.743 1.00 56.91 340 MET A N 1
ATOM 2771 C CA . MET A 1 340 ? -9.205 15.136 59.546 1.00 56.91 340 MET A CA 1
ATOM 2772 C C . MET A 1 340 ? -10.678 15.567 59.591 1.00 56.91 340 MET A C 1
ATOM 2774 O O . MET A 1 340 ? -11.159 15.960 60.652 1.00 56.91 340 MET A O 1
ATOM 2778 N N . LYS A 1 341 ? -11.432 15.432 58.488 1.00 53.59 341 LYS A N 1
ATOM 2779 C CA . LYS A 1 341 ? -12.877 15.734 58.466 1.00 53.59 341 LYS A CA 1
ATOM 2780 C C . LYS A 1 341 ? -13.688 14.806 59.372 1.00 53.59 341 LYS A C 1
ATOM 2782 O O . LYS A 1 341 ? -14.549 15.293 60.098 1.00 53.59 341 LYS A O 1
ATOM 2787 N N . SER A 1 342 ? -13.380 13.509 59.397 1.00 56.00 342 SER A N 1
ATOM 2788 C CA . SER A 1 342 ? -14.091 12.536 60.243 1.00 56.00 342 SER A CA 1
ATOM 2789 C C . SER A 1 342 ? -13.846 12.724 61.746 1.00 56.00 342 SER A C 1
ATOM 2791 O O . SER A 1 342 ? -14.680 12.320 62.551 1.00 56.00 342 SER A O 1
ATOM 2793 N N . LYS A 1 343 ? -12.729 13.352 62.144 1.00 55.25 343 LYS A N 1
ATOM 2794 C CA . LYS A 1 343 ? -12.458 13.725 63.546 1.00 55.25 343 LYS A CA 1
ATOM 2795 C C . LYS A 1 343 ? -13.123 15.040 63.975 1.00 55.25 343 LYS A C 1
ATOM 2797 O O . LYS A 1 343 ? -13.316 15.229 65.168 1.00 55.25 343 LYS A O 1
ATOM 2802 N N . ILE A 1 344 ? -13.463 15.927 63.035 1.00 56.81 344 ILE A N 1
ATOM 2803 C CA . ILE A 1 344 ? -14.030 17.259 63.326 1.00 56.81 344 ILE A CA 1
ATOM 2804 C C . ILE A 1 344 ? -15.561 17.287 63.162 1.00 56.81 344 ILE A C 1
ATOM 2806 O O . ILE A 1 344 ? -16.231 17.993 63.906 1.00 56.81 344 ILE A O 1
ATOM 2810 N N . PHE A 1 345 ? -16.130 16.502 62.240 1.00 59.81 345 PHE A N 1
ATOM 2811 C CA . PHE A 1 345 ? -17.572 16.498 61.934 1.00 59.81 345 PHE A CA 1
ATOM 2812 C C . PHE A 1 345 ? -18.298 15.189 62.305 1.00 59.81 345 PHE A C 1
ATOM 2814 O O . PHE A 1 345 ? -19.490 15.059 62.039 1.00 59.81 345 PHE A O 1
ATOM 2821 N N . GLY A 1 346 ? -17.603 14.235 62.935 1.00 59.00 346 GLY A N 1
ATOM 2822 C CA . GLY A 1 346 ? -18.097 12.872 63.150 1.00 59.00 346 GLY A CA 1
ATOM 2823 C C . GLY A 1 346 ? -17.842 11.972 61.934 1.00 59.00 346 GLY A C 1
ATOM 2824 O O . GLY A 1 346 ? -17.804 12.431 60.792 1.00 59.00 346 GLY A O 1
ATOM 2825 N N . GLY A 1 347 ? -17.588 10.683 62.176 1.00 64.50 347 GLY A N 1
ATOM 2826 C CA . GLY A 1 347 ? -17.453 9.690 61.105 1.00 64.50 347 GLY A CA 1
ATOM 2827 C C . GLY A 1 347 ? -18.793 9.410 60.420 1.00 64.50 347 GLY A C 1
ATOM 2828 O O . GLY A 1 347 ? -19.845 9.682 60.993 1.00 64.50 347 GLY A O 1
ATOM 2829 N N . ASP A 1 348 ? -18.753 8.840 59.211 1.00 65.25 348 ASP A N 1
ATOM 2830 C CA . ASP A 1 348 ? -19.970 8.390 58.524 1.00 65.25 348 ASP A CA 1
ATOM 2831 C C . ASP A 1 348 ? -20.800 7.478 59.445 1.00 65.25 348 ASP A C 1
ATOM 2833 O O . ASP A 1 348 ? -20.261 6.547 60.063 1.00 65.25 348 ASP A O 1
ATOM 2837 N N . THR A 1 349 ? -22.110 7.720 59.498 1.00 76.62 349 THR A N 1
ATOM 2838 C CA . THR A 1 349 ? -23.054 6.835 60.195 1.00 76.62 349 THR A CA 1
ATOM 2839 C C . THR A 1 349 ? -23.041 5.431 59.570 1.00 76.62 349 THR A C 1
ATOM 2841 O O . THR A 1 349 ? -22.683 5.277 58.395 1.00 76.62 349 THR A O 1
ATOM 2844 N N . PRO A 1 350 ? -23.431 4.381 60.319 1.00 76.44 350 PRO A N 1
ATOM 2845 C CA . PRO A 1 350 ? -23.543 3.024 59.779 1.00 76.44 350 PRO A CA 1
ATOM 2846 C C . PRO A 1 350 ? -24.400 2.972 58.505 1.00 76.44 350 PRO A C 1
ATOM 2848 O O . PRO A 1 350 ? -24.007 2.346 57.524 1.00 76.44 350 PRO A O 1
ATOM 2851 N N . GLU A 1 351 ? -25.500 3.726 58.487 1.00 80.94 351 GLU A N 1
ATOM 2852 C CA . GLU A 1 351 ? -26.423 3.843 57.354 1.00 80.94 351 GLU A CA 1
ATOM 2853 C C . GLU A 1 351 ? -25.767 4.509 56.132 1.00 80.94 351 GLU A C 1
ATOM 2855 O O . GLU A 1 351 ? -25.893 4.016 55.010 1.00 80.94 351 GLU A O 1
ATOM 2860 N N . GLN A 1 352 ? -25.002 5.591 56.328 1.00 80.81 352 GLN A N 1
ATOM 2861 C CA . GLN A 1 352 ? -24.254 6.251 55.246 1.00 80.81 352 GLN A CA 1
ATOM 2862 C C . GLN A 1 352 ? -23.149 5.355 54.674 1.00 80.81 352 GLN A C 1
ATOM 2864 O O . GLN A 1 352 ? -22.908 5.364 53.464 1.00 80.81 352 GLN A O 1
ATOM 2869 N N . ARG A 1 353 ? -22.473 4.567 55.518 1.00 78.38 353 ARG A N 1
ATOM 2870 C CA . ARG A 1 353 ? -21.473 3.589 55.065 1.00 78.38 353 ARG A CA 1
ATOM 2871 C C . ARG A 1 353 ? -22.124 2.486 54.238 1.00 78.38 353 ARG A C 1
ATOM 2873 O O . ARG A 1 353 ? -21.605 2.150 53.178 1.00 78.38 353 ARG A O 1
ATOM 2880 N N . GLU A 1 354 ? -23.264 1.969 54.685 1.00 85.06 354 GLU A N 1
ATOM 2881 C CA . GLU A 1 354 ? -24.016 0.946 53.957 1.00 85.06 354 GLU A CA 1
ATOM 2882 C C . GLU A 1 354 ? -24.503 1.464 52.594 1.00 85.06 354 GLU A C 1
ATOM 2884 O O . GLU A 1 354 ? -24.365 0.771 51.586 1.00 85.06 354 GLU A O 1
ATOM 2889 N N . GLN A 1 355 ? -24.981 2.711 52.521 1.00 87.44 355 GLN A N 1
ATOM 2890 C CA . GLN A 1 355 ? -25.334 3.353 51.249 1.00 87.44 355 GLN A CA 1
ATOM 2891 C C . GLN A 1 355 ? -24.128 3.495 50.308 1.00 87.44 355 GLN A C 1
ATOM 2893 O O . GLN A 1 355 ? -24.241 3.172 49.125 1.00 87.44 355 GLN A O 1
ATOM 2898 N N . LYS A 1 356 ? -22.960 3.921 50.815 1.00 86.88 356 LYS A N 1
ATOM 2899 C CA . LYS A 1 356 ? -21.722 4.009 50.016 1.00 86.88 356 LYS A CA 1
ATOM 2900 C C . LYS A 1 356 ? -21.263 2.640 49.514 1.00 86.88 356 LYS A C 1
ATOM 2902 O O . LYS A 1 356 ? -20.820 2.539 48.374 1.00 86.88 356 LYS A O 1
ATOM 2907 N N . ILE A 1 357 ? -21.392 1.592 50.331 1.00 87.69 357 ILE A N 1
ATOM 2908 C CA . ILE A 1 357 ? -21.081 0.214 49.927 1.00 87.69 357 ILE A CA 1
ATOM 2909 C C . ILE A 1 357 ? -22.024 -0.233 48.806 1.00 87.69 357 ILE A C 1
ATOM 2911 O O . ILE A 1 357 ? -21.531 -0.689 47.779 1.00 87.69 357 ILE A O 1
ATOM 2915 N N . LYS A 1 358 ? -23.342 -0.030 48.943 1.00 91.75 358 LYS A N 1
ATOM 2916 C CA . LYS A 1 358 ? -24.322 -0.355 47.886 1.00 91.75 358 LYS A CA 1
ATOM 2917 C C . LYS A 1 358 ? -24.038 0.404 46.587 1.00 91.75 358 LYS A C 1
ATOM 2919 O O . LYS A 1 358 ? -24.085 -0.172 45.505 1.00 91.75 358 LYS A O 1
ATOM 2924 N N . GLN A 1 359 ? -23.684 1.687 46.681 1.00 93.06 359 GLN A N 1
ATOM 2925 C CA . GLN A 1 359 ? -23.307 2.481 45.510 1.00 93.06 359 GLN A CA 1
ATOM 2926 C C . GLN A 1 359 ? -22.023 1.955 44.850 1.00 93.06 359 GLN A C 1
ATOM 2928 O O . GLN A 1 359 ? -21.952 1.873 43.624 1.00 93.06 359 GLN A O 1
ATOM 2933 N N . LEU A 1 360 ? -21.012 1.584 45.640 1.00 92.12 360 LEU A N 1
ATOM 2934 C CA . LEU A 1 360 ? -19.777 0.989 45.127 1.00 92.12 360 LEU A CA 1
ATOM 2935 C C . LEU A 1 360 ? -20.008 -0.390 44.515 1.00 92.12 360 LEU A C 1
ATOM 2937 O O . LEU A 1 360 ? -19.380 -0.705 43.513 1.00 92.12 360 LEU A O 1
ATOM 2941 N N . GLU A 1 361 ? -20.909 -1.198 45.069 1.00 94.75 361 GLU A N 1
ATOM 2942 C CA . GLU A 1 361 ? -21.300 -2.485 44.488 1.00 94.75 361 GLU A CA 1
ATOM 2943 C C . GLU A 1 361 ? -21.876 -2.320 43.086 1.00 94.75 361 GLU A C 1
ATOM 2945 O O . GLU A 1 361 ? -21.430 -3.006 42.164 1.00 94.75 361 GLU A O 1
ATOM 2950 N N . GLU A 1 362 ? -22.781 -1.360 42.897 1.00 95.19 362 GLU A N 1
ATOM 2951 C CA . GLU A 1 362 ? -23.329 -1.065 41.573 1.00 95.19 362 GLU A CA 1
ATOM 2952 C C . GLU A 1 362 ? -22.241 -0.539 40.622 1.00 95.19 362 GLU A C 1
ATOM 2954 O O . GLU A 1 362 ? -22.141 -0.960 39.471 1.00 95.19 362 GLU A O 1
ATOM 2959 N N . GLN A 1 363 ? -21.341 0.318 41.113 1.00 95.25 363 GLN A N 1
ATOM 2960 C CA . GLN A 1 363 ? -20.212 0.811 40.320 1.00 95.25 363 GLN A CA 1
ATOM 2961 C C . GLN A 1 363 ? -19.186 -0.270 39.957 1.00 95.25 363 GLN A C 1
ATOM 2963 O O . GLN A 1 363 ? -18.529 -0.131 38.920 1.00 95.25 363 GLN A O 1
ATOM 2968 N N . ILE A 1 364 ? -18.993 -1.285 40.805 1.00 96.56 364 ILE A N 1
ATOM 2969 C CA . ILE A 1 364 ? -18.150 -2.459 40.539 1.00 96.56 364 ILE A CA 1
ATOM 2970 C C . ILE A 1 364 ? -18.823 -3.320 39.482 1.00 96.56 364 ILE A C 1
ATOM 2972 O O . ILE A 1 364 ? -18.166 -3.706 38.523 1.00 96.56 364 ILE A O 1
ATOM 2976 N N . LYS A 1 365 ? -20.129 -3.568 39.614 1.00 96.94 365 LYS A N 1
ATOM 2977 C CA . LYS A 1 365 ? -20.903 -4.321 38.626 1.00 96.94 365 LYS A CA 1
ATOM 2978 C C . LYS A 1 365 ? -20.831 -3.660 37.249 1.00 96.94 365 LYS A C 1
ATOM 2980 O O . LYS A 1 365 ? -20.555 -4.343 36.269 1.00 96.94 365 LYS A O 1
ATOM 2985 N N . GLN A 1 366 ? -20.989 -2.338 37.179 1.00 96.19 366 GLN A N 1
ATOM 2986 C CA . GLN A 1 366 ? -20.831 -1.604 35.922 1.00 96.19 366 GLN A CA 1
ATOM 2987 C C . GLN A 1 366 ? -19.392 -1.675 35.389 1.00 96.19 366 GLN A C 1
ATOM 2989 O O . GLN A 1 366 ? -19.197 -1.926 34.206 1.00 96.19 366 GLN A O 1
ATOM 2994 N N . ALA A 1 367 ? -18.380 -1.506 36.249 1.00 96.62 367 ALA A N 1
ATOM 2995 C CA . ALA A 1 367 ? -16.980 -1.609 35.831 1.00 96.62 367 ALA A CA 1
ATOM 2996 C C . ALA A 1 367 ? -16.608 -3.016 35.327 1.00 96.62 367 ALA A C 1
ATOM 2998 O O . ALA A 1 367 ? -15.794 -3.127 34.417 1.00 96.62 367 ALA A O 1
ATOM 2999 N N . ASP A 1 368 ? -17.205 -4.071 35.887 1.00 97.31 368 ASP A N 1
ATOM 3000 C CA . ASP A 1 368 ? -17.027 -5.453 35.427 1.00 97.31 368 ASP A CA 1
ATOM 3001 C C . ASP A 1 368 ? -17.649 -5.661 34.038 1.00 97.31 368 ASP A C 1
ATOM 3003 O O . ASP A 1 368 ? -17.017 -6.244 33.159 1.00 97.31 368 ASP A O 1
ATOM 3007 N N . VAL A 1 369 ? -18.850 -5.118 33.803 1.00 97.31 369 VAL A N 1
ATOM 3008 C CA . VAL A 1 369 ? -19.493 -5.124 32.476 1.00 97.31 369 VAL A CA 1
ATOM 3009 C C . VAL A 1 369 ? -18.644 -4.370 31.450 1.00 97.31 369 VAL A C 1
ATOM 3011 O O . VAL A 1 369 ? -18.404 -4.886 30.357 1.00 97.31 369 VAL A O 1
ATOM 3014 N N . ASP A 1 370 ? -18.148 -3.185 31.806 1.00 95.44 370 ASP A N 1
ATOM 3015 C CA . ASP A 1 370 ? -17.299 -2.377 30.928 1.00 95.44 370 ASP A CA 1
ATOM 3016 C C . ASP A 1 370 ? -15.976 -3.097 30.611 1.00 95.44 370 ASP A C 1
ATOM 3018 O O . ASP A 1 370 ? -15.564 -3.138 29.451 1.00 95.44 370 ASP A O 1
ATOM 3022 N N . LEU A 1 371 ? -15.335 -3.717 31.612 1.00 97.56 371 LEU A N 1
ATOM 3023 C CA . LEU A 1 371 ? -14.106 -4.494 31.428 1.00 97.56 371 LEU A CA 1
ATOM 3024 C C . LEU A 1 371 ? -14.320 -5.674 30.476 1.00 97.56 371 LEU A C 1
ATOM 3026 O O . LEU A 1 371 ? -13.512 -5.876 29.569 1.00 97.56 371 LEU A O 1
ATOM 3030 N N . ARG A 1 372 ? -15.412 -6.431 30.645 1.00 97.00 372 ARG A N 1
ATOM 3031 C CA . ARG A 1 372 ? -15.748 -7.544 29.742 1.00 97.00 372 ARG A CA 1
ATOM 3032 C C . ARG A 1 372 ? -15.946 -7.054 28.315 1.00 97.00 372 ARG A C 1
ATOM 3034 O O . ARG A 1 372 ? -15.349 -7.614 27.402 1.00 97.00 372 ARG A O 1
ATOM 3041 N N . LYS A 1 373 ? -16.705 -5.971 28.132 1.00 97.00 373 LYS A N 1
ATOM 3042 C CA . LYS A 1 373 ? -16.950 -5.380 26.812 1.00 97.00 373 LYS A CA 1
ATOM 3043 C C . LYS A 1 373 ? -15.649 -4.950 26.128 1.00 97.00 373 LYS A C 1
ATOM 3045 O O . LYS A 1 373 ? -15.402 -5.333 24.987 1.00 97.00 373 LYS A O 1
ATOM 3050 N N . VAL A 1 374 ? -14.799 -4.187 26.819 1.00 96.50 374 VAL A N 1
ATOM 3051 C CA . VAL A 1 374 ? -13.507 -3.735 26.269 1.00 96.50 374 VAL A CA 1
ATOM 3052 C C . VAL A 1 374 ? -12.578 -4.922 25.994 1.00 96.50 374 VAL A C 1
ATOM 3054 O O . VAL A 1 374 ? -11.858 -4.922 24.994 1.00 96.50 374 VAL A O 1
ATOM 3057 N N . GLY A 1 375 ? -12.615 -5.954 26.840 1.00 96.62 375 GLY A N 1
ATOM 3058 C CA . GLY A 1 375 ? -11.870 -7.197 26.646 1.00 96.62 375 GLY A CA 1
ATOM 3059 C C . GLY A 1 375 ? -12.298 -7.962 25.392 1.00 96.62 375 GLY A C 1
ATOM 3060 O O . GLY A 1 375 ? -11.449 -8.336 24.585 1.00 96.62 375 GLY A O 1
ATOM 3061 N N . GLU A 1 376 ? -13.602 -8.138 25.180 1.00 97.38 376 GLU A N 1
ATOM 3062 C CA . GLU A 1 376 ? -14.158 -8.785 23.984 1.00 97.38 376 GLU A CA 1
ATOM 3063 C C . GLU A 1 376 ? -13.819 -8.010 22.702 1.00 97.38 376 GLU A C 1
ATOM 3065 O O . GLU A 1 376 ? -13.396 -8.603 21.705 1.00 97.38 376 GLU A O 1
ATOM 3070 N N . GLU A 1 377 ? -13.949 -6.679 22.722 1.00 96.00 377 GLU A N 1
ATOM 3071 C CA . GLU A 1 377 ? -13.595 -5.818 21.587 1.00 96.00 377 GLU A CA 1
ATOM 3072 C C . GLU A 1 377 ? -12.095 -5.893 21.260 1.00 96.00 377 GLU A C 1
ATOM 3074 O O . GLU A 1 377 ? -11.721 -6.026 20.089 1.00 96.00 377 GLU A O 1
ATOM 3079 N N . THR A 1 378 ? -11.239 -5.871 22.285 1.00 96.06 378 THR A N 1
ATOM 3080 C CA . THR A 1 378 ? -9.779 -5.996 22.143 1.00 96.06 378 THR A CA 1
ATOM 3081 C C . THR A 1 378 ? -9.395 -7.363 21.588 1.00 96.06 378 THR A C 1
ATOM 3083 O O . THR A 1 378 ? -8.631 -7.435 20.624 1.00 96.06 378 THR A O 1
ATOM 3086 N N . GLN A 1 379 ? -9.978 -8.450 22.099 1.00 96.44 379 GLN A N 1
ATOM 3087 C CA . GLN A 1 379 ? -9.696 -9.793 21.590 1.00 96.44 379 GLN A CA 1
ATOM 3088 C C . GLN A 1 379 ? -10.140 -9.953 20.131 1.00 96.44 379 GLN A C 1
ATOM 3090 O O . GLN A 1 379 ? -9.386 -10.454 19.295 1.00 96.44 379 GLN A O 1
ATOM 3095 N N . LYS A 1 380 ? -11.332 -9.454 19.785 1.00 97.25 380 LYS A N 1
ATOM 3096 C CA . LYS A 1 380 ? -11.832 -9.469 18.403 1.00 97.25 380 LYS A CA 1
ATOM 3097 C C . LYS A 1 380 ? -10.914 -8.692 17.459 1.00 97.25 380 LYS A C 1
ATOM 3099 O O . LYS A 1 380 ? -10.688 -9.132 16.325 1.00 97.25 380 LYS A O 1
ATOM 3104 N N . PHE A 1 381 ? -10.395 -7.548 17.907 1.00 97.25 381 PHE A N 1
ATOM 3105 C CA . PHE A 1 381 ? -9.405 -6.780 17.160 1.00 97.25 381 PHE A CA 1
ATOM 3106 C C . PHE A 1 381 ? -8.136 -7.604 16.927 1.00 97.25 381 PHE A C 1
ATOM 3108 O O . PHE A 1 381 ? -7.726 -7.745 15.775 1.00 97.25 381 PHE A O 1
ATOM 3115 N N . ILE A 1 382 ? -7.563 -8.192 17.983 1.00 97.19 382 ILE A N 1
ATOM 3116 C CA . ILE A 1 382 ? -6.341 -9.009 17.914 1.00 97.19 382 ILE A CA 1
ATOM 3117 C C . ILE A 1 382 ? -6.517 -10.144 16.902 1.00 97.19 382 ILE A C 1
ATOM 3119 O O . ILE A 1 382 ? -5.719 -10.281 15.973 1.00 97.19 382 ILE A O 1
ATOM 3123 N N . ASP A 1 383 ? -7.599 -10.914 17.019 1.00 97.31 383 ASP A N 1
ATOM 3124 C CA . ASP A 1 383 ? -7.845 -12.064 16.148 1.00 97.31 383 ASP A CA 1
ATOM 3125 C C . ASP A 1 383 ? -8.014 -11.654 14.683 1.00 97.31 383 ASP A C 1
ATOM 3127 O O . ASP A 1 383 ? -7.603 -12.383 13.777 1.00 97.31 383 ASP A O 1
ATOM 3131 N N . THR A 1 384 ? -8.655 -10.512 14.433 1.00 97.81 384 THR A N 1
ATOM 3132 C CA . THR A 1 384 ? -8.859 -9.986 13.076 1.00 97.81 384 THR A CA 1
ATOM 3133 C C . THR A 1 384 ? -7.547 -9.472 12.495 1.00 97.81 384 THR A C 1
ATOM 3135 O O . THR A 1 384 ? -7.194 -9.833 11.372 1.00 97.81 384 THR A O 1
ATOM 3138 N N . ALA A 1 385 ? -6.797 -8.694 13.277 1.00 98.19 385 ALA A N 1
ATOM 3139 C CA . ALA A 1 385 ? -5.531 -8.116 12.860 1.00 98.19 385 ALA A CA 1
ATOM 3140 C C . ALA A 1 385 ? -4.506 -9.194 12.531 1.00 98.19 385 ALA A C 1
ATOM 3142 O O . ALA A 1 385 ? -3.906 -9.168 11.462 1.00 98.19 385 ALA A O 1
ATOM 3143 N N . LEU A 1 386 ? -4.341 -10.195 13.394 1.00 97.62 386 LEU A N 1
ATOM 3144 C CA . LEU A 1 386 ? -3.367 -11.262 13.166 1.00 97.62 386 LEU A CA 1
ATOM 3145 C C . LEU A 1 386 ? -3.692 -12.102 11.927 1.00 97.62 386 LEU A C 1
ATOM 3147 O O . LEU A 1 386 ? -2.777 -12.478 11.191 1.00 97.62 386 LEU A O 1
ATOM 3151 N N . ARG A 1 387 ? -4.981 -12.351 11.659 1.00 97.69 387 ARG A N 1
ATOM 3152 C CA . ARG A 1 387 ? -5.426 -13.015 10.424 1.00 97.69 387 ARG A CA 1
ATOM 3153 C C . ARG A 1 387 ? -5.077 -12.197 9.183 1.00 97.69 387 ARG A C 1
ATOM 3155 O O . ARG A 1 387 ? -4.601 -12.764 8.197 1.00 97.69 387 ARG A O 1
ATOM 3162 N N . ASP A 1 388 ? -5.281 -10.883 9.224 1.00 98.25 388 ASP A N 1
ATOM 3163 C CA . ASP A 1 388 ? -4.956 -10.030 8.082 1.00 98.25 388 ASP A CA 1
ATOM 3164 C C . ASP A 1 388 ? -3.444 -9.813 7.908 1.00 98.25 388 ASP A C 1
ATOM 3166 O O . ASP A 1 388 ? -2.933 -9.862 6.791 1.00 98.25 388 ASP A O 1
ATOM 3170 N N . ILE A 1 389 ? -2.686 -9.703 9.001 1.00 97.75 389 ILE A N 1
ATOM 3171 C CA . ILE A 1 389 ? -1.217 -9.650 8.978 1.00 97.75 389 ILE A CA 1
ATOM 3172 C C . ILE A 1 389 ? -0.637 -10.914 8.332 1.00 97.75 389 ILE A C 1
ATOM 3174 O O . ILE A 1 389 ? 0.303 -10.830 7.543 1.00 97.75 389 ILE A O 1
ATOM 3178 N N . ASP A 1 390 ? -1.186 -12.090 8.633 1.00 97.38 390 ASP A N 1
ATOM 3179 C CA . ASP A 1 390 ? -0.780 -13.351 8.007 1.00 97.38 390 ASP A CA 1
ATOM 3180 C C . ASP A 1 390 ? -1.081 -13.367 6.494 1.00 97.38 390 ASP A C 1
ATOM 3182 O O . ASP A 1 390 ? -0.228 -13.734 5.676 1.00 97.38 390 ASP A O 1
ATOM 3186 N N . ARG A 1 391 ? -2.254 -12.864 6.082 1.00 96.94 391 ARG A N 1
ATOM 3187 C CA . ARG A 1 391 ? -2.577 -12.634 4.662 1.00 96.94 391 ARG A CA 1
ATOM 3188 C C . ARG A 1 391 ? -1.582 -11.667 4.008 1.00 96.94 391 ARG A C 1
ATOM 3190 O O . ARG A 1 391 ? -1.047 -11.993 2.946 1.00 96.94 391 ARG A O 1
ATOM 3197 N N . PHE A 1 392 ? -1.299 -10.526 4.633 1.00 97.12 392 PHE A N 1
ATOM 3198 C CA . PHE A 1 392 ? -0.319 -9.550 4.155 1.00 97.12 392 PHE A CA 1
ATOM 3199 C C . PHE A 1 392 ? 1.071 -10.178 4.003 1.00 97.12 392 PHE A C 1
ATOM 3201 O O . PHE A 1 392 ? 1.705 -10.012 2.962 1.00 97.12 392 PHE A O 1
ATOM 3208 N N . LYS A 1 393 ? 1.536 -10.953 4.991 1.00 96.62 393 LYS A N 1
ATOM 3209 C CA . LYS A 1 393 ? 2.841 -11.631 4.945 1.00 96.62 393 LYS A CA 1
ATOM 3210 C C . LYS A 1 393 ? 2.946 -12.566 3.742 1.00 96.62 393 LYS A C 1
ATOM 3212 O O . LYS A 1 393 ? 3.953 -12.505 3.033 1.00 96.62 393 LYS A O 1
ATOM 3217 N N . ARG A 1 394 ? 1.914 -13.374 3.468 1.00 96.88 394 ARG A N 1
ATOM 3218 C CA . ARG A 1 394 ? 1.865 -14.239 2.273 1.00 96.88 394 ARG A CA 1
ATOM 3219 C C . ARG A 1 394 ? 1.941 -13.434 0.977 1.00 96.88 394 ARG A C 1
ATOM 3221 O O . ARG A 1 394 ? 2.754 -13.765 0.117 1.00 96.88 394 ARG A O 1
ATOM 3228 N N . GLN A 1 395 ? 1.140 -12.374 0.862 1.00 95.81 395 GLN A N 1
ATOM 3229 C CA . GLN A 1 395 ? 1.139 -11.498 -0.314 1.00 95.81 395 GLN A CA 1
ATOM 3230 C C . GLN A 1 395 ? 2.517 -10.862 -0.530 1.00 95.81 395 GLN A C 1
ATOM 3232 O O . GLN A 1 395 ? 3.104 -10.998 -1.594 1.00 95.81 395 GLN A O 1
ATOM 3237 N N . LYS A 1 396 ? 3.082 -10.245 0.510 1.00 96.12 396 LYS A N 1
ATOM 3238 C CA . LYS A 1 396 ? 4.404 -9.611 0.481 1.00 96.12 396 LYS A CA 1
ATOM 3239 C C . LYS A 1 396 ? 5.507 -10.581 0.060 1.00 96.12 396 LYS A C 1
ATOM 3241 O O . LYS A 1 396 ? 6.406 -10.203 -0.679 1.00 96.12 396 LYS A O 1
ATOM 3246 N N . VAL A 1 397 ? 5.495 -11.820 0.556 1.00 97.00 397 VAL A N 1
ATOM 3247 C CA . VAL A 1 397 ? 6.495 -12.827 0.155 1.00 97.00 397 VAL A CA 1
ATOM 3248 C C . VAL A 1 397 ? 6.353 -13.183 -1.323 1.00 97.00 397 VAL A C 1
ATOM 3250 O O . VAL A 1 397 ? 7.369 -13.266 -2.011 1.00 97.00 397 VAL A O 1
ATOM 3253 N N . LYS A 1 398 ? 5.122 -13.368 -1.811 1.00 97.38 398 LYS A N 1
ATOM 3254 C CA . LYS A 1 398 ? 4.855 -13.639 -3.228 1.00 97.38 398 LYS A CA 1
ATOM 3255 C C . LYS A 1 398 ? 5.363 -12.495 -4.110 1.00 97.38 398 LYS A C 1
ATOM 3257 O O . LYS A 1 398 ? 6.167 -12.743 -5.003 1.00 97.38 398 LYS A O 1
ATOM 3262 N N . ASP A 1 399 ? 4.956 -11.271 -3.803 1.00 96.50 399 ASP A N 1
ATOM 3263 C CA . ASP A 1 399 ? 5.231 -10.104 -4.641 1.00 96.50 399 ASP A CA 1
ATOM 3264 C C . ASP A 1 399 ? 6.726 -9.755 -4.617 1.00 96.50 399 ASP A C 1
ATOM 3266 O O . ASP A 1 399 ? 7.323 -9.570 -5.670 1.00 96.50 399 ASP A O 1
ATOM 3270 N N . LEU A 1 400 ? 7.394 -9.774 -3.452 1.00 96.25 400 LEU A N 1
ATOM 3271 C CA . LEU A 1 400 ? 8.850 -9.558 -3.393 1.00 96.25 400 LEU A CA 1
ATOM 3272 C C . LEU A 1 400 ? 9.627 -10.633 -4.159 1.00 96.25 400 LEU A C 1
ATOM 3274 O O . LEU A 1 400 ? 10.622 -10.321 -4.809 1.00 96.25 400 LEU A O 1
ATOM 3278 N N . LYS A 1 401 ? 9.189 -11.897 -4.106 1.00 97.94 401 LYS A N 1
ATOM 3279 C CA . LYS A 1 401 ? 9.820 -12.966 -4.890 1.00 97.94 401 LYS A CA 1
ATOM 3280 C C . LYS A 1 401 ? 9.702 -12.683 -6.387 1.00 97.94 401 LYS A C 1
ATOM 3282 O O . LYS A 1 401 ? 10.677 -12.872 -7.109 1.00 97.94 401 LYS A O 1
ATOM 3287 N N . GLU A 1 402 ? 8.536 -12.239 -6.837 1.00 97.12 402 GLU A N 1
ATOM 3288 C CA . GLU A 1 402 ? 8.294 -11.864 -8.229 1.00 97.12 402 GLU A CA 1
ATOM 3289 C C . GLU A 1 402 ? 9.144 -10.656 -8.645 1.00 97.12 402 GLU A C 1
ATOM 3291 O O . GLU A 1 402 ? 9.884 -10.759 -9.622 1.00 97.12 402 GLU A O 1
ATOM 3296 N N . ILE A 1 403 ? 9.158 -9.586 -7.840 1.00 96.31 403 ILE A N 1
ATOM 3297 C CA . ILE A 1 403 ? 9.991 -8.388 -8.040 1.00 96.31 403 ILE A CA 1
ATOM 3298 C C . ILE A 1 403 ? 11.460 -8.776 -8.235 1.00 96.31 403 ILE A C 1
ATOM 3300 O O . ILE A 1 403 ? 12.067 -8.438 -9.250 1.00 96.31 403 ILE A O 1
ATOM 3304 N N . PHE A 1 404 ? 12.041 -9.528 -7.294 1.00 96.75 404 PHE A N 1
ATOM 3305 C CA . PHE A 1 404 ? 13.459 -9.892 -7.362 1.00 96.75 404 PHE A CA 1
ATOM 3306 C C . PHE A 1 404 ? 13.773 -10.866 -8.501 1.00 96.75 404 PHE A C 1
ATOM 3308 O O . PHE A 1 404 ? 14.855 -10.793 -9.086 1.00 96.75 404 PHE A O 1
ATOM 3315 N N . THR A 1 405 ? 12.840 -11.757 -8.845 1.00 97.81 405 THR A N 1
ATOM 3316 C CA . THR A 1 405 ? 13.004 -12.670 -9.985 1.00 97.81 405 THR A CA 1
ATOM 3317 C C . THR A 1 405 ? 13.018 -11.889 -11.296 1.00 97.81 405 THR A C 1
ATOM 3319 O O . THR A 1 405 ? 13.932 -12.063 -12.103 1.00 97.81 405 THR A O 1
ATOM 3322 N N . ASN A 1 406 ? 12.057 -10.986 -11.488 1.00 97.00 406 ASN A N 1
ATOM 3323 C CA . ASN A 1 406 ? 11.955 -10.166 -12.692 1.00 97.00 406 ASN A CA 1
ATOM 3324 C C . ASN A 1 406 ? 13.139 -9.197 -12.810 1.00 97.00 406 ASN A C 1
ATOM 3326 O O . ASN A 1 406 ? 13.724 -9.079 -13.886 1.00 97.00 406 ASN A O 1
ATOM 3330 N N . TYR A 1 407 ? 13.592 -8.620 -11.695 1.00 95.94 407 TYR A N 1
ATOM 3331 C CA . TYR A 1 407 ? 14.819 -7.826 -11.649 1.00 95.94 407 TYR A CA 1
ATOM 3332 C C . TYR A 1 407 ? 16.050 -8.629 -12.100 1.00 95.94 407 TYR A C 1
ATOM 3334 O O . TYR A 1 407 ? 16.836 -8.162 -12.924 1.00 95.94 407 TYR A O 1
ATOM 3342 N N . ALA A 1 408 ? 16.215 -9.864 -11.615 1.00 96.81 408 ALA A N 1
ATOM 3343 C CA . ALA A 1 408 ? 17.319 -10.727 -12.036 1.00 96.81 408 ALA A CA 1
ATOM 3344 C C . ALA A 1 408 ? 17.240 -11.078 -13.533 1.00 96.81 408 ALA A C 1
ATOM 3346 O O . ALA A 1 408 ? 18.258 -11.059 -14.227 1.00 96.81 408 ALA A O 1
ATOM 3347 N N . ILE A 1 409 ? 16.039 -11.352 -14.054 1.00 96.81 409 ILE A N 1
ATOM 3348 C CA . ILE A 1 409 ? 15.809 -11.598 -15.487 1.00 96.81 409 ILE A CA 1
ATOM 3349 C C . ILE A 1 409 ? 16.181 -10.362 -16.314 1.00 96.81 409 ILE A C 1
ATOM 3351 O O . ILE A 1 409 ? 16.885 -10.496 -17.321 1.00 96.81 409 ILE A O 1
ATOM 3355 N N . MET A 1 410 ? 15.765 -9.170 -15.878 1.00 95.31 410 MET A N 1
ATOM 3356 C CA . MET A 1 410 ? 16.138 -7.900 -16.499 1.00 95.31 410 MET A CA 1
ATOM 3357 C C . MET A 1 410 ? 17.665 -7.753 -16.535 1.00 95.31 410 MET A C 1
ATOM 3359 O O . MET A 1 410 ? 18.225 -7.553 -17.611 1.00 95.31 410 MET A O 1
ATOM 3363 N N . GLN A 1 411 ? 18.358 -7.939 -15.408 1.00 94.50 411 GLN A N 1
ATOM 3364 C CA . GLN A 1 411 ? 19.824 -7.852 -15.342 1.00 94.50 411 GLN A CA 1
ATOM 3365 C C . GLN A 1 411 ? 20.507 -8.848 -16.295 1.00 94.50 411 GLN A C 1
ATOM 3367 O O . GLN A 1 411 ? 21.384 -8.463 -17.067 1.00 94.50 411 GLN A O 1
ATOM 3372 N N . ILE A 1 412 ? 20.056 -10.108 -16.339 1.00 96.38 412 ILE A N 1
ATOM 3373 C CA . ILE A 1 412 ? 20.579 -11.122 -17.275 1.00 96.38 412 ILE A CA 1
ATOM 3374 C C . ILE A 1 412 ? 20.388 -10.679 -18.730 1.00 96.38 412 ILE A C 1
ATOM 3376 O O . ILE A 1 412 ? 21.306 -10.816 -19.546 1.00 96.38 412 ILE A O 1
ATOM 3380 N N . LYS A 1 413 ? 19.207 -10.156 -19.075 1.00 94.62 413 LYS A N 1
ATOM 3381 C CA . LYS A 1 413 ? 18.903 -9.633 -20.414 1.00 94.62 413 LYS A CA 1
ATOM 3382 C C . LYS A 1 413 ? 19.853 -8.491 -20.780 1.00 94.62 413 LYS A C 1
ATOM 3384 O O . LYS A 1 413 ? 20.371 -8.495 -21.897 1.00 94.62 413 LYS A O 1
ATOM 3389 N N . GLN A 1 414 ? 20.143 -7.575 -19.853 1.00 91.25 414 GLN A N 1
ATOM 3390 C CA . GLN A 1 414 ? 21.093 -6.487 -20.106 1.00 91.25 414 GLN A CA 1
ATOM 3391 C C . GLN A 1 414 ? 22.532 -6.985 -20.249 1.00 91.25 414 GLN A C 1
ATOM 3393 O O . GLN A 1 414 ? 23.208 -6.606 -21.206 1.00 91.25 414 GLN A O 1
ATOM 3398 N N . CYS A 1 415 ? 22.989 -7.905 -19.396 1.00 93.31 415 CYS A N 1
ATOM 3399 C CA . CYS A 1 415 ? 24.317 -8.505 -19.535 1.00 93.31 415 CYS A CA 1
ATOM 3400 C C . CYS A 1 415 ? 24.486 -9.217 -20.885 1.00 93.31 415 CYS A C 1
ATOM 3402 O O . CYS A 1 415 ? 25.513 -9.051 -21.539 1.00 93.31 415 CYS A O 1
ATOM 3404 N N . LYS A 1 416 ? 23.474 -9.964 -21.349 1.00 95.12 416 LYS A N 1
ATOM 3405 C CA . LYS A 1 416 ? 23.499 -10.626 -22.667 1.00 95.12 416 LYS A CA 1
ATOM 3406 C C . LYS A 1 416 ? 23.602 -9.628 -23.819 1.00 95.12 416 LYS A C 1
ATOM 3408 O O . LYS A 1 416 ? 24.379 -9.860 -24.744 1.00 95.12 416 LYS A O 1
ATOM 3413 N N . LYS A 1 417 ? 22.860 -8.516 -23.759 1.00 91.00 417 LYS A N 1
ATOM 3414 C CA . LYS A 1 417 ? 22.986 -7.430 -24.744 1.00 91.00 417 LYS A CA 1
ATOM 3415 C C . LYS A 1 417 ? 24.389 -6.827 -24.724 1.00 91.00 417 LYS A C 1
ATOM 3417 O O . LYS A 1 417 ? 24.984 -6.666 -25.784 1.00 91.00 417 LYS A O 1
ATOM 3422 N N . GLY A 1 418 ? 24.935 -6.561 -23.538 1.00 92.81 418 GLY A N 1
ATOM 3423 C CA . GLY A 1 418 ? 26.302 -6.064 -23.385 1.00 92.81 418 GLY A CA 1
ATOM 3424 C C . GLY A 1 418 ? 27.339 -7.003 -23.998 1.00 92.81 418 GLY A C 1
ATOM 3425 O O . GLY A 1 418 ? 28.181 -6.546 -24.764 1.00 92.81 418 GLY A O 1
ATOM 3426 N N . ILE A 1 419 ? 27.231 -8.313 -23.747 1.00 95.12 419 ILE A N 1
ATOM 3427 C CA . ILE A 1 419 ? 28.096 -9.328 -24.369 1.00 95.12 419 ILE A CA 1
ATOM 3428 C C . ILE A 1 419 ? 28.004 -9.249 -25.894 1.00 95.12 419 ILE A C 1
ATOM 3430 O O . ILE A 1 419 ? 29.034 -9.144 -26.545 1.00 95.12 419 ILE A O 1
ATOM 3434 N N . ALA A 1 420 ? 26.796 -9.247 -26.465 1.00 94.25 420 ALA A N 1
ATOM 3435 C CA . ALA A 1 420 ? 26.620 -9.207 -27.917 1.00 94.25 420 ALA A CA 1
ATOM 3436 C C . ALA A 1 420 ? 27.256 -7.957 -28.555 1.00 94.25 420 ALA A C 1
ATOM 3438 O O . ALA A 1 420 ? 27.925 -8.058 -29.587 1.00 94.25 420 ALA A O 1
ATOM 3439 N N . VAL A 1 421 ? 27.094 -6.788 -27.924 1.00 93.25 421 VAL A N 1
ATOM 3440 C CA . VAL A 1 421 ? 27.694 -5.537 -28.410 1.00 93.25 421 VAL A CA 1
ATOM 3441 C C . VAL A 1 421 ? 29.219 -5.578 -28.304 1.00 93.25 421 VAL A C 1
ATOM 3443 O O . VAL A 1 421 ? 29.906 -5.245 -29.268 1.00 93.25 421 VAL A O 1
ATOM 3446 N N . TRP A 1 422 ? 29.762 -6.051 -27.181 1.00 93.00 422 TRP A N 1
ATOM 3447 C CA . TRP A 1 422 ? 31.208 -6.171 -26.989 1.00 93.00 422 TRP A CA 1
ATOM 3448 C C . TRP A 1 422 ? 31.857 -7.218 -27.894 1.00 93.00 422 TRP A C 1
ATOM 3450 O O . TRP A 1 422 ? 32.960 -6.985 -28.384 1.00 93.00 422 TRP A O 1
ATOM 3460 N N . THR A 1 423 ? 31.188 -8.340 -28.158 1.00 94.94 423 THR A N 1
ATOM 3461 C CA . THR A 1 423 ? 31.638 -9.328 -29.147 1.00 94.94 423 THR A CA 1
ATOM 3462 C C . THR A 1 423 ? 31.699 -8.697 -30.532 1.00 94.94 423 THR A C 1
ATOM 3464 O O . THR A 1 423 ? 32.730 -8.787 -31.186 1.00 94.94 423 THR A O 1
ATOM 3467 N N . SER A 1 424 ? 30.657 -7.965 -30.934 1.00 93.00 424 SER A N 1
ATOM 3468 C CA . SER A 1 424 ? 30.629 -7.290 -32.238 1.00 93.00 424 SER A CA 1
ATOM 3469 C C . SER A 1 424 ? 31.730 -6.231 -32.363 1.00 93.00 424 SER A C 1
ATOM 3471 O O . SER A 1 424 ? 32.419 -6.163 -33.379 1.00 93.00 424 SER A O 1
ATOM 3473 N N . ALA A 1 425 ? 31.955 -5.442 -31.307 1.00 91.06 425 ALA A N 1
ATOM 3474 C CA . ALA A 1 425 ? 33.040 -4.466 -31.263 1.00 91.06 425 ALA A CA 1
ATOM 3475 C C . ALA A 1 425 ? 34.422 -5.135 -31.337 1.00 91.06 425 ALA A C 1
ATOM 3477 O O . ALA A 1 425 ? 35.282 -4.688 -32.095 1.00 91.06 425 ALA A O 1
ATOM 3478 N N . LYS A 1 426 ? 34.633 -6.230 -30.596 1.00 92.62 426 LYS A N 1
ATOM 3479 C CA . LYS A 1 426 ? 35.871 -7.016 -30.647 1.00 92.62 426 LYS A CA 1
ATOM 3480 C C . LYS A 1 426 ? 36.122 -7.563 -32.051 1.00 92.62 426 LYS A C 1
ATOM 3482 O O . LYS A 1 426 ? 37.235 -7.425 -32.545 1.00 92.62 426 LYS A O 1
ATOM 3487 N N . ASP A 1 427 ? 35.108 -8.134 -32.692 1.00 91.62 427 ASP A N 1
ATOM 3488 C CA . ASP A 1 427 ? 35.233 -8.719 -34.029 1.00 91.62 427 ASP A CA 1
ATOM 3489 C C . ASP A 1 427 ? 35.600 -7.661 -35.081 1.00 91.62 427 ASP A C 1
ATOM 3491 O O . ASP A 1 427 ? 36.347 -7.948 -36.019 1.00 91.62 427 ASP A O 1
ATOM 3495 N N . CYS A 1 428 ? 35.126 -6.420 -34.919 1.00 87.62 428 CYS A N 1
ATOM 3496 C CA . CYS A 1 428 ? 35.587 -5.285 -35.720 1.00 87.62 428 CYS A CA 1
ATOM 3497 C C . CYS A 1 428 ? 37.073 -5.003 -35.494 1.00 87.62 428 CYS A C 1
ATOM 3499 O O . CYS A 1 428 ? 37.817 -4.893 -36.463 1.00 87.62 428 CYS A O 1
ATOM 3501 N N . LEU A 1 429 ? 37.511 -4.928 -34.235 1.00 84.44 429 LEU A N 1
ATOM 3502 C CA . LEU A 1 429 ? 38.907 -4.645 -33.892 1.00 84.44 429 LEU A CA 1
ATOM 3503 C C . LEU A 1 429 ? 39.865 -5.757 -34.340 1.00 84.44 429 LEU A C 1
ATOM 3505 O O . LEU A 1 429 ? 40.987 -5.461 -34.714 1.00 84.44 429 LEU A O 1
ATOM 3509 N N . THR A 1 430 ? 39.442 -7.024 -34.361 1.00 88.00 430 THR A N 1
ATOM 3510 C CA . THR A 1 430 ? 40.284 -8.139 -34.845 1.00 88.00 430 THR A CA 1
ATOM 3511 C C . THR A 1 430 ? 40.488 -8.166 -36.360 1.00 88.00 430 THR A C 1
ATOM 3513 O O . THR A 1 430 ? 41.261 -8.984 -36.849 1.00 88.00 430 THR A O 1
ATOM 3516 N N . LYS A 1 431 ? 39.747 -7.338 -37.106 1.00 76.81 431 LYS A N 1
ATOM 3517 C CA . LYS A 1 431 ? 39.898 -7.173 -38.560 1.00 76.81 431 LYS A CA 1
ATOM 3518 C C . LYS A 1 431 ? 40.832 -6.015 -38.929 1.00 76.81 431 LYS A C 1
ATOM 3520 O O . LYS A 1 431 ? 41.073 -5.825 -40.118 1.00 76.81 431 LYS A O 1
ATOM 3525 N N . MET A 1 432 ? 41.271 -5.234 -37.937 1.00 74.38 432 MET A N 1
ATOM 3526 C CA . MET A 1 432 ? 42.426 -4.337 -38.047 1.00 74.38 432 MET A CA 1
ATOM 3527 C C . MET A 1 432 ? 43.693 -5.182 -38.067 1.00 74.38 432 MET A C 1
ATOM 3529 O O . MET A 1 432 ? 44.596 -4.833 -38.853 1.00 74.38 432 MET A O 1
#

InterPro domains:
  IPR001683 Phox homology [PF00787] (77-165)
  IPR001683 Phox homology [PS50195] (41-169)
  IPR001683 Phox homology [SM00312] (36-165)
  IPR009602 CBY1-interacting BAR domain-containing protein/FAM92 [PF06730] (276-425)
  IPR027267 AH/BAR domain superfamily [G3DSA:1.20.1270.60] (193-431)
  IPR034783 Sorting nexin-4 [PTHR46596] (27-432)
  IPR034902 Sorting nexin 4, PX domain [cd06864] (39-164)
  IPR036871 PX domain superfamily [G3DSA:3.30.1520.10] (31-192)
  IPR036871 PX domain superfamily [SSF64268] (38-167)
  IPR037430 Sorting nexin-4, BAR domain [cd07622] (186-430)